Protein AF-A0A4Q5SXF4-F1 (afdb_monomer_lite)

pLDDT: mean 78.79, std 15.29, range [40.75, 97.75]

Foldseek 3Di:
DDPPPDPLPPVNADPDPVRNVVVLVVQLVVQLVVLVPDPVLVVVPVLFDDDPVDDQPSSLLSSVVSNVLSVLSVCVVVVVCVVVDPPPAPCLLLLVLLQLLLQLLQLLLVLLCVLLVVDDDPPDQASVSSLLCLLVVLPDPRGDHDDPVSLVLLLVLLQDLLSLLCSQQVSLVPSSVANPLVVLVVQCVPVVDRGPNDPSSVSVCVPVNPPSNPRDRPHVVLLVQLLVQFDDDDDDDDDDDDDPRHHPPSPCLPRVLVVCVVRPDPVSNVSVVVVNVVVCVSVVSPDDDDLVVLVVVQVVDPDDFDQDDDPDVSVSSVSRSSSVVSNSSSVCSVVSVVVSVVCVVVVHGDDDSSDDCPVVVVVSLVSNLSSCVSVVHHSGSPD

Structure (mmCIF, N/CA/C/O backbone):
data_AF-A0A4Q5SXF4-F1
#
_entry.id   AF-A0A4Q5SXF4-F1
#
loop_
_atom_site.group_PDB
_atom_site.id
_atom_site.type_symbol
_atom_site.label_atom_id
_atom_site.label_alt_id
_atom_site.label_comp_id
_atom_site.label_asym_id
_atom_site.label_entity_id
_atom_site.label_seq_id
_atom_site.pdbx_PDB_ins_code
_atom_site.Cartn_x
_atom_site.Cartn_y
_atom_site.Cartn_z
_atom_site.occupancy
_atom_site.B_iso_or_equiv
_atom_site.auth_seq_id
_atom_site.auth_comp_id
_atom_site.auth_asym_id
_atom_site.auth_atom_id
_atom_site.pdbx_PDB_model_num
ATOM 1 N N . MET A 1 1 ? 15.418 -10.906 -28.854 1.00 48.62 1 MET A N 1
ATOM 2 C CA . MET A 1 1 ? 15.434 -12.332 -29.258 1.00 48.62 1 MET A CA 1
ATOM 3 C C . MET A 1 1 ? 14.203 -12.546 -30.142 1.00 48.62 1 MET A C 1
ATOM 5 O O . MET A 1 1 ? 13.174 -11.980 -29.811 1.00 48.62 1 MET A O 1
ATOM 9 N N . ASP A 1 2 ? 14.292 -13.226 -31.291 1.00 51.31 2 ASP A N 1
ATOM 10 C CA . ASP A 1 2 ? 13.129 -13.417 -32.187 1.00 51.31 2 ASP A CA 1
ATOM 11 C C . ASP A 1 2 ? 12.256 -14.575 -31.677 1.00 51.31 2 ASP A C 1
ATOM 13 O O . ASP A 1 2 ? 12.619 -15.748 -31.811 1.00 51.31 2 ASP A O 1
ATOM 17 N N . PHE A 1 3 ? 11.122 -14.240 -31.055 1.00 53.88 3 PHE A N 1
ATOM 18 C CA . PHE A 1 3 ? 10.206 -15.214 -30.463 1.00 53.88 3 PHE A CA 1
ATOM 19 C C . PHE A 1 3 ? 9.163 -15.773 -31.459 1.00 53.88 3 PHE A C 1
ATOM 21 O O . PHE A 1 3 ? 8.422 -16.702 -31.132 1.00 53.88 3 PHE A O 1
ATOM 28 N N . SER A 1 4 ? 9.130 -15.305 -32.711 1.00 56.62 4 SER A N 1
ATOM 29 C CA . SER A 1 4 ? 8.112 -15.720 -33.695 1.00 56.62 4 SER A CA 1
ATOM 30 C C . SER A 1 4 ? 8.227 -17.192 -34.140 1.00 56.62 4 SER A C 1
ATOM 32 O O . SER A 1 4 ? 7.270 -17.802 -34.632 1.00 56.62 4 SER A O 1
ATOM 34 N N . LYS A 1 5 ? 9.402 -17.801 -33.943 1.00 57.66 5 LYS A N 1
ATOM 35 C CA . LYS A 1 5 ? 9.727 -19.156 -34.420 1.00 57.66 5 LYS A CA 1
ATOM 36 C C . LYS A 1 5 ? 9.302 -20.280 -33.475 1.00 57.66 5 LYS A C 1
ATOM 38 O O . LYS A 1 5 ? 9.327 -21.439 -33.884 1.00 57.66 5 LYS A O 1
ATOM 43 N N . TRP A 1 6 ? 8.883 -19.976 -32.249 1.00 61.97 6 TRP A N 1
ATOM 44 C CA . TRP A 1 6 ? 8.668 -20.999 -31.221 1.00 61.97 6 TRP A CA 1
ATOM 45 C C . TRP A 1 6 ? 7.264 -21.616 -31.261 1.00 61.97 6 TRP A C 1
ATOM 47 O O . TRP A 1 6 ? 6.323 -21.043 -31.823 1.00 61.97 6 TRP A O 1
ATOM 57 N N . ALA A 1 7 ? 7.136 -22.825 -30.704 1.00 67.94 7 ALA A N 1
ATOM 58 C CA . ALA A 1 7 ? 5.925 -23.647 -30.775 1.00 67.94 7 ALA A CA 1
ATOM 59 C C . ALA A 1 7 ? 4.727 -23.021 -30.040 1.00 67.94 7 ALA A C 1
ATOM 61 O O . ALA A 1 7 ? 3.610 -23.091 -30.544 1.00 67.94 7 ALA A O 1
ATOM 62 N N . TYR A 1 8 ? 4.980 -22.339 -28.921 1.00 73.00 8 TYR A N 1
ATOM 63 C CA . TYR A 1 8 ? 3.957 -21.738 -28.057 1.00 73.00 8 TYR A CA 1
ATOM 64 C C . TYR A 1 8 ? 3.926 -20.208 -28.147 1.00 73.00 8 TYR A C 1
ATOM 66 O O . TYR A 1 8 ? 3.561 -19.527 -27.194 1.00 73.00 8 TYR A O 1
ATOM 74 N N . HIS A 1 9 ? 4.334 -19.650 -29.292 1.00 71.56 9 HIS A N 1
ATOM 75 C CA . HIS A 1 9 ? 4.208 -18.215 -29.529 1.00 71.56 9 HIS A CA 1
ATOM 76 C C . HIS A 1 9 ? 2.739 -17.781 -29.372 1.00 71.56 9 HIS A C 1
ATOM 78 O O . HIS A 1 9 ? 1.868 -18.458 -29.924 1.00 71.56 9 HIS A O 1
ATOM 84 N N . PRO A 1 10 ? 2.457 -16.647 -28.711 1.00 68.69 10 PRO A N 1
ATOM 85 C CA . PRO A 1 10 ? 1.135 -16.043 -28.617 1.00 68.69 10 PRO A CA 1
ATOM 86 C C . PRO A 1 10 ? 0.178 -16.187 -29.791 1.00 68.69 10 PRO A C 1
ATOM 88 O O . PRO A 1 10 ? -0.961 -16.612 -29.624 1.00 68.69 10 PRO A O 1
ATOM 91 N N . SER A 1 11 ? 0.655 -15.871 -30.997 1.00 70.06 11 SER A N 1
ATOM 92 C CA . SER A 1 11 ? -0.153 -15.912 -32.220 1.00 70.06 11 SER A CA 1
ATOM 93 C C . SER A 1 11 ? -0.603 -17.320 -32.625 1.00 70.06 11 SER A C 1
ATOM 95 O O . SER A 1 11 ? -1.366 -17.467 -33.577 1.00 70.06 11 SER A O 1
ATOM 97 N N . LYS A 1 12 ? -0.114 -18.355 -31.935 1.00 73.75 12 LYS A N 1
ATOM 98 C CA . LYS A 1 12 ? -0.450 -19.768 -32.134 1.00 73.75 12 LYS A CA 1
ATOM 99 C C . LYS A 1 12 ? -1.311 -20.332 -30.995 1.00 73.75 12 LYS A C 1
ATOM 101 O O . LYS A 1 12 ? -1.693 -21.497 -31.071 1.00 73.75 12 LYS A O 1
ATOM 106 N N . LEU A 1 13 ? -1.601 -19.546 -29.953 1.00 80.56 13 LEU A N 1
ATOM 107 C CA . LEU A 1 13 ? -2.453 -19.946 -28.830 1.00 80.56 13 LEU A CA 1
ATOM 108 C C . LEU A 1 13 ? -3.930 -19.597 -29.103 1.00 80.56 13 LEU A C 1
ATOM 110 O O . LEU A 1 13 ? -4.209 -18.672 -29.870 1.00 80.56 13 LEU A O 1
ATOM 114 N N . PRO A 1 14 ? -4.895 -20.303 -28.483 1.00 82.31 14 PRO A N 1
ATOM 115 C CA . PRO A 1 14 ? -6.307 -19.946 -28.599 1.00 82.31 14 PRO A CA 1
ATOM 116 C C . PRO A 1 14 ? -6.590 -18.532 -28.077 1.00 82.31 14 PRO A C 1
ATOM 118 O O . PRO A 1 14 ? -6.107 -18.149 -27.012 1.00 82.31 14 PRO A O 1
ATOM 121 N N . LEU A 1 15 ? -7.413 -17.776 -28.809 1.00 75.00 15 LEU A N 1
ATOM 122 C CA . LEU A 1 15 ? -7.772 -16.394 -28.460 1.00 75.00 15 LEU A CA 1
ATOM 123 C C . LEU A 1 15 ? -8.882 -16.315 -27.399 1.00 75.00 15 LEU A C 1
ATOM 125 O O . LEU A 1 15 ? -8.926 -15.373 -26.614 1.00 75.00 15 LEU A O 1
ATOM 129 N N . SER A 1 16 ? -9.792 -17.293 -27.366 1.00 80.00 16 SER A N 1
ATOM 130 C CA . SER A 1 16 ? -10.881 -17.335 -26.385 1.00 80.00 16 SER A CA 1
ATOM 131 C C . SER A 1 16 ? -10.349 -17.719 -24.999 1.00 80.00 16 SER A C 1
ATOM 133 O O . SER A 1 16 ? -9.697 -18.759 -24.889 1.00 80.00 16 SER A O 1
ATOM 135 N N . PRO A 1 17 ? -10.679 -16.983 -23.917 1.00 73.56 17 PRO A N 1
ATOM 136 C CA . PRO A 1 17 ? -10.236 -17.326 -22.563 1.00 73.56 17 PRO A CA 1
ATOM 137 C C . PRO A 1 17 ? -10.624 -18.747 -22.130 1.00 73.56 17 PRO A C 1
ATOM 139 O O . PRO A 1 17 ? -9.842 -19.441 -21.482 1.00 73.56 17 PRO A O 1
ATOM 142 N N . ALA A 1 18 ? -11.816 -19.211 -22.518 1.00 74.25 18 ALA A N 1
ATOM 143 C CA . ALA A 1 18 ? -12.291 -20.551 -22.180 1.00 74.25 18 ALA A CA 1
ATOM 144 C C . ALA A 1 18 ? -11.511 -21.645 -22.930 1.00 74.25 18 ALA A C 1
ATOM 146 O O . ALA A 1 18 ? -11.093 -22.634 -22.327 1.00 74.25 18 ALA A O 1
ATOM 147 N N . GLU A 1 19 ? -11.268 -21.443 -24.227 1.00 80.88 19 GLU A N 1
ATOM 148 C CA . GLU A 1 19 ? -10.495 -22.377 -25.056 1.00 80.88 19 GLU A CA 1
ATOM 149 C C . GLU A 1 19 ? -9.020 -22.378 -24.654 1.00 80.88 19 GLU A C 1
ATOM 151 O O . GLU A 1 19 ? -8.396 -23.435 -24.601 1.00 80.88 19 GLU A O 1
ATOM 156 N N . ARG A 1 20 ? -8.478 -21.210 -24.294 1.00 79.88 20 ARG A N 1
ATOM 157 C CA . ARG A 1 20 ? -7.110 -21.039 -23.805 1.00 79.88 20 ARG A CA 1
ATOM 158 C C . ARG A 1 20 ? -6.909 -21.753 -22.474 1.00 79.88 20 ARG A C 1
ATOM 160 O O . ARG A 1 20 ? -5.973 -22.534 -22.343 1.00 79.88 20 ARG A O 1
ATOM 167 N N . LYS A 1 21 ? -7.839 -21.594 -21.528 1.00 79.88 21 LYS A N 1
ATOM 168 C CA . LYS A 1 21 ? -7.825 -22.328 -20.254 1.00 79.88 21 LYS A CA 1
ATOM 169 C C . LYS A 1 21 ? -7.874 -23.843 -20.466 1.00 79.88 21 LYS A C 1
ATOM 171 O O . LYS A 1 21 ? -7.142 -24.584 -19.813 1.00 79.88 21 LYS A O 1
ATOM 176 N N . GLN A 1 22 ? -8.718 -24.318 -21.383 1.00 84.88 22 GLN A N 1
ATOM 177 C CA . GLN A 1 22 ? -8.814 -25.744 -21.697 1.00 84.88 22 GLN A CA 1
ATOM 178 C C . GLN A 1 22 ? -7.548 -26.275 -22.386 1.00 84.88 22 GLN A C 1
ATOM 180 O O . GLN A 1 22 ? -7.086 -27.366 -22.054 1.00 84.88 22 GLN A O 1
ATOM 185 N N . PHE A 1 23 ? -6.973 -25.499 -23.304 1.00 85.19 23 PHE A N 1
ATOM 186 C CA . PHE A 1 23 ? -5.720 -25.813 -23.985 1.00 85.19 23 PHE A CA 1
ATOM 187 C C . PHE A 1 23 ? -4.552 -25.924 -22.999 1.00 85.19 23 PHE A C 1
ATOM 189 O O . PHE A 1 23 ? -3.863 -26.940 -22.992 1.00 85.19 23 PHE A O 1
ATOM 196 N N . LEU A 1 24 ? -4.382 -24.935 -22.114 1.00 84.19 24 LEU A N 1
ATOM 197 C CA . LEU A 1 24 ? -3.329 -24.938 -21.094 1.00 84.19 24 LEU A CA 1
ATOM 198 C C . LEU A 1 24 ? -3.484 -26.100 -20.113 1.00 84.19 24 LEU A C 1
ATOM 200 O O . LEU A 1 24 ? -2.495 -26.729 -19.759 1.00 84.19 24 LEU A O 1
ATOM 204 N N . LYS A 1 25 ? -4.718 -26.458 -19.741 1.00 87.06 25 LYS A N 1
ATOM 205 C CA . LYS A 1 25 ? -4.968 -27.639 -18.905 1.00 87.06 25 LYS A CA 1
ATOM 206 C C . LYS A 1 25 ? -4.535 -28.940 -19.593 1.00 87.06 25 LYS A C 1
ATOM 208 O O . LYS A 1 25 ? -3.953 -29.808 -18.953 1.00 87.06 25 LYS A O 1
ATOM 213 N N . GLY A 1 26 ? -4.810 -29.085 -20.892 1.00 88.00 26 GLY A N 1
ATOM 214 C CA . GLY A 1 26 ? -4.335 -30.237 -21.667 1.00 88.00 26 GLY A CA 1
ATOM 215 C C . GLY A 1 26 ? -2.808 -30.277 -21.769 1.00 88.00 26 GLY A C 1
ATOM 216 O O . GLY A 1 26 ? -2.206 -31.342 -21.652 1.00 88.00 26 GLY A O 1
ATOM 217 N N . LEU A 1 27 ? -2.191 -29.107 -21.924 1.00 87.94 27 LEU A N 1
ATOM 218 C CA . LEU A 1 27 ? -0.744 -28.957 -22.012 1.00 87.94 27 LEU A CA 1
ATOM 219 C C . LEU A 1 27 ? -0.040 -29.256 -20.679 1.00 87.94 27 LEU A C 1
ATOM 221 O O . LEU A 1 27 ? 1.003 -29.902 -20.670 1.00 87.94 27 LEU A O 1
ATOM 225 N N . GLN A 1 28 ? -0.642 -28.866 -19.554 1.00 89.12 28 GLN A N 1
ATOM 226 C CA . GLN A 1 28 ? -0.158 -29.195 -18.214 1.00 89.12 28 GLN A CA 1
ATOM 227 C C . GLN A 1 28 ? -0.082 -30.713 -18.007 1.00 89.12 28 GLN A C 1
ATOM 229 O O . GLN A 1 28 ? 0.947 -31.221 -17.567 1.00 89.12 28 GLN A O 1
ATOM 234 N N . GLU A 1 29 ? -1.137 -31.454 -18.363 1.00 90.44 29 GLU A N 1
ATOM 235 C CA . GLU A 1 29 ? -1.140 -32.922 -18.254 1.00 90.44 29 GLU A CA 1
ATOM 236 C C . GLU A 1 29 ? -0.099 -33.567 -19.177 1.00 90.44 29 GLU A C 1
ATOM 238 O O . GLU A 1 29 ? 0.562 -34.532 -18.786 1.00 90.44 29 GLU A O 1
ATOM 243 N N . GLN A 1 30 ? 0.095 -33.013 -20.379 1.00 90.00 30 GLN A N 1
ATOM 244 C CA . GLN A 1 30 ? 1.141 -33.464 -21.294 1.00 90.00 30 GLN A CA 1
ATOM 245 C C . GLN A 1 30 ? 2.539 -33.260 -20.690 1.00 90.00 30 GLN A C 1
ATOM 247 O O . GLN A 1 30 ? 3.313 -34.213 -20.631 1.00 90.00 30 GLN A O 1
ATOM 252 N N . PHE A 1 31 ? 2.857 -32.058 -20.198 1.00 89.56 31 PHE A N 1
ATOM 253 C CA . PHE A 1 31 ? 4.160 -31.773 -19.589 1.00 89.56 31 PHE A CA 1
ATOM 254 C C . PHE A 1 31 ? 4.420 -32.628 -18.355 1.00 89.56 31 PHE A C 1
ATOM 256 O O . PHE A 1 31 ? 5.512 -33.168 -18.199 1.00 89.56 31 PHE A O 1
ATOM 263 N N . TYR A 1 32 ? 3.415 -32.798 -17.500 1.00 90.25 32 TYR A N 1
ATOM 264 C CA . TYR A 1 32 ? 3.523 -33.676 -16.345 1.00 90.25 32 TYR A CA 1
ATOM 265 C C . TYR A 1 32 ? 3.840 -35.122 -16.767 1.00 90.25 32 TYR A C 1
ATOM 267 O O . TYR A 1 32 ? 4.748 -35.738 -16.206 1.00 90.25 32 TYR A O 1
ATOM 275 N N . ALA A 1 33 ? 3.150 -35.655 -17.782 1.00 90.38 33 ALA A N 1
ATOM 276 C CA . ALA A 1 33 ? 3.392 -37.009 -18.276 1.00 90.38 33 ALA A CA 1
ATOM 277 C C . ALA A 1 33 ? 4.793 -37.172 -18.893 1.00 90.38 33 ALA A C 1
ATOM 279 O O . ALA A 1 33 ? 5.453 -38.180 -18.641 1.00 90.38 33 ALA A O 1
ATOM 280 N N . GLU A 1 34 ? 5.255 -36.186 -19.666 1.00 88.12 34 GLU A N 1
ATOM 281 C CA . GLU A 1 34 ? 6.591 -36.174 -20.275 1.00 88.12 34 GLU A CA 1
ATOM 282 C C . GLU A 1 34 ? 7.696 -36.178 -19.213 1.00 88.12 34 GLU A C 1
ATOM 284 O O . GLU A 1 34 ? 8.605 -37.006 -19.278 1.00 88.12 34 GLU A O 1
ATOM 289 N N . ILE A 1 35 ? 7.591 -35.310 -18.202 1.00 86.50 35 ILE A N 1
ATOM 290 C CA . ILE A 1 35 ? 8.594 -35.215 -17.134 1.00 86.50 35 ILE A CA 1
ATOM 291 C C . ILE A 1 35 ? 8.572 -36.480 -16.271 1.00 86.50 35 ILE A C 1
ATOM 293 O O . ILE A 1 35 ? 9.621 -37.037 -15.960 1.00 86.50 35 ILE A O 1
ATOM 297 N N . LYS A 1 36 ? 7.386 -36.986 -15.915 1.00 87.12 36 LYS A N 1
ATOM 298 C CA . LYS A 1 36 ? 7.252 -38.202 -15.099 1.00 87.12 36 LYS A CA 1
ATOM 299 C C . LYS A 1 36 ? 7.812 -39.450 -15.788 1.00 87.12 36 LYS A C 1
ATOM 301 O O . LYS A 1 36 ? 8.235 -40.381 -15.108 1.00 87.12 36 LYS A O 1
ATOM 306 N N . ALA A 1 37 ? 7.804 -39.484 -17.119 1.00 87.00 37 ALA A N 1
ATOM 307 C CA . ALA A 1 37 ? 8.351 -40.591 -17.895 1.00 87.00 37 ALA A CA 1
ATOM 308 C C . ALA A 1 37 ? 9.886 -40.550 -18.030 1.00 87.00 37 ALA A C 1
ATOM 310 O O . ALA A 1 37 ? 10.471 -41.530 -18.497 1.00 87.00 37 ALA A O 1
ATOM 311 N N . ASP A 1 38 ? 10.547 -39.454 -17.640 1.00 85.81 38 ASP A N 1
ATOM 312 C CA . ASP A 1 38 ? 12.000 -39.337 -17.735 1.00 85.81 38 ASP A CA 1
ATOM 313 C C . ASP A 1 38 ? 12.693 -40.148 -16.620 1.00 85.81 38 ASP A C 1
ATOM 315 O O . ASP A 1 38 ? 12.572 -39.819 -15.435 1.00 85.81 38 ASP A O 1
ATOM 319 N N . PRO A 1 39 ? 13.482 -41.184 -16.965 1.00 83.75 39 PRO A N 1
ATOM 320 C CA . PRO A 1 39 ? 14.115 -42.059 -15.976 1.00 83.75 39 PRO A CA 1
ATOM 321 C C . PRO A 1 39 ? 15.131 -41.339 -15.075 1.00 83.75 39 PRO A C 1
ATOM 323 O O . PRO A 1 39 ? 15.503 -41.857 -14.022 1.00 83.75 39 PRO A O 1
ATOM 326 N N . ARG A 1 40 ? 15.603 -40.146 -15.456 1.00 87.25 40 ARG A N 1
ATOM 327 C CA . ARG A 1 40 ? 16.551 -39.354 -14.660 1.00 87.25 40 ARG A CA 1
ATOM 328 C C . ARG A 1 40 ? 15.870 -38.656 -13.473 1.00 87.25 40 ARG A C 1
ATOM 330 O O . ARG A 1 40 ? 16.544 -38.362 -12.486 1.00 87.25 40 ARG A O 1
ATOM 337 N N . VAL A 1 41 ? 14.556 -38.423 -13.536 1.00 84.56 41 VAL A N 1
ATOM 338 C CA . VAL A 1 41 ? 13.788 -37.701 -12.501 1.00 84.56 41 VAL A CA 1
ATOM 339 C C . VAL A 1 41 ? 13.747 -38.474 -11.183 1.00 84.56 41 VAL A C 1
ATOM 341 O O . VAL A 1 41 ? 13.926 -37.892 -10.116 1.00 84.56 41 VAL A O 1
ATOM 344 N N . GLU A 1 42 ? 13.607 -39.799 -11.239 1.00 80.50 42 GLU A N 1
ATOM 345 C CA . GLU A 1 42 ? 13.612 -40.641 -10.037 1.00 80.50 42 GLU A CA 1
ATOM 346 C C . GLU A 1 42 ? 14.948 -40.548 -9.287 1.00 80.50 42 GLU A C 1
ATOM 348 O O . GLU A 1 42 ? 14.979 -40.419 -8.064 1.00 80.50 42 GLU A O 1
ATOM 353 N N . SER A 1 43 ? 16.061 -40.534 -10.027 1.00 83.25 43 SER A N 1
ATOM 354 C CA . SER A 1 43 ? 17.400 -40.386 -9.446 1.00 83.25 43 SER A CA 1
ATOM 355 C C . SER A 1 43 ? 17.614 -38.995 -8.841 1.00 83.25 43 SER A C 1
ATOM 357 O O . SER A 1 43 ? 18.273 -38.872 -7.811 1.00 83.25 43 SER A O 1
ATOM 359 N N . TYR A 1 44 ? 17.023 -37.951 -9.434 1.00 83.31 44 TYR A N 1
ATOM 360 C CA . TYR A 1 44 ? 17.071 -36.591 -8.896 1.00 83.31 44 TYR A CA 1
ATOM 361 C C . TYR A 1 44 ? 16.362 -36.478 -7.539 1.00 83.31 44 TYR A C 1
ATOM 363 O O . TYR A 1 44 ? 16.854 -35.784 -6.655 1.00 83.31 44 TYR A O 1
ATOM 371 N N . PHE A 1 45 ? 15.241 -37.171 -7.321 1.00 83.31 45 PHE A N 1
ATOM 372 C CA . PHE A 1 45 ? 14.494 -37.056 -6.061 1.00 83.31 45 PHE A CA 1
ATOM 373 C C . PHE A 1 45 ? 15.092 -37.835 -4.883 1.00 83.31 45 PHE A C 1
ATOM 375 O O . PHE A 1 45 ? 14.826 -37.499 -3.729 1.00 83.31 45 PHE A O 1
ATOM 382 N N . GLN A 1 46 ? 15.958 -38.820 -5.138 1.00 81.75 46 GLN A N 1
ATOM 383 C CA . GLN A 1 46 ? 16.599 -39.614 -4.079 1.00 81.75 46 GLN A CA 1
ATOM 384 C C . GLN A 1 46 ? 17.487 -38.786 -3.130 1.00 81.75 46 GLN A C 1
ATOM 386 O O . GLN A 1 46 ? 17.753 -39.222 -2.009 1.00 81.75 46 GLN A O 1
ATOM 391 N N . GLN A 1 47 ? 17.908 -37.586 -3.539 1.00 82.62 47 GLN A N 1
ATOM 392 C CA . GLN A 1 47 ? 18.732 -36.689 -2.723 1.00 82.62 47 GLN A CA 1
ATOM 393 C C . GLN A 1 47 ? 17.948 -35.893 -1.656 1.00 82.62 47 GLN A C 1
ATOM 395 O O . GLN A 1 47 ? 18.574 -35.242 -0.821 1.00 82.62 47 GLN A O 1
ATOM 400 N N . PHE A 1 48 ? 16.608 -35.959 -1.641 1.00 81.44 48 PHE A N 1
ATOM 401 C CA . PHE A 1 48 ? 15.751 -35.165 -0.744 1.00 81.44 48 PHE A CA 1
ATOM 402 C C . PHE A 1 48 ? 14.976 -36.020 0.283 1.00 81.44 48 PHE A C 1
ATOM 404 O O . PHE A 1 48 ? 14.774 -37.223 0.092 1.00 81.44 48 PHE A O 1
ATOM 411 N N . ARG A 1 49 ? 14.555 -35.402 1.403 1.00 76.19 49 ARG A N 1
ATOM 412 C CA . ARG A 1 49 ? 13.733 -36.027 2.470 1.00 76.19 49 ARG A CA 1
ATOM 413 C C . ARG A 1 49 ? 12.311 -36.352 1.978 1.00 76.19 49 ARG A C 1
ATOM 415 O O . ARG A 1 49 ? 11.692 -35.544 1.295 1.00 76.19 49 ARG A O 1
ATOM 422 N N . TYR A 1 50 ? 11.760 -37.486 2.428 1.00 67.44 50 TYR A N 1
ATOM 423 C CA . TYR A 1 50 ? 10.358 -37.889 2.211 1.00 67.44 50 TYR A CA 1
ATOM 424 C C . TYR A 1 50 ? 9.455 -37.383 3.355 1.00 67.44 50 TYR A C 1
ATOM 426 O O . TYR A 1 50 ? 9.772 -37.620 4.522 1.00 67.44 50 TYR A O 1
ATOM 434 N N . TYR A 1 51 ? 8.312 -36.749 3.059 1.00 61.91 51 TYR A N 1
ATOM 435 C CA . TYR A 1 51 ? 7.312 -36.375 4.077 1.00 61.91 51 TYR A CA 1
ATOM 436 C C . TYR A 1 51 ? 6.280 -37.497 4.322 1.00 61.91 51 TYR A C 1
ATOM 438 O O . TYR A 1 51 ? 5.511 -37.814 3.416 1.00 61.91 51 TYR A O 1
ATOM 446 N N . PRO A 1 52 ? 6.167 -38.065 5.542 1.00 53.78 52 PRO A N 1
ATOM 447 C CA . PRO A 1 52 ? 5.181 -39.113 5.840 1.00 53.78 52 PRO A CA 1
ATOM 448 C C . PRO A 1 52 ? 3.723 -38.628 5.825 1.00 53.78 52 PRO A C 1
ATOM 450 O O . PRO A 1 52 ? 2.822 -39.411 5.543 1.00 53.78 52 PRO A O 1
ATOM 453 N N . SER A 1 53 ? 3.481 -37.348 6.134 1.00 54.56 53 SER A N 1
ATOM 454 C CA . SER A 1 53 ? 2.140 -36.741 6.177 1.00 54.56 53 SER A CA 1
ATOM 455 C C . SER A 1 53 ? 1.640 -36.240 4.819 1.00 54.56 53 SER A C 1
ATOM 457 O O . SER A 1 53 ? 0.482 -35.845 4.710 1.00 54.56 53 SER A O 1
ATOM 459 N N . GLN A 1 54 ? 2.490 -36.267 3.789 1.00 53.03 54 GLN A N 1
ATOM 460 C CA . GLN A 1 54 ? 2.163 -35.852 2.429 1.00 53.03 54 GLN A CA 1
ATOM 461 C C . GLN A 1 54 ? 2.444 -37.018 1.480 1.00 53.03 54 GLN A C 1
ATOM 463 O O . GLN A 1 54 ? 3.522 -37.126 0.888 1.00 53.03 54 GLN A O 1
ATOM 468 N N . LEU A 1 55 ? 1.463 -37.919 1.366 1.00 49.56 55 LEU A N 1
ATOM 469 C CA . LEU A 1 55 ? 1.368 -38.809 0.211 1.00 49.56 55 LEU A CA 1
ATOM 470 C C . LEU A 1 55 ? 1.534 -37.929 -1.041 1.00 49.56 55 LEU A C 1
ATOM 472 O O . LEU A 1 55 ? 0.773 -36.983 -1.218 1.00 49.56 55 LEU A O 1
ATOM 476 N N . ASP A 1 56 ? 2.536 -38.236 -1.867 1.00 62.94 56 ASP A N 1
ATOM 477 C CA . ASP A 1 56 ? 2.721 -37.676 -3.216 1.00 62.94 56 ASP A CA 1
ATOM 478 C C . ASP A 1 56 ? 3.461 -36.325 -3.387 1.00 62.94 56 ASP A C 1
ATOM 480 O O . ASP A 1 56 ? 3.326 -35.680 -4.422 1.00 62.94 56 ASP A O 1
ATOM 484 N N . HIS A 1 57 ? 4.312 -35.889 -2.447 1.00 70.12 57 HIS A N 1
ATOM 485 C CA . HIS A 1 57 ? 5.059 -34.614 -2.583 1.00 70.12 57 HIS A CA 1
ATOM 486 C C . HIS A 1 57 ? 5.923 -34.492 -3.858 1.00 70.12 57 HIS A C 1
ATOM 488 O O . HIS A 1 57 ? 6.033 -33.397 -4.406 1.00 70.12 57 HIS A O 1
ATOM 494 N N . PHE A 1 58 ? 6.502 -35.585 -4.372 1.00 79.12 58 PHE A N 1
ATOM 495 C CA . PHE A 1 58 ? 7.218 -35.553 -5.657 1.00 79.12 58 PHE A CA 1
ATOM 496 C C . PHE A 1 58 ? 6.267 -35.407 -6.848 1.00 79.12 58 PHE A C 1
ATOM 498 O O . PHE A 1 58 ? 6.565 -34.664 -7.777 1.00 79.12 58 PHE A O 1
ATOM 505 N N . ASP A 1 59 ? 5.101 -36.054 -6.819 1.00 82.38 59 ASP A N 1
ATOM 506 C CA . ASP A 1 59 ? 4.085 -35.885 -7.863 1.00 82.38 59 ASP A CA 1
ATOM 507 C C . ASP A 1 59 ? 3.532 -34.465 -7.863 1.00 82.38 59 ASP A C 1
ATOM 509 O O . ASP A 1 59 ? 3.413 -33.847 -8.920 1.00 82.38 59 ASP A O 1
ATOM 513 N N . LYS A 1 60 ? 3.291 -33.914 -6.667 1.00 79.12 60 LYS A N 1
ATOM 514 C CA . LYS A 1 60 ? 2.922 -32.514 -6.492 1.00 79.12 60 LYS A CA 1
ATOM 515 C C . LYS A 1 60 ? 3.977 -31.593 -7.102 1.00 79.12 60 LYS A C 1
ATOM 517 O O . LYS A 1 60 ? 3.617 -30.739 -7.899 1.00 79.12 60 LYS A O 1
ATOM 522 N N . PHE A 1 61 ? 5.261 -31.806 -6.810 1.00 82.31 61 PHE A N 1
ATOM 523 C CA . PHE A 1 61 ? 6.344 -31.014 -7.402 1.00 82.31 61 PHE A CA 1
ATOM 524 C C . PHE A 1 61 ? 6.325 -31.063 -8.939 1.00 82.31 61 PHE A C 1
ATOM 526 O O . PHE A 1 61 ? 6.442 -30.033 -9.596 1.00 82.31 61 PHE A O 1
ATOM 533 N N . LEU A 1 62 ? 6.133 -32.246 -9.532 1.00 85.75 62 LEU A N 1
ATOM 534 C CA . LEU A 1 62 ? 6.049 -32.392 -10.988 1.00 85.75 62 LEU A CA 1
ATOM 535 C C . LEU A 1 62 ? 4.831 -31.670 -11.583 1.00 85.75 62 LEU A C 1
ATOM 537 O O . LEU A 1 62 ? 4.921 -31.109 -12.676 1.00 85.75 62 LEU A O 1
ATOM 541 N N . ARG A 1 63 ? 3.697 -31.670 -10.876 1.00 85.44 63 ARG A N 1
ATOM 542 C CA . ARG A 1 63 ? 2.487 -30.942 -11.284 1.00 85.44 63 ARG A CA 1
ATOM 543 C C . ARG A 1 63 ? 2.660 -29.437 -11.177 1.00 85.44 63 ARG A C 1
ATOM 545 O O . ARG A 1 63 ? 2.315 -28.748 -12.133 1.00 85.44 63 ARG A O 1
ATOM 552 N N . ASP A 1 64 ? 3.236 -28.962 -10.076 1.00 79.44 64 ASP A N 1
ATOM 553 C CA . ASP A 1 64 ? 3.575 -27.552 -9.875 1.00 79.44 64 ASP A CA 1
ATOM 554 C C . ASP A 1 64 ? 4.545 -27.089 -10.985 1.00 79.44 64 ASP A C 1
ATOM 556 O O . ASP A 1 64 ? 4.400 -26.006 -11.547 1.00 79.44 64 ASP A O 1
ATOM 560 N N . HIS A 1 65 ? 5.486 -27.952 -11.392 1.00 82.44 65 HIS A N 1
ATOM 561 C CA . HIS A 1 65 ? 6.415 -27.680 -12.492 1.00 82.44 65 HIS A CA 1
ATOM 562 C C . HIS A 1 65 ? 5.743 -27.597 -13.859 1.00 82.44 65 HIS A C 1
ATOM 564 O O . HIS A 1 65 ? 5.997 -26.668 -14.628 1.00 82.44 65 HIS A O 1
ATOM 570 N N . ALA A 1 66 ? 4.848 -28.531 -14.166 1.00 85.56 66 ALA A N 1
ATOM 571 C CA . ALA A 1 66 ? 4.054 -28.477 -15.388 1.00 85.56 66 ALA A CA 1
ATOM 572 C C . ALA A 1 66 ? 3.120 -27.251 -15.425 1.00 85.56 66 ALA A C 1
ATOM 574 O O . ALA A 1 66 ? 2.932 -26.645 -16.483 1.00 85.56 66 ALA A O 1
ATOM 575 N N . GLU A 1 67 ? 2.557 -26.871 -14.276 1.00 83.25 67 GLU A N 1
ATOM 576 C CA . GLU A 1 67 ? 1.725 -25.678 -14.120 1.00 83.25 67 GLU A CA 1
ATOM 577 C C . GLU A 1 67 ? 2.524 -24.407 -14.389 1.00 83.25 67 GLU A C 1
ATOM 579 O O . GLU A 1 67 ? 2.103 -23.575 -15.190 1.00 83.25 67 GLU A O 1
ATOM 584 N N . ALA A 1 68 ? 3.714 -24.286 -13.808 1.00 76.00 68 ALA A N 1
ATOM 585 C CA . ALA A 1 68 ? 4.565 -23.127 -14.007 1.00 76.00 68 ALA A CA 1
ATOM 586 C C . ALA A 1 68 ? 5.021 -22.972 -15.471 1.00 76.00 68 ALA A C 1
ATOM 588 O O . ALA A 1 68 ? 5.031 -21.856 -15.992 1.00 76.00 68 ALA A O 1
ATOM 589 N N . LYS A 1 69 ? 5.286 -24.070 -16.200 1.00 82.81 69 LYS A N 1
ATOM 590 C CA . LYS A 1 69 ? 5.500 -24.012 -17.663 1.00 82.81 69 LYS A CA 1
ATOM 591 C C . LYS A 1 69 ? 4.301 -23.403 -18.389 1.00 82.81 69 LYS A C 1
ATOM 593 O O . LYS A 1 69 ? 4.480 -22.582 -19.288 1.00 82.81 69 LYS A O 1
ATOM 598 N N . CYS A 1 70 ? 3.087 -23.789 -18.004 1.00 81.88 70 CYS A N 1
ATOM 599 C CA . CYS A 1 70 ? 1.863 -23.246 -18.589 1.00 81.88 70 CYS A CA 1
ATOM 600 C C . CYS A 1 70 ? 1.655 -21.778 -18.210 1.00 81.88 70 CYS A C 1
ATOM 602 O O . CYS A 1 70 ? 1.274 -20.998 -19.075 1.00 81.88 70 CYS A O 1
ATOM 604 N N . LEU A 1 71 ? 1.965 -21.390 -16.972 1.00 76.75 71 LEU A N 1
ATOM 605 C CA . LEU A 1 71 ? 1.905 -20.004 -16.510 1.00 76.75 71 LEU A CA 1
ATOM 606 C C . LEU A 1 71 ? 2.846 -19.110 -17.319 1.00 76.75 71 LEU A C 1
ATOM 608 O O . LEU A 1 71 ? 2.440 -18.044 -17.766 1.00 76.75 71 LEU A O 1
ATOM 612 N N . VAL A 1 72 ? 4.075 -19.558 -17.579 1.00 73.19 72 VAL A N 1
ATOM 613 C CA . VAL A 1 72 ? 5.041 -18.787 -18.373 1.00 73.19 72 VAL A CA 1
ATOM 614 C C . VAL A 1 72 ? 4.639 -18.717 -19.852 1.00 73.19 72 VAL A C 1
ATOM 616 O O . VAL A 1 72 ? 4.831 -17.677 -20.476 1.00 73.19 72 VAL A O 1
ATOM 619 N N . ILE A 1 73 ? 4.027 -19.766 -20.419 1.00 77.69 73 ILE A N 1
ATOM 620 C CA . ILE A 1 73 ? 3.430 -19.718 -21.770 1.00 77.69 73 ILE A CA 1
ATOM 621 C C . ILE A 1 73 ? 2.249 -18.744 -21.816 1.00 77.69 73 ILE A C 1
ATOM 623 O O . ILE A 1 73 ? 2.109 -17.977 -22.769 1.00 77.69 73 ILE A O 1
ATOM 627 N N . ASP A 1 74 ? 1.387 -18.771 -20.803 1.00 73.50 74 ASP A N 1
ATOM 628 C CA . ASP A 1 74 ? 0.213 -17.908 -20.740 1.00 73.50 74 ASP A CA 1
ATOM 629 C C . ASP A 1 74 ? 0.615 -16.435 -20.586 1.00 73.50 74 ASP A C 1
ATOM 631 O O . ASP A 1 74 ? 0.108 -15.556 -21.292 1.00 73.50 74 ASP A O 1
ATOM 635 N N . ALA A 1 75 ? 1.620 -16.197 -19.744 1.00 66.56 75 ALA A N 1
ATOM 636 C CA . ALA A 1 75 ? 2.206 -14.895 -19.491 1.00 66.56 75 ALA A CA 1
ATOM 637 C C . ALA A 1 75 ? 3.152 -14.418 -20.607 1.00 66.56 75 ALA A C 1
ATOM 639 O O . ALA A 1 75 ? 3.393 -13.221 -20.695 1.00 66.56 75 ALA A O 1
ATOM 640 N N . ALA A 1 76 ? 3.629 -15.288 -21.510 1.00 65.62 76 ALA A N 1
ATOM 641 C CA . ALA A 1 76 ? 4.491 -14.906 -22.640 1.00 65.62 76 ALA A CA 1
ATOM 642 C C . ALA A 1 76 ? 3.880 -13.801 -23.509 1.00 65.62 76 ALA A C 1
ATOM 644 O O . ALA A 1 76 ? 4.598 -12.960 -24.042 1.00 65.62 76 ALA A O 1
ATOM 645 N N . ASN A 1 77 ? 2.551 -13.789 -23.613 1.00 59.19 77 ASN A N 1
ATOM 646 C CA . ASN A 1 77 ? 1.798 -12.743 -24.290 1.00 59.19 77 ASN A CA 1
ATOM 647 C C . ASN A 1 77 ? 1.886 -11.404 -23.563 1.00 59.19 77 ASN A C 1
ATOM 649 O O . ASN A 1 77 ? 2.284 -10.412 -24.159 1.00 59.19 77 ASN A O 1
ATOM 653 N N . ALA A 1 78 ? 1.616 -11.409 -22.256 1.00 54.50 78 ALA A N 1
ATOM 654 C CA . ALA A 1 78 ? 1.786 -10.234 -21.417 1.00 54.50 78 ALA A CA 1
ATOM 655 C C . ALA A 1 78 ? 3.243 -9.746 -21.448 1.00 54.50 78 ALA A C 1
ATOM 657 O O . ALA A 1 78 ? 3.472 -8.553 -21.531 1.00 54.50 78 ALA A O 1
ATOM 658 N N . TYR A 1 79 ? 4.244 -10.631 -21.472 1.00 53.78 79 TYR A N 1
ATOM 659 C CA . TYR A 1 79 ? 5.655 -10.237 -21.555 1.00 53.78 79 TYR A CA 1
ATOM 660 C C . TYR A 1 79 ? 6.038 -9.591 -22.891 1.00 53.78 79 TYR A C 1
ATOM 662 O O . TYR A 1 79 ? 6.887 -8.707 -22.905 1.00 53.78 79 TYR A O 1
ATOM 670 N N . ILE A 1 80 ? 5.432 -10.009 -24.005 1.00 51.19 80 ILE A N 1
ATOM 671 C CA . ILE A 1 80 ? 5.684 -9.423 -25.330 1.00 51.19 80 ILE A CA 1
ATOM 672 C C . ILE A 1 80 ? 4.889 -8.120 -25.495 1.00 51.19 80 ILE A C 1
ATOM 674 O O . ILE A 1 80 ? 5.457 -7.114 -25.905 1.00 51.19 80 ILE A O 1
ATOM 678 N N . GLU A 1 81 ? 3.618 -8.098 -25.089 1.00 46.53 81 GLU A N 1
ATOM 679 C CA . GLU A 1 81 ? 2.777 -6.897 -25.114 1.00 46.53 81 GLU A CA 1
ATOM 680 C C . GLU A 1 81 ? 3.266 -5.821 -24.138 1.00 46.53 81 GLU A C 1
ATOM 682 O O . GLU A 1 81 ? 3.217 -4.657 -24.486 1.00 46.53 81 GLU A O 1
ATOM 687 N N . ILE A 1 82 ? 3.812 -6.152 -22.963 1.00 46.19 82 ILE A N 1
ATOM 688 C CA . ILE A 1 82 ? 4.392 -5.164 -22.026 1.00 46.19 82 ILE A CA 1
ATOM 689 C C . ILE A 1 82 ? 5.694 -4.553 -22.574 1.00 46.19 82 ILE A C 1
ATOM 691 O O . ILE A 1 82 ? 6.051 -3.434 -22.217 1.00 46.19 82 ILE A O 1
ATOM 695 N N . VAL A 1 83 ? 6.406 -5.267 -23.450 1.00 43.41 83 VAL A N 1
ATOM 696 C CA . VAL A 1 83 ? 7.614 -4.759 -24.122 1.00 43.41 83 VAL A CA 1
ATOM 697 C C . VAL A 1 83 ? 7.263 -3.928 -25.368 1.00 43.41 83 VAL A C 1
ATOM 699 O O . VAL A 1 83 ? 8.045 -3.061 -25.758 1.00 43.41 83 VAL A O 1
ATOM 702 N N . GLU A 1 84 ? 6.104 -4.167 -25.990 1.00 42.38 84 GLU A N 1
ATOM 703 C CA . GLU A 1 84 ? 5.659 -3.485 -27.219 1.00 42.38 84 GLU A CA 1
ATOM 704 C C . GLU A 1 84 ? 4.591 -2.399 -26.995 1.00 42.38 84 GLU A C 1
ATOM 706 O O . GLU A 1 84 ? 4.459 -1.489 -27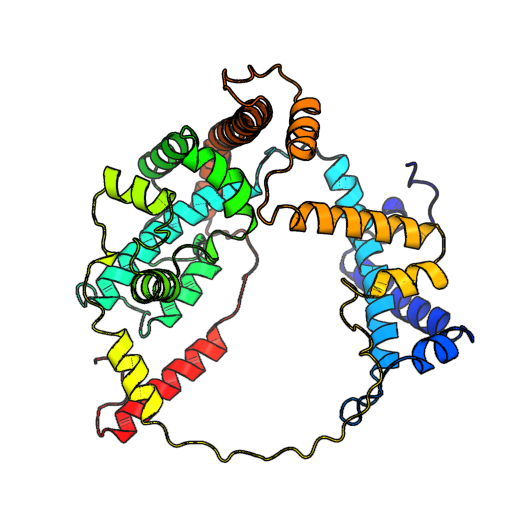.817 1.00 42.38 84 GLU A O 1
ATOM 711 N N . ALA A 1 85 ? 3.844 -2.449 -25.893 1.00 42.56 85 ALA A N 1
ATOM 712 C CA . ALA A 1 85 ? 2.903 -1.415 -25.501 1.00 42.56 85 ALA A CA 1
ATOM 713 C C . ALA A 1 85 ? 3.684 -0.244 -24.912 1.00 42.56 85 ALA A C 1
ATOM 715 O O . ALA A 1 85 ? 4.409 -0.390 -23.933 1.00 42.56 85 ALA A O 1
ATOM 716 N N . VAL A 1 86 ? 3.513 0.936 -25.501 1.00 50.31 86 VAL A N 1
ATOM 717 C CA . VAL A 1 86 ? 3.807 2.183 -24.796 1.00 50.31 86 VAL A CA 1
ATOM 718 C C . VAL A 1 86 ? 2.650 2.353 -23.815 1.00 50.31 86 VAL A C 1
ATOM 720 O O . VAL A 1 86 ? 1.529 2.575 -24.280 1.00 50.31 86 VAL A O 1
ATOM 723 N N . PRO A 1 87 ? 2.854 2.156 -22.503 1.00 55.75 87 PRO A N 1
ATOM 724 C CA . PRO A 1 87 ? 1.770 2.344 -21.557 1.00 55.75 87 PRO A CA 1
ATOM 725 C C . PRO A 1 87 ? 1.335 3.819 -21.582 1.00 55.75 87 PRO A C 1
ATOM 727 O O . PRO A 1 87 ? 2.146 4.704 -21.858 1.00 55.75 87 PRO A O 1
ATOM 730 N N . GLU A 1 88 ? 0.046 4.084 -21.351 1.00 64.50 88 GLU A N 1
ATOM 731 C CA . GLU A 1 88 ? -0.484 5.459 -21.304 1.00 64.50 88 GLU A CA 1
ATOM 732 C C . GLU A 1 88 ? 0.170 6.282 -20.182 1.00 64.50 88 GLU A C 1
ATOM 734 O O . GLU A 1 88 ? 0.350 7.486 -20.338 1.00 64.50 88 GLU A O 1
ATOM 739 N N . LEU A 1 89 ? 0.577 5.601 -19.105 1.00 69.56 89 LEU A N 1
ATOM 740 C CA . LEU A 1 89 ? 1.424 6.105 -18.027 1.00 69.56 89 LEU A CA 1
ATOM 741 C C . LEU A 1 89 ? 2.729 5.309 -17.996 1.00 69.56 89 LEU A C 1
ATOM 743 O O . LEU A 1 89 ? 2.697 4.079 -18.047 1.00 69.56 89 LEU A O 1
ATOM 747 N N . GLU A 1 90 ? 3.868 5.974 -17.861 1.00 79.69 90 GLU A N 1
ATOM 748 C CA . GLU A 1 90 ? 5.168 5.337 -17.662 1.00 79.69 90 GLU A CA 1
ATOM 749 C C . GLU A 1 90 ? 5.271 4.708 -16.258 1.00 79.69 90 GLU A C 1
ATOM 751 O O . GLU A 1 90 ? 5.864 3.636 -16.103 1.00 79.69 90 GLU A O 1
ATOM 756 N N . TYR A 1 91 ? 4.600 5.293 -15.254 1.00 84.12 91 TYR A N 1
ATOM 757 C CA . TYR A 1 91 ? 4.658 4.876 -13.846 1.00 84.12 91 TYR A CA 1
ATOM 758 C C . TYR A 1 91 ? 3.275 4.628 -13.203 1.00 84.12 91 TYR A C 1
ATOM 760 O O . TYR A 1 91 ? 2.956 5.181 -12.141 1.00 84.12 91 TYR A O 1
ATOM 768 N N . PRO A 1 92 ? 2.431 3.739 -13.766 1.00 82.75 92 PRO A N 1
ATOM 769 C CA . PRO A 1 92 ? 1.053 3.555 -13.307 1.00 82.75 92 PRO A CA 1
ATOM 770 C C . PRO A 1 92 ? 0.967 3.004 -11.879 1.00 82.75 92 PRO A C 1
ATOM 772 O O . PRO A 1 92 ? 0.050 3.343 -11.136 1.00 82.75 92 PRO A O 1
ATOM 775 N N . LYS A 1 93 ? 1.923 2.161 -11.463 1.00 83.12 93 LYS A N 1
ATOM 776 C CA . LYS A 1 93 ? 1.941 1.565 -10.116 1.00 83.12 93 LYS A CA 1
ATOM 777 C C . LYS A 1 93 ? 2.277 2.591 -9.042 1.00 83.12 93 LYS A C 1
ATOM 779 O O . LYS A 1 93 ? 1.642 2.592 -7.993 1.00 83.12 93 LYS A O 1
ATOM 784 N N . GLN A 1 94 ? 3.255 3.448 -9.312 1.00 88.69 94 GLN A N 1
ATOM 785 C CA . GLN A 1 94 ? 3.678 4.518 -8.419 1.00 88.69 94 GLN A CA 1
ATOM 786 C C . GLN A 1 94 ? 2.560 5.552 -8.276 1.00 88.69 94 GLN A C 1
ATOM 788 O O . GLN A 1 94 ? 2.196 5.889 -7.154 1.00 88.69 94 GLN A O 1
ATOM 793 N N . CYS A 1 95 ? 1.935 5.959 -9.389 1.00 90.81 95 CYS A N 1
ATOM 794 C CA . CYS A 1 95 ? 0.775 6.852 -9.358 1.00 90.81 95 CYS A CA 1
ATOM 795 C C . CYS A 1 95 ? -0.369 6.266 -8.516 1.00 90.81 95 CYS A C 1
ATOM 797 O O . CYS A 1 95 ? -0.897 6.925 -7.623 1.00 90.81 95 CYS A O 1
ATOM 799 N N . ALA A 1 96 ? -0.706 4.993 -8.740 1.00 87.94 96 ALA A N 1
ATOM 800 C CA . ALA A 1 96 ? -1.678 4.264 -7.930 1.00 87.94 96 ALA A CA 1
ATOM 801 C C . ALA A 1 96 ? -1.321 4.257 -6.433 1.00 87.94 96 ALA A C 1
ATOM 803 O O . ALA A 1 96 ? -2.176 4.532 -5.594 1.00 87.94 96 ALA A O 1
ATOM 804 N N . ALA A 1 97 ? -0.065 3.958 -6.098 1.00 88.56 97 ALA A N 1
ATOM 805 C CA . ALA A 1 97 ? 0.398 3.894 -4.718 1.00 88.56 97 ALA A CA 1
ATOM 806 C C . ALA A 1 97 ? 0.358 5.260 -4.017 1.00 88.56 97 ALA A C 1
ATOM 808 O O . ALA A 1 97 ? 0.013 5.319 -2.842 1.00 88.56 97 ALA A O 1
ATOM 809 N N . CYS A 1 98 ? 0.649 6.354 -4.725 1.00 93.06 98 CYS A N 1
ATOM 810 C CA . CYS A 1 98 ? 0.482 7.716 -4.218 1.00 93.06 98 CYS A CA 1
ATOM 811 C C . CYS A 1 98 ? -0.982 8.011 -3.845 1.00 93.06 98 CYS A C 1
ATOM 813 O O . CYS A 1 98 ? -1.254 8.493 -2.745 1.00 93.06 98 CYS A O 1
ATOM 815 N N . LEU A 1 99 ? -1.937 7.682 -4.723 1.00 93.56 99 LEU A N 1
ATOM 816 C CA . LEU A 1 99 ? -3.365 7.867 -4.434 1.00 93.56 99 LEU A CA 1
ATOM 817 C C . LEU A 1 99 ? -3.821 6.993 -3.254 1.00 93.56 99 LEU A C 1
ATOM 819 O O . LEU A 1 99 ? -4.513 7.468 -2.349 1.00 93.56 99 LEU A O 1
ATOM 823 N N . ASP A 1 100 ? -3.384 5.732 -3.223 1.00 91.75 100 ASP A N 1
ATOM 824 C CA . ASP A 1 100 ? -3.665 4.817 -2.117 1.00 91.75 100 ASP A CA 1
ATOM 825 C C . ASP A 1 100 ? -3.069 5.352 -0.797 1.00 91.75 100 ASP A C 1
ATOM 827 O O . ASP A 1 100 ? -3.749 5.336 0.227 1.00 91.75 100 ASP A O 1
ATOM 831 N N . ALA A 1 101 ? -1.853 5.912 -0.807 1.00 92.44 101 ALA A N 1
ATOM 832 C CA . ALA A 1 101 ? -1.191 6.473 0.375 1.00 92.44 101 ALA A CA 1
ATOM 833 C C . ALA A 1 101 ? -1.930 7.682 0.973 1.00 92.44 101 ALA A C 1
ATOM 835 O O . ALA A 1 101 ? -2.001 7.812 2.199 1.00 92.44 101 ALA A O 1
ATOM 836 N N . ILE A 1 102 ? -2.530 8.541 0.139 1.00 94.75 102 ILE A N 1
ATOM 837 C CA . ILE A 1 102 ? -3.405 9.632 0.607 1.00 94.75 102 ILE A CA 1
ATOM 838 C C . ILE A 1 102 ? -4.586 9.049 1.394 1.00 94.75 102 ILE A C 1
ATOM 840 O O . ILE A 1 102 ? -4.862 9.448 2.526 1.00 94.75 102 ILE A O 1
ATOM 844 N N . GLN A 1 103 ? -5.283 8.070 0.817 1.00 94.06 103 GLN A N 1
ATOM 845 C CA . GLN A 1 103 ? -6.452 7.461 1.451 1.00 94.06 103 GLN A CA 1
ATOM 846 C C . GLN A 1 103 ? -6.087 6.664 2.713 1.00 94.06 103 GLN A C 1
ATOM 848 O O . GLN A 1 103 ? -6.801 6.738 3.716 1.00 94.06 103 GLN A O 1
ATOM 853 N N . ILE A 1 104 ? -4.957 5.952 2.703 1.00 92.88 104 ILE A N 1
ATOM 854 C CA . ILE A 1 104 ? -4.441 5.212 3.862 1.00 92.88 104 ILE A CA 1
ATOM 855 C C . ILE A 1 104 ? -4.121 6.161 5.013 1.00 92.88 104 ILE A C 1
ATOM 857 O O . ILE A 1 104 ? -4.490 5.857 6.145 1.00 92.88 104 ILE A O 1
ATOM 861 N N . LYS A 1 105 ? -3.515 7.326 4.753 1.00 93.69 105 LYS A N 1
ATOM 862 C CA . LYS A 1 105 ? -3.273 8.326 5.803 1.00 93.69 105 LYS A CA 1
ATOM 863 C C . LYS A 1 105 ? -4.580 8.804 6.442 1.00 93.69 105 LYS A C 1
ATOM 865 O O . LYS A 1 105 ? -4.703 8.812 7.665 1.00 93.69 105 LYS A O 1
ATOM 870 N N . LYS A 1 106 ? -5.599 9.101 5.630 1.00 95.06 106 LYS A N 1
ATOM 871 C CA . LYS A 1 106 ? -6.938 9.473 6.127 1.00 95.06 106 LYS A CA 1
ATOM 872 C C . LYS A 1 106 ? -7.554 8.358 6.979 1.00 95.06 106 LYS A C 1
ATOM 874 O O . LYS A 1 106 ? -8.170 8.635 8.009 1.00 95.06 106 LYS A O 1
ATOM 879 N N . LEU A 1 107 ? -7.388 7.099 6.566 1.00 95.06 107 LEU A N 1
ATOM 880 C CA . LEU A 1 107 ? -7.891 5.937 7.302 1.00 95.06 107 LEU A CA 1
ATOM 881 C C . LEU A 1 107 ? -7.137 5.741 8.621 1.00 95.06 107 LEU A C 1
ATOM 883 O O . LEU A 1 107 ? -7.759 5.439 9.635 1.00 95.06 107 LEU A O 1
ATOM 887 N N . PHE A 1 108 ? -5.824 5.950 8.619 1.00 93.75 108 PHE A N 1
ATOM 888 C CA . PHE A 1 108 ? -4.976 5.864 9.802 1.00 93.75 108 PHE A CA 1
ATOM 889 C C . PHE A 1 108 ? -5.349 6.912 10.856 1.00 93.75 108 PHE A C 1
ATOM 891 O O . PHE A 1 108 ? -5.469 6.593 12.040 1.00 93.75 108 PHE A O 1
ATOM 898 N N . ASP A 1 109 ? -5.611 8.148 10.436 1.00 94.50 109 ASP A N 1
ATOM 899 C CA . ASP A 1 109 ? -6.072 9.209 11.337 1.00 94.50 109 ASP A CA 1
ATOM 900 C C . ASP A 1 109 ? -7.425 8.867 11.955 1.00 94.50 109 ASP A C 1
ATOM 902 O O . ASP A 1 109 ? -7.649 9.041 13.159 1.00 94.50 109 ASP A O 1
ATOM 906 N N . LEU A 1 110 ? -8.323 8.320 11.134 1.00 95.56 110 LEU A N 1
ATOM 907 C CA . LEU A 1 110 ? -9.621 7.840 11.580 1.00 95.56 110 LEU A CA 1
ATOM 908 C C . LEU A 1 110 ? -9.488 6.680 12.582 1.00 95.56 110 LEU A C 1
ATOM 910 O O . LEU A 1 110 ? -10.184 6.670 13.600 1.00 95.56 110 LEU A O 1
ATOM 914 N N . GLU A 1 111 ? -8.570 5.744 12.328 1.00 95.25 111 GLU A N 1
ATOM 915 C CA . GLU A 1 111 ? -8.232 4.633 13.220 1.00 95.25 111 GLU A CA 1
ATOM 916 C C . GLU A 1 111 ? -7.724 5.145 14.572 1.00 95.25 111 GLU A C 1
ATOM 918 O O . GLU A 1 111 ? -8.238 4.739 15.616 1.00 95.25 111 GLU A O 1
ATOM 923 N N . CYS A 1 112 ? -6.772 6.081 14.579 1.00 94.31 112 CYS A N 1
ATOM 924 C CA . CYS A 1 112 ? -6.216 6.654 15.807 1.00 94.31 112 CYS A CA 1
ATOM 925 C C . CYS A 1 112 ? -7.304 7.295 16.680 1.00 94.31 112 CYS A C 1
ATOM 927 O O . CYS A 1 112 ? -7.371 7.050 17.887 1.00 94.31 112 CYS A O 1
ATOM 929 N N . ARG A 1 113 ? -8.211 8.064 16.070 1.00 95.25 113 ARG A N 1
ATOM 930 C CA . ARG A 1 113 ? -9.327 8.709 16.777 1.00 95.25 113 ARG A CA 1
ATOM 931 C C . ARG A 1 113 ? -10.364 7.705 17.280 1.00 95.25 113 ARG A C 1
ATOM 933 O O . ARG A 1 113 ? -10.899 7.869 18.377 1.00 95.25 113 ARG A O 1
ATOM 940 N N . TRP A 1 114 ? -10.637 6.646 16.516 1.00 96.06 114 TRP A N 1
ATOM 941 C CA . TRP A 1 114 ? -11.535 5.564 16.938 1.00 96.06 114 TRP A CA 1
ATOM 942 C C . TRP A 1 114 ? -10.958 4.784 18.127 1.00 96.06 114 TRP A C 1
ATOM 944 O O . TRP A 1 114 ? -11.665 4.537 19.109 1.00 96.06 114 TRP A O 1
ATOM 954 N N . ARG A 1 115 ? -9.655 4.473 18.092 1.00 94.81 115 ARG A N 1
ATOM 955 C CA . ARG A 1 115 ? -8.921 3.819 19.191 1.00 94.81 115 ARG A CA 1
ATOM 956 C C . ARG A 1 115 ? -8.894 4.657 20.464 1.00 94.81 115 ARG A C 1
ATOM 958 O O . ARG A 1 115 ? -8.899 4.088 21.553 1.00 94.81 115 ARG A O 1
ATOM 965 N N . ALA A 1 116 ? -8.908 5.980 20.322 1.00 94.94 116 ALA A N 1
ATOM 966 C CA . ALA A 1 116 ? -8.995 6.939 21.419 1.00 94.94 116 ALA A CA 1
ATOM 967 C C . ALA A 1 116 ? -10.415 7.155 21.958 1.00 94.94 116 ALA A C 1
ATOM 969 O O . ALA A 1 116 ? -10.595 7.842 22.962 1.00 94.94 116 ALA A O 1
ATOM 970 N N . GLY A 1 117 ? -11.427 6.570 21.310 1.00 93.94 117 GLY A N 1
ATOM 971 C CA . GLY A 1 117 ? -12.829 6.733 21.688 1.00 93.94 117 GLY A CA 1
ATOM 972 C C . GLY A 1 117 ? -13.432 8.087 21.299 1.00 93.94 117 GLY A C 1
ATOM 973 O O . GLY A 1 117 ? -14.533 8.403 21.744 1.00 93.94 117 GLY A O 1
ATOM 974 N N . GLU A 1 118 ? -12.756 8.883 20.465 1.00 95.00 118 GLU A N 1
ATOM 975 C CA . GLU A 1 118 ? -13.266 10.185 20.012 1.00 95.00 118 GLU A CA 1
ATOM 976 C C . GLU A 1 118 ? -14.394 10.054 18.983 1.00 95.00 118 GLU A C 1
ATOM 978 O O . GLU A 1 118 ? -15.225 10.953 18.846 1.00 95.00 118 GLU A O 1
ATOM 983 N N . VAL A 1 119 ? -14.417 8.946 18.237 1.00 94.88 119 VAL A N 1
ATOM 984 C CA . VAL A 1 119 ? -15.410 8.670 17.194 1.00 94.88 119 VAL A CA 1
ATOM 985 C C . VAL A 1 119 ? -15.961 7.251 17.322 1.00 94.88 119 VAL A C 1
ATOM 987 O O . VAL A 1 119 ? -15.244 6.316 17.676 1.00 94.88 119 VAL A O 1
ATOM 990 N N . LYS A 1 120 ? -17.247 7.082 16.995 1.00 92.12 120 LYS A N 1
ATOM 991 C CA . LYS A 1 120 ? -17.884 5.776 16.771 1.00 92.12 120 LYS A CA 1
ATOM 992 C C . LYS A 1 120 ? -18.206 5.649 15.283 1.00 92.12 120 LYS A C 1
ATOM 994 O O . LYS A 1 120 ? -18.719 6.595 14.689 1.00 92.12 120 LYS A O 1
ATOM 999 N N . LEU A 1 121 ? -17.910 4.494 14.693 1.00 93.88 121 LEU A N 1
ATOM 1000 C CA . LEU A 1 121 ? -18.069 4.244 13.261 1.00 93.88 121 LEU A CA 1
ATOM 1001 C C . LEU A 1 121 ? -18.983 3.043 13.043 1.00 93.88 121 LEU A C 1
ATOM 1003 O O . LEU A 1 121 ? -18.820 2.005 13.676 1.00 93.88 121 LEU A O 1
ATOM 1007 N N . THR A 1 122 ? -19.959 3.186 12.151 1.00 90.19 122 THR A N 1
ATOM 1008 C CA . THR A 1 122 ? -20.833 2.075 11.764 1.00 90.19 122 THR A CA 1
ATOM 1009 C C . THR A 1 122 ? -20.056 1.086 10.899 1.00 90.19 122 THR A C 1
ATOM 1011 O O . THR A 1 122 ? -19.422 1.493 9.930 1.00 90.19 122 THR A O 1
ATOM 1014 N N . GLY A 1 123 ? -20.137 -0.206 11.226 1.00 88.75 123 GLY A N 1
ATOM 1015 C CA . GLY A 1 123 ? -19.416 -1.263 10.507 1.00 88.75 123 GLY A CA 1
ATOM 1016 C C . GLY A 1 123 ? -17.963 -1.450 10.948 1.00 88.75 123 GLY A C 1
ATOM 1017 O O . GLY A 1 123 ? -17.233 -2.169 10.275 1.00 88.75 123 GLY A O 1
ATOM 1018 N N . ILE A 1 124 ? -17.554 -0.812 12.050 1.00 94.69 124 ILE A N 1
ATOM 1019 C CA . ILE A 1 124 ? -16.234 -0.963 12.666 1.00 94.69 124 ILE A CA 1
ATOM 1020 C C . ILE A 1 124 ? -16.426 -1.344 14.128 1.00 94.69 124 ILE A C 1
ATOM 1022 O O . ILE A 1 124 ? -16.806 -0.514 14.958 1.00 94.69 124 ILE A O 1
ATOM 1026 N N . ASP A 1 125 ? -16.139 -2.604 14.424 1.00 94.75 125 ASP A N 1
ATOM 1027 C CA . ASP A 1 125 ? -16.312 -3.203 15.740 1.00 94.75 125 ASP A CA 1
ATOM 1028 C C . ASP A 1 125 ? -14.963 -3.392 16.440 1.00 94.75 125 ASP A C 1
ATOM 1030 O O . ASP A 1 125 ? -14.856 -3.185 17.650 1.00 94.75 125 ASP A O 1
ATOM 1034 N N . ILE A 1 126 ? -13.927 -3.762 15.680 1.00 94.56 126 ILE A N 1
ATOM 1035 C CA . ILE A 1 126 ? -12.597 -4.107 16.190 1.00 94.56 126 ILE A CA 1
ATOM 1036 C C . ILE A 1 126 ? -11.482 -3.503 15.331 1.00 94.56 126 ILE A C 1
ATOM 1038 O O . ILE A 1 126 ? -11.668 -3.197 14.154 1.00 94.56 126 ILE A O 1
ATOM 1042 N N . ALA A 1 127 ? -10.280 -3.405 15.899 1.00 92.69 127 ALA A N 1
ATOM 1043 C CA . ALA A 1 127 ? -9.083 -2.917 15.213 1.00 92.69 127 ALA A CA 1
ATOM 1044 C C . ALA A 1 127 ? -8.823 -3.578 13.844 1.00 92.69 127 ALA A C 1
ATOM 1046 O O . ALA A 1 127 ? -8.388 -2.910 12.909 1.00 92.69 127 ALA A O 1
ATOM 1047 N N . TRP A 1 128 ? -9.101 -4.879 13.713 1.00 91.25 128 TRP A N 1
ATOM 1048 C CA . TRP A 1 128 ? -8.887 -5.618 12.465 1.00 91.25 128 TRP A CA 1
ATOM 1049 C C . TRP A 1 128 ? -9.799 -5.181 11.313 1.00 91.25 128 TRP A C 1
ATOM 1051 O O . TRP A 1 128 ? -9.435 -5.395 10.157 1.00 91.25 128 TRP A O 1
ATOM 1061 N N . ASP A 1 129 ? -10.934 -4.528 11.589 1.00 93.50 129 ASP A N 1
ATOM 1062 C CA . ASP A 1 129 ? -11.768 -3.968 10.523 1.00 93.50 129 ASP A CA 1
ATOM 1063 C C . ASP A 1 129 ? -11.003 -2.856 9.764 1.00 93.50 129 ASP A C 1
ATOM 1065 O O . ASP A 1 129 ? -11.126 -2.738 8.545 1.00 93.50 129 ASP A O 1
ATOM 1069 N N . PHE A 1 130 ? -10.132 -2.085 10.438 1.00 93.00 130 PHE A N 1
ATOM 1070 C CA . PHE A 1 130 ? -9.252 -1.111 9.769 1.00 93.00 130 PHE A CA 1
ATOM 1071 C C . PHE A 1 130 ? -8.182 -1.783 8.911 1.00 93.00 130 PHE A C 1
ATOM 1073 O O . PHE A 1 130 ? -7.890 -1.290 7.823 1.00 93.00 130 PHE A O 1
ATOM 1080 N N . THR A 1 131 ? -7.630 -2.918 9.354 1.00 88.38 131 THR A N 1
ATOM 1081 C CA . THR A 1 131 ? -6.685 -3.707 8.552 1.00 88.38 131 THR A CA 1
ATOM 1082 C C . THR A 1 131 ? -7.330 -4.140 7.237 1.00 88.38 131 THR A C 1
ATOM 1084 O O . THR A 1 131 ? -6.756 -3.891 6.179 1.00 88.38 131 THR A O 1
ATOM 1087 N N . HIS A 1 132 ? -8.554 -4.680 7.273 1.00 89.62 132 HIS A N 1
ATOM 1088 C CA . HIS A 1 132 ? -9.300 -5.019 6.054 1.00 89.62 132 HIS A CA 1
ATOM 1089 C C . HIS A 1 132 ? -9.425 -3.819 5.111 1.00 89.62 132 HIS A C 1
ATOM 1091 O O . HIS A 1 132 ? -9.128 -3.933 3.919 1.00 89.62 132 HIS A O 1
ATOM 1097 N N . TRP A 1 133 ? -9.831 -2.658 5.633 1.00 90.81 133 TRP A N 1
ATOM 1098 C CA . TRP A 1 133 ? -9.994 -1.460 4.811 1.00 90.81 133 TRP A CA 1
ATOM 1099 C C . TRP A 1 133 ? -8.679 -0.909 4.269 1.00 90.81 133 TRP A C 1
ATOM 1101 O O . TRP A 1 133 ? -8.683 -0.352 3.177 1.00 90.81 133 TRP A O 1
ATOM 1111 N N . ARG A 1 134 ? -7.558 -1.093 4.968 1.00 88.44 134 ARG A N 1
ATOM 1112 C CA . ARG A 1 134 ? -6.232 -0.678 4.494 1.00 88.44 134 ARG A CA 1
ATOM 1113 C C . ARG A 1 134 ? -5.796 -1.473 3.261 1.00 88.44 134 ARG A C 1
ATOM 1115 O O . ARG A 1 134 ? -5.351 -0.878 2.284 1.00 88.44 134 ARG A O 1
ATOM 1122 N N . TYR A 1 135 ? -6.014 -2.790 3.259 1.00 85.94 135 TYR A N 1
ATOM 1123 C CA . TYR A 1 135 ? -5.760 -3.652 2.093 1.00 85.94 135 TYR A CA 1
ATOM 1124 C C . TYR A 1 135 ? -6.789 -3.480 0.966 1.00 85.94 135 TYR A C 1
ATOM 1126 O O . TYR A 1 135 ? -6.524 -3.849 -0.177 1.00 85.94 135 TYR A O 1
ATOM 1134 N N . ASN A 1 136 ? -7.945 -2.881 1.264 1.00 87.31 136 ASN A N 1
ATOM 1135 C CA . ASN A 1 136 ? -9.032 -2.633 0.315 1.00 87.31 136 ASN A CA 1
ATOM 1136 C C . ASN A 1 136 ? -9.332 -1.130 0.147 1.00 87.31 136 ASN A C 1
ATOM 1138 O O . ASN A 1 136 ? -10.482 -0.741 -0.082 1.00 87.31 136 ASN A O 1
ATOM 1142 N N . ILE A 1 137 ? -8.309 -0.270 0.252 1.00 89.50 137 ILE A N 1
ATOM 1143 C CA . ILE A 1 137 ? -8.486 1.180 0.436 1.00 89.50 137 ILE A CA 1
ATOM 1144 C C . ILE A 1 137 ? -9.294 1.859 -0.677 1.00 89.50 137 ILE A C 1
ATOM 1146 O O . ILE A 1 137 ? -10.143 2.701 -0.396 1.00 89.50 137 ILE A O 1
ATOM 1150 N N . ARG A 1 138 ? -9.152 1.417 -1.930 1.00 84.94 138 ARG A N 1
ATOM 1151 C CA . ARG A 1 138 ? -9.906 1.951 -3.084 1.00 84.94 138 ARG A CA 1
ATOM 1152 C C . ARG A 1 138 ? -11.415 1.730 -3.010 1.00 84.94 138 ARG A C 1
ATOM 1154 O O . ARG A 1 138 ? -12.174 2.337 -3.762 1.00 84.94 138 ARG A O 1
ATOM 1161 N N . ARG A 1 139 ? -11.858 0.824 -2.137 1.00 86.06 139 ARG A N 1
ATOM 1162 C CA . ARG A 1 139 ? -13.271 0.520 -1.875 1.00 86.06 139 ARG A CA 1
ATOM 1163 C C . ARG A 1 139 ? -13.730 1.057 -0.521 1.00 86.06 139 ARG A C 1
ATOM 1165 O O . ARG A 1 139 ? -14.908 0.920 -0.188 1.00 86.06 139 ARG A O 1
ATOM 1172 N N . CYS A 1 140 ? -12.822 1.647 0.256 1.00 89.19 140 CYS A N 1
ATOM 1173 C CA . CYS A 1 140 ? -13.107 2.150 1.586 1.00 89.19 140 CYS A CA 1
ATOM 1174 C C . CYS A 1 140 ? -14.069 3.335 1.519 1.00 89.19 140 CYS A C 1
ATOM 1176 O O . CYS A 1 140 ? -13.810 4.343 0.871 1.00 89.19 140 CYS A O 1
ATOM 1178 N N . LYS A 1 141 ? -15.197 3.206 2.221 1.00 89.62 141 LYS A N 1
ATOM 1179 C CA . LYS A 1 141 ? -16.224 4.256 2.324 1.00 89.62 141 LYS A CA 1
ATOM 1180 C C . LYS A 1 141 ? -16.153 5.034 3.637 1.00 89.62 141 LYS A C 1
ATOM 1182 O O . LYS A 1 141 ? -16.980 5.912 3.864 1.00 89.62 141 LYS A O 1
ATOM 1187 N N . LEU A 1 142 ? -15.214 4.683 4.517 1.00 93.31 142 LEU A N 1
ATOM 1188 C CA . LEU A 1 142 ? -15.062 5.323 5.827 1.00 93.31 142 LEU A CA 1
ATOM 1189 C C . LEU A 1 142 ? -14.424 6.708 5.726 1.00 93.31 142 LEU A C 1
ATOM 1191 O O . LEU A 1 142 ? -14.654 7.557 6.584 1.00 93.31 142 LEU A O 1
ATOM 1195 N N . VAL A 1 143 ? -13.618 6.922 4.689 1.00 93.75 143 VAL A N 1
ATOM 1196 C CA . VAL A 1 143 ? -12.883 8.159 4.443 1.00 93.75 143 VAL A CA 1
ATOM 1197 C C . VAL A 1 143 ? -13.428 8.859 3.198 1.00 93.75 143 VAL A C 1
ATOM 1199 O O . VAL A 1 143 ? -13.897 8.196 2.271 1.00 93.75 143 VAL A O 1
ATOM 1202 N N . PRO A 1 144 ? -13.423 10.202 3.165 1.00 94.38 144 PRO A N 1
ATOM 1203 C CA . PRO A 1 144 ? -13.887 10.930 1.996 1.00 94.38 144 PRO A CA 1
ATOM 1204 C C . PRO A 1 144 ? -12.922 10.743 0.811 1.00 94.38 144 PRO A C 1
ATOM 1206 O O . PRO A 1 144 ? -11.717 10.559 1.026 1.00 94.38 144 PRO A O 1
ATOM 1209 N N . PRO A 1 145 ? -13.418 10.864 -0.435 1.00 95.06 145 PRO A N 1
ATOM 1210 C CA . PRO A 1 145 ? -12.582 10.850 -1.631 1.00 95.06 145 PRO A CA 1
ATOM 1211 C C . PRO A 1 145 ? -11.389 11.809 -1.567 1.00 95.06 145 PRO A C 1
ATOM 1213 O O . PRO A 1 145 ? -11.435 12.810 -0.849 1.00 95.06 145 PRO A O 1
ATOM 1216 N N . ILE A 1 146 ? -10.335 11.496 -2.327 1.00 96.31 146 ILE A N 1
ATOM 1217 C CA . ILE A 1 146 ? -9.162 12.362 -2.495 1.00 96.31 146 ILE A CA 1
ATOM 1218 C C . ILE A 1 146 ? -9.597 13.714 -3.077 1.00 96.31 146 ILE A C 1
ATOM 1220 O O . ILE A 1 146 ? -10.361 13.755 -4.047 1.00 96.31 146 ILE A O 1
ATOM 1224 N N . THR A 1 147 ? -9.127 14.807 -2.479 1.00 96.81 147 THR A N 1
ATOM 1225 C CA . THR A 1 147 ? -9.337 16.170 -2.984 1.00 96.81 147 THR A CA 1
ATOM 1226 C C . THR A 1 147 ? -8.167 16.627 -3.858 1.00 96.81 147 THR A C 1
ATOM 1228 O O . THR A 1 147 ? -7.079 16.058 -3.813 1.00 96.81 147 THR A O 1
ATOM 1231 N N . GLN A 1 148 ? -8.380 17.691 -4.637 1.00 96.62 148 GLN A N 1
ATOM 1232 C CA . GLN A 1 148 ? -7.311 18.306 -5.430 1.00 96.62 148 GLN A CA 1
ATOM 1233 C C . GLN A 1 148 ? -6.162 18.823 -4.545 1.00 96.62 148 GLN A C 1
ATOM 1235 O O . GLN A 1 148 ? -5.002 18.635 -4.879 1.00 96.62 148 GLN A O 1
ATOM 1240 N N . GLU A 1 149 ? -6.480 19.414 -3.392 1.00 97.62 149 GLU A N 1
ATOM 1241 C CA . GLU A 1 149 ? -5.486 19.910 -2.431 1.00 97.62 149 GLU A CA 1
ATOM 1242 C C . GLU A 1 149 ? -4.612 18.772 -1.874 1.00 97.62 149 GLU A C 1
ATOM 1244 O O . GLU A 1 149 ? -3.400 18.916 -1.743 1.00 97.62 149 GLU A O 1
ATOM 1249 N N . GLU A 1 150 ? -5.209 17.608 -1.597 1.00 97.75 150 GLU A N 1
ATOM 1250 C CA . GLU A 1 150 ? -4.482 16.420 -1.132 1.00 97.75 150 GLU A CA 1
ATOM 1251 C C . GLU A 1 150 ? -3.574 15.836 -2.232 1.00 97.75 150 GLU A C 1
ATOM 1253 O O . GLU A 1 150 ? -2.467 15.380 -1.937 1.00 97.75 150 GLU A O 1
ATOM 1258 N N . LEU A 1 151 ? -4.014 15.877 -3.497 1.00 97.38 151 LEU A N 1
ATOM 1259 C CA . LEU A 1 151 ? -3.190 15.492 -4.648 1.00 97.38 151 LEU A CA 1
ATOM 1260 C C . LEU A 1 151 ? -1.993 16.436 -4.812 1.00 97.38 151 LEU A C 1
ATOM 1262 O O . LEU A 1 151 ? -0.858 15.978 -4.937 1.00 97.38 151 LEU A O 1
ATOM 1266 N N . GLU A 1 152 ? -2.239 17.744 -4.770 1.00 97.75 152 GLU A N 1
ATOM 1267 C CA . GLU A 1 152 ? -1.194 18.766 -4.853 1.00 97.75 152 GLU A CA 1
ATOM 1268 C C . GLU A 1 152 ? -0.194 18.620 -3.702 1.00 97.75 152 GLU A C 1
ATOM 1270 O O . GLU A 1 152 ? 1.011 18.763 -3.900 1.00 97.75 152 GLU A O 1
ATOM 1275 N N . LEU A 1 153 ? -0.651 18.271 -2.494 1.00 97.62 153 LEU A N 1
ATOM 1276 C CA . LEU A 1 153 ? 0.247 17.993 -1.375 1.00 97.62 153 LEU A CA 1
ATOM 1277 C C . LEU A 1 153 ? 1.152 16.781 -1.644 1.00 97.62 153 LEU A C 1
ATOM 1279 O O . LEU A 1 153 ? 2.344 16.842 -1.348 1.00 97.62 153 LEU A O 1
ATOM 1283 N N . MET A 1 154 ? 0.622 15.708 -2.236 1.00 97.25 154 MET A N 1
ATOM 1284 C CA . MET A 1 154 ? 1.435 14.563 -2.657 1.00 97.25 154 MET A CA 1
ATOM 1285 C C . MET A 1 154 ? 2.464 14.971 -3.719 1.00 97.25 154 MET A C 1
ATOM 1287 O O . MET A 1 154 ? 3.629 14.603 -3.609 1.00 97.25 154 MET A O 1
ATOM 1291 N N . GLN A 1 155 ? 2.090 15.794 -4.701 1.00 97.75 155 GLN A N 1
ATOM 1292 C CA . GLN A 1 155 ? 3.042 16.320 -5.689 1.00 97.75 155 GLN A CA 1
ATOM 1293 C C . GLN A 1 155 ? 4.151 17.163 -5.037 1.00 97.75 155 GLN A C 1
ATOM 1295 O O . GLN A 1 155 ? 5.313 17.055 -5.433 1.00 97.75 155 GLN A O 1
ATOM 1300 N N . HIS A 1 156 ? 3.823 17.963 -4.015 1.00 97.69 156 HIS A N 1
ATOM 1301 C CA . HIS A 1 156 ? 4.817 18.703 -3.232 1.00 97.69 156 HIS A CA 1
ATOM 1302 C C . HIS A 1 156 ? 5.736 17.777 -2.431 1.00 97.69 156 HIS A C 1
ATOM 1304 O O . HIS A 1 156 ? 6.935 18.040 -2.361 1.00 97.69 156 HIS A O 1
ATOM 1310 N N . PHE A 1 157 ? 5.202 16.697 -1.857 1.00 97.12 157 PHE A N 1
ATOM 1311 C CA . PHE A 1 157 ? 6.007 15.687 -1.173 1.00 97.12 157 PHE A CA 1
ATOM 1312 C C . PHE A 1 157 ? 6.983 15.008 -2.138 1.00 97.12 157 PHE A C 1
ATOM 1314 O O . PHE A 1 157 ? 8.173 14.952 -1.856 1.00 97.12 157 PHE A O 1
ATOM 1321 N N . LEU A 1 158 ? 6.525 14.592 -3.323 1.00 96.50 158 LEU A N 1
ATOM 1322 C CA . LEU A 1 158 ? 7.380 13.994 -4.359 1.00 96.50 158 LEU A CA 1
ATOM 1323 C C . LEU A 1 158 ? 8.492 14.927 -4.866 1.00 96.50 158 LEU A C 1
ATOM 1325 O O . LEU A 1 158 ? 9.454 14.462 -5.474 1.00 96.50 158 LEU A O 1
ATOM 1329 N N . ALA A 1 159 ? 8.372 16.237 -4.641 1.00 96.06 159 ALA A N 1
ATOM 1330 C CA . ALA A 1 159 ? 9.413 17.201 -4.973 1.00 96.06 159 ALA A CA 1
ATOM 1331 C C . ALA A 1 159 ? 10.539 17.279 -3.920 1.00 96.06 159 ALA A C 1
ATOM 1333 O O . ALA A 1 159 ? 11.547 17.943 -4.178 1.00 96.06 159 ALA A O 1
ATOM 1334 N N . THR A 1 160 ? 10.389 16.640 -2.752 1.00 95.31 160 THR A N 1
ATOM 1335 C CA . THR A 1 160 ? 11.457 16.510 -1.747 1.00 95.31 160 THR A CA 1
ATOM 1336 C C . THR A 1 160 ? 12.317 15.276 -2.011 1.00 95.31 160 THR A C 1
ATOM 1338 O O . THR A 1 160 ? 11.918 14.370 -2.742 1.00 95.31 160 THR A O 1
ATOM 1341 N N . ASP A 1 161 ? 13.507 15.225 -1.407 1.00 91.44 161 ASP A N 1
ATOM 1342 C CA . ASP A 1 161 ? 14.387 14.060 -1.540 1.00 91.44 161 ASP A CA 1
ATOM 1343 C C . ASP A 1 161 ? 13.778 12.830 -0.853 1.00 91.44 161 ASP A C 1
ATOM 1345 O O . ASP A 1 161 ? 13.770 11.753 -1.442 1.00 91.44 161 ASP A O 1
ATOM 1349 N N . GLU A 1 162 ? 13.157 13.003 0.318 1.00 89.94 162 GLU A N 1
ATOM 1350 C CA . GLU A 1 162 ? 12.450 11.927 1.020 1.00 89.94 162 GLU A CA 1
ATOM 1351 C C . GLU A 1 162 ? 11.256 11.396 0.218 1.00 89.94 162 GLU A C 1
ATOM 1353 O O . GLU A 1 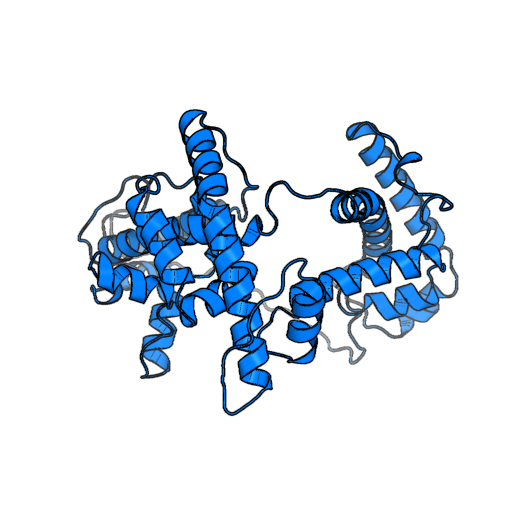162 ? 11.053 10.187 0.151 1.00 89.94 162 GLU A O 1
ATOM 1358 N N . GLY A 1 163 ? 10.465 12.270 -0.416 1.00 91.50 163 GLY A N 1
ATOM 1359 C CA . GLY A 1 163 ? 9.352 11.833 -1.257 1.00 91.50 163 GLY A CA 1
ATOM 1360 C C . GLY A 1 163 ? 9.811 11.164 -2.547 1.00 91.50 163 GLY A C 1
ATOM 1361 O O . GLY A 1 163 ? 9.184 10.203 -3.000 1.00 91.50 163 GLY A O 1
ATOM 1362 N N . ALA A 1 164 ? 10.933 11.617 -3.108 1.00 91.25 164 ALA A N 1
ATOM 1363 C CA . ALA A 1 164 ? 11.533 10.997 -4.277 1.00 91.25 164 ALA A CA 1
ATOM 1364 C C . ALA A 1 164 ? 12.102 9.601 -3.981 1.00 91.25 164 ALA A C 1
ATOM 1366 O O . ALA A 1 164 ? 11.952 8.682 -4.787 1.00 91.25 164 ALA A O 1
ATOM 1367 N N . GLU A 1 165 ? 12.709 9.413 -2.813 1.00 88.00 165 GLU A N 1
ATOM 1368 C CA . GLU A 1 165 ? 13.162 8.102 -2.351 1.00 88.00 165 GLU A CA 1
ATOM 1369 C C . GLU A 1 165 ? 11.968 7.182 -2.044 1.00 88.00 165 GLU A C 1
ATOM 1371 O O . GLU A 1 165 ? 11.905 6.037 -2.508 1.00 88.00 165 GLU A O 1
ATOM 1376 N N . TRP A 1 166 ? 10.962 7.719 -1.347 1.00 87.12 166 TRP A N 1
ATOM 1377 C CA . TRP A 1 166 ? 9.737 7.013 -0.981 1.00 87.12 166 TRP A CA 1
ATOM 1378 C C . TRP A 1 166 ? 9.003 6.449 -2.205 1.00 87.12 166 TRP A C 1
ATOM 1380 O O . TRP A 1 166 ? 8.654 5.264 -2.258 1.00 87.12 166 TRP A O 1
ATOM 1390 N N . VAL A 1 167 ? 8.801 7.267 -3.241 1.00 87.25 167 VAL A N 1
ATOM 1391 C CA . VAL A 1 167 ? 8.045 6.828 -4.419 1.00 87.25 167 VAL A CA 1
ATOM 1392 C C . VAL A 1 167 ? 8.744 5.709 -5.183 1.00 87.25 167 VAL A C 1
ATOM 1394 O O . VAL A 1 167 ? 8.070 4.903 -5.822 1.00 87.25 167 VAL A O 1
ATOM 1397 N N . LEU A 1 168 ? 10.071 5.608 -5.094 1.00 80.81 168 LEU A N 1
ATOM 1398 C CA . LEU A 1 168 ? 10.831 4.573 -5.783 1.00 80.81 168 LEU A CA 1
ATOM 1399 C C . LEU A 1 168 ? 10.912 3.266 -4.984 1.00 80.81 168 LEU A C 1
ATOM 1401 O O . LEU A 1 168 ? 10.753 2.195 -5.569 1.00 80.81 168 LEU A O 1
ATOM 1405 N N . TYR A 1 169 ? 11.143 3.328 -3.670 1.00 73.88 169 TYR A N 1
ATOM 1406 C CA . TYR A 1 169 ? 11.470 2.135 -2.869 1.00 73.88 169 TYR A CA 1
ATOM 1407 C C . TYR A 1 169 ? 10.354 1.645 -1.959 1.00 73.88 169 TYR A C 1
ATOM 1409 O O . TYR A 1 169 ? 10.281 0.452 -1.642 1.00 73.88 169 TYR A O 1
ATOM 1417 N N . GLU A 1 170 ? 9.484 2.551 -1.537 1.00 66.38 170 GLU A N 1
ATOM 1418 C CA . GLU A 1 170 ? 8.427 2.262 -0.584 1.00 66.38 170 GLU A CA 1
ATOM 1419 C C . GLU A 1 170 ? 7.105 1.926 -1.295 1.00 66.38 170 GLU A C 1
ATOM 1421 O O . GLU A 1 170 ? 6.409 0.992 -0.889 1.00 66.38 170 GLU A O 1
ATOM 1426 N N . THR A 1 171 ? 6.801 2.553 -2.437 1.00 63.53 171 THR A N 1
ATOM 1427 C CA . THR A 1 171 ? 5.597 2.211 -3.223 1.00 63.53 171 THR A CA 1
ATOM 1428 C C . THR A 1 171 ? 5.565 0.780 -3.786 1.00 63.53 171 THR A C 1
ATOM 1430 O O . THR A 1 171 ? 4.489 0.170 -3.744 1.00 63.53 171 THR A O 1
ATOM 1433 N N . PRO A 1 172 ? 6.677 0.154 -4.244 1.00 49.59 172 PRO A N 1
ATOM 1434 C CA . PRO A 1 172 ? 6.638 -1.216 -4.763 1.00 49.59 172 PRO A CA 1
ATOM 1435 C C . PRO A 1 172 ? 6.407 -2.274 -3.676 1.00 49.59 172 PRO A C 1
ATOM 1437 O O . PRO A 1 172 ? 6.045 -3.406 -4.002 1.00 49.59 172 PRO A O 1
ATOM 1440 N N . ARG A 1 173 ? 6.591 -1.918 -2.393 1.00 50.53 173 ARG A N 1
ATOM 1441 C CA . ARG A 1 173 ? 6.314 -2.786 -1.233 1.00 50.53 173 ARG A CA 1
ATOM 1442 C C . ARG A 1 173 ? 4.826 -2.836 -0.866 1.00 50.53 173 ARG A C 1
ATOM 1444 O O . ARG A 1 173 ? 4.440 -3.653 -0.036 1.00 50.53 173 ARG A O 1
ATOM 1451 N N . GLY A 1 174 ? 4.002 -2.025 -1.534 1.00 57.31 174 GLY A N 1
ATOM 1452 C CA . GLY A 1 174 ? 2.562 -1.930 -1.334 1.00 57.31 174 GLY A CA 1
ATOM 1453 C C . GLY A 1 174 ? 2.211 -0.899 -0.266 1.00 57.31 174 GLY A C 1
ATOM 1454 O O . GLY A 1 174 ? 2.532 -1.075 0.906 1.00 57.31 174 GLY A O 1
ATOM 1455 N N . ALA A 1 175 ? 1.478 0.148 -0.658 1.00 58.97 175 ALA A N 1
ATOM 1456 C CA . ALA A 1 175 ? 1.005 1.184 0.263 1.00 58.97 175 ALA A CA 1
ATOM 1457 C C . ALA A 1 175 ? 0.196 0.599 1.440 1.00 58.97 175 ALA A C 1
ATOM 1459 O O . ALA A 1 175 ? 0.241 1.136 2.538 1.00 58.97 175 ALA A O 1
ATOM 1460 N N . ALA A 1 176 ? -0.479 -0.543 1.245 1.00 54.72 176 ALA A N 1
ATOM 1461 C CA . ALA A 1 176 ? -1.261 -1.231 2.277 1.00 54.72 176 ALA A CA 1
ATOM 1462 C C . ALA A 1 176 ? -0.438 -1.734 3.481 1.00 54.72 176 ALA A C 1
ATOM 1464 O O . ALA A 1 176 ? -0.989 -1.858 4.575 1.00 54.72 176 ALA A O 1
ATOM 1465 N N . GLY A 1 177 ? 0.862 -2.006 3.296 1.00 58.41 177 GLY A N 1
ATOM 1466 C CA . GLY A 1 177 ? 1.774 -2.349 4.393 1.00 58.41 177 GLY A CA 1
ATOM 1467 C C . GLY A 1 177 ? 2.211 -1.133 5.217 1.00 58.41 177 GLY A C 1
ATOM 1468 O O . GLY A 1 177 ? 2.658 -1.286 6.351 1.00 58.41 177 GLY A O 1
ATOM 1469 N N . MET A 1 178 ? 2.053 0.080 4.677 1.00 64.69 178 MET A N 1
ATOM 1470 C CA . MET A 1 178 ? 2.315 1.324 5.400 1.00 64.69 178 MET A CA 1
ATOM 1471 C C . MET A 1 178 ? 1.142 1.666 6.312 1.00 64.69 178 MET A C 1
ATOM 1473 O O . MET A 1 178 ? -0.017 1.432 5.978 1.00 64.69 178 MET A O 1
ATOM 1477 N N . GLY A 1 179 ? 1.426 2.282 7.459 1.00 67.06 179 GLY A N 1
ATOM 1478 C CA . GLY A 1 179 ? 0.366 2.758 8.347 1.00 67.06 179 GLY A CA 1
ATOM 1479 C C . GLY A 1 179 ? -0.268 1.670 9.213 1.00 67.06 179 GLY A C 1
ATOM 1480 O O . GLY A 1 179 ? -1.375 1.875 9.709 1.00 67.06 179 GLY A O 1
ATOM 1481 N N . ASP A 1 180 ? 0.391 0.523 9.431 1.00 80.62 180 ASP A N 1
ATOM 1482 C CA . ASP A 1 180 ? -0.052 -0.384 10.490 1.00 80.62 180 ASP A CA 1
ATOM 1483 C C . ASP A 1 180 ? 0.200 0.220 11.868 1.00 80.62 180 ASP A C 1
ATOM 1485 O O . ASP A 1 180 ? 1.332 0.364 12.328 1.00 80.62 180 ASP A O 1
ATOM 1489 N N . TYR A 1 181 ? -0.895 0.570 12.542 1.00 83.62 181 TYR A N 1
ATOM 1490 C CA . TYR A 1 181 ? -0.860 1.163 13.869 1.00 83.62 181 TYR A CA 1
ATOM 1491 C C . TYR A 1 181 ? -0.056 0.331 14.875 1.00 83.62 181 TYR A C 1
ATOM 1493 O O . TYR A 1 181 ? 0.701 0.892 15.671 1.00 83.62 181 TYR A O 1
ATOM 1501 N N . ASN A 1 182 ? -0.213 -0.997 14.871 1.00 79.69 182 ASN A N 1
ATOM 1502 C CA . ASN A 1 182 ? 0.480 -1.857 15.824 1.00 79.69 182 ASN A CA 1
ATOM 1503 C C . ASN A 1 182 ? 1.969 -1.945 15.509 1.00 79.69 182 ASN A C 1
ATOM 1505 O O . ASN A 1 182 ? 2.759 -1.955 16.451 1.00 79.69 182 ASN A O 1
ATOM 1509 N N . ASP A 1 183 ? 2.350 -1.996 14.233 1.00 77.56 183 ASP A N 1
ATOM 1510 C CA . ASP A 1 183 ? 3.761 -2.016 13.847 1.00 77.56 183 ASP A CA 1
ATOM 1511 C C . ASP A 1 183 ? 4.443 -0.689 14.202 1.00 77.56 183 ASP A C 1
ATOM 1513 O O . ASP A 1 183 ? 5.427 -0.702 14.944 1.00 77.56 183 ASP A O 1
ATOM 1517 N N . ILE A 1 184 ? 3.829 0.447 13.849 1.00 77.25 184 ILE A N 1
ATOM 1518 C CA . ILE A 1 184 ? 4.331 1.790 14.190 1.00 77.25 184 ILE A CA 1
ATOM 1519 C C . ILE A 1 184 ? 4.450 1.970 15.717 1.00 77.25 184 ILE A C 1
ATOM 1521 O O . ILE A 1 184 ? 5.438 2.513 16.221 1.00 77.25 184 ILE A O 1
ATOM 1525 N N . LYS A 1 185 ? 3.469 1.497 16.503 1.00 76.06 185 LYS A N 1
ATOM 1526 C CA . LYS A 1 185 ? 3.535 1.556 17.978 1.00 76.06 185 LYS A CA 1
ATOM 1527 C C . LYS A 1 185 ? 4.588 0.623 18.563 1.00 76.06 185 LYS A C 1
ATOM 1529 O O . LYS A 1 185 ? 5.295 1.023 19.487 1.00 76.06 185 LYS A O 1
ATOM 1534 N N . ARG A 1 186 ? 4.684 -0.612 18.062 1.00 73.06 186 ARG A N 1
ATOM 1535 C CA . ARG A 1 186 ? 5.645 -1.618 18.535 1.00 73.06 186 ARG A CA 1
ATOM 1536 C C . ARG A 1 186 ? 7.075 -1.137 18.325 1.00 73.06 186 ARG A C 1
ATOM 1538 O O . ARG A 1 186 ? 7.900 -1.304 19.218 1.00 73.06 186 ARG A O 1
ATOM 1545 N N . GLU A 1 187 ? 7.364 -0.541 17.176 1.00 65.88 187 GLU A N 1
ATOM 1546 C CA . GLU A 1 187 ? 8.686 0.006 16.871 1.00 65.88 187 GLU A CA 1
ATOM 1547 C C . GLU A 1 187 ? 9.044 1.174 17.785 1.00 65.88 187 GLU A C 1
ATOM 1549 O O . GLU A 1 187 ? 10.105 1.146 18.410 1.00 65.88 187 GLU A O 1
ATOM 1554 N N . ARG A 1 188 ? 8.119 2.126 17.973 1.00 66.44 188 ARG A N 1
ATOM 1555 C CA . ARG A 1 188 ? 8.285 3.231 18.930 1.00 66.44 188 ARG A CA 1
ATOM 1556 C C . ARG A 1 188 ? 8.612 2.733 20.339 1.00 66.44 188 ARG A C 1
ATOM 1558 O O . ARG A 1 188 ? 9.517 3.253 20.988 1.00 66.44 188 ARG A O 1
ATOM 1565 N N . ASP A 1 189 ? 7.850 1.757 20.830 1.00 67.31 189 ASP A N 1
ATOM 1566 C CA . ASP A 1 189 ? 7.967 1.281 22.209 1.00 67.31 189 ASP A CA 1
ATOM 1567 C C . ASP A 1 189 ? 9.230 0.411 22.418 1.00 67.31 189 ASP A C 1
ATOM 1569 O O . ASP A 1 189 ? 9.792 0.409 23.514 1.00 67.31 189 ASP A O 1
ATOM 1573 N N . ASN A 1 190 ? 9.711 -0.292 21.380 1.00 64.50 190 ASN A N 1
ATOM 1574 C CA . ASN A 1 190 ? 10.876 -1.184 21.459 1.00 64.50 190 ASN A CA 1
ATOM 1575 C C . ASN A 1 190 ? 12.225 -0.495 21.196 1.00 64.50 190 ASN A C 1
ATOM 1577 O O . ASN A 1 190 ? 13.227 -0.903 21.783 1.00 64.50 190 ASN A O 1
ATOM 1581 N N . LEU A 1 191 ? 12.284 0.501 20.304 1.00 56.16 191 LEU A N 1
ATOM 1582 C CA . LEU A 1 191 ? 13.555 1.084 19.853 1.00 56.16 191 LEU A CA 1
ATOM 1583 C C . LEU A 1 191 ? 13.942 2.370 20.594 1.00 56.16 191 LEU A C 1
ATOM 1585 O O . LEU A 1 191 ? 15.089 2.803 20.487 1.00 56.16 191 LEU A O 1
ATOM 1589 N N . GLY A 1 192 ? 13.032 2.986 21.362 1.00 49.12 192 GLY A N 1
ATOM 1590 C CA . GLY A 1 192 ? 13.308 4.204 22.144 1.00 49.12 192 GLY A CA 1
ATOM 1591 C C . GLY A 1 192 ? 13.708 5.433 21.310 1.00 49.12 192 GLY A C 1
ATOM 1592 O O . GLY A 1 192 ? 13.967 6.500 21.866 1.00 49.12 192 GLY A O 1
ATOM 1593 N N . GLN A 1 193 ? 13.750 5.286 19.988 1.00 42.66 193 GLN A N 1
ATOM 1594 C CA . GLN A 1 193 ? 13.855 6.336 18.989 1.00 42.66 193 GLN A CA 1
ATOM 1595 C C . GLN A 1 193 ? 12.473 6.504 18.357 1.00 42.66 193 GLN A C 1
ATOM 1597 O O . GLN A 1 193 ? 11.646 5.588 18.418 1.00 42.66 193 GLN A O 1
ATOM 1602 N N . TYR A 1 194 ? 12.199 7.701 17.829 1.00 45.91 194 TYR A N 1
ATOM 1603 C CA . TYR A 1 194 ? 10.973 7.951 17.073 1.00 45.91 194 TYR A CA 1
ATOM 1604 C C . TYR A 1 194 ? 10.775 6.798 16.076 1.00 45.91 194 TYR A C 1
ATOM 1606 O O . TYR A 1 194 ? 11.760 6.397 15.454 1.00 45.91 194 TYR A O 1
ATOM 1614 N N . PRO A 1 195 ? 9.561 6.226 15.968 1.00 50.19 195 PRO A N 1
ATOM 1615 C CA . PRO A 1 195 ? 9.301 5.208 14.960 1.00 50.19 195 PRO A CA 1
ATOM 1616 C C . PRO A 1 195 ? 9.697 5.779 13.597 1.00 50.19 195 PRO A C 1
ATOM 1618 O O . PRO A 1 195 ? 9.700 7.005 13.433 1.00 50.19 195 PRO A O 1
ATOM 1621 N N . GLU A 1 196 ? 9.951 4.926 12.611 1.00 59.75 196 GLU A N 1
ATOM 1622 C CA . GLU A 1 196 ? 9.793 5.337 11.217 1.00 59.75 196 GLU A CA 1
ATOM 1623 C C . GLU A 1 196 ? 8.296 5.635 11.007 1.00 59.75 196 GLU A C 1
ATOM 1625 O O . GLU A 1 196 ? 7.527 4.852 10.459 1.00 59.75 196 GLU A O 1
ATOM 1630 N N . TYR A 1 197 ? 7.829 6.757 11.566 1.00 72.38 197 TYR A N 1
ATOM 1631 C CA . TYR A 1 197 ? 6.572 7.365 11.192 1.00 72.38 197 TYR A CA 1
ATOM 1632 C C . TYR A 1 197 ? 6.750 7.705 9.717 1.00 72.38 197 TYR A C 1
ATOM 1634 O O . TYR A 1 197 ? 7.686 8.453 9.414 1.00 72.38 197 TYR A O 1
ATOM 1642 N N . PRO A 1 198 ? 5.949 7.122 8.805 1.00 83.19 198 PRO A N 1
ATOM 1643 C CA . PRO A 1 198 ? 6.237 7.222 7.382 1.00 83.19 198 PRO A CA 1
ATOM 1644 C C . PRO A 1 198 ? 6.479 8.676 6.979 1.00 83.19 198 PRO A C 1
ATOM 1646 O O . PRO A 1 198 ? 5.753 9.567 7.432 1.00 83.19 198 PRO A O 1
ATOM 1649 N N . ALA A 1 199 ? 7.489 8.934 6.145 1.00 86.94 199 ALA A N 1
ATOM 1650 C CA . ALA A 1 199 ? 7.859 10.301 5.765 1.00 86.94 199 ALA A CA 1
ATOM 1651 C C . ALA A 1 199 ? 6.646 11.072 5.215 1.00 86.94 199 ALA A C 1
ATOM 1653 O O . ALA A 1 199 ? 6.388 12.207 5.617 1.00 86.94 199 ALA A O 1
ATOM 1654 N N . TRP A 1 200 ? 5.822 10.390 4.412 1.00 90.69 200 TRP A N 1
ATOM 1655 C CA . TRP A 1 200 ? 4.542 10.906 3.932 1.00 90.69 200 TRP A CA 1
ATOM 1656 C C . TRP A 1 200 ? 3.580 11.315 5.061 1.00 90.69 200 TRP A C 1
ATOM 1658 O O . TRP A 1 200 ? 2.935 12.356 4.978 1.00 90.69 200 TRP A O 1
ATOM 1668 N N . PHE A 1 201 ? 3.480 10.531 6.138 1.00 90.06 201 PHE A N 1
ATOM 1669 C CA . PHE A 1 201 ? 2.576 10.828 7.252 1.00 90.06 201 PHE A CA 1
ATOM 1670 C C . PHE A 1 201 ? 3.044 12.059 8.029 1.00 90.06 201 PHE A C 1
ATOM 1672 O O . PHE A 1 201 ? 2.217 12.880 8.418 1.00 90.06 201 PHE A O 1
ATOM 1679 N N . THR A 1 202 ? 4.359 12.202 8.212 1.00 89.00 202 THR A N 1
ATOM 1680 C CA . THR A 1 202 ? 4.956 13.400 8.819 1.00 89.00 202 THR A CA 1
ATOM 1681 C C . THR A 1 202 ? 4.652 14.631 7.971 1.00 89.00 202 THR A C 1
ATOM 1683 O O . THR A 1 202 ? 4.126 15.617 8.478 1.00 89.00 202 THR A O 1
ATOM 1686 N N . PHE A 1 203 ? 4.904 14.542 6.662 1.00 92.81 203 PHE A N 1
ATOM 1687 C CA . PHE A 1 203 ? 4.666 15.634 5.721 1.00 92.81 203 PHE A CA 1
ATOM 1688 C C . PHE A 1 203 ? 3.188 16.051 5.671 1.00 92.81 203 PHE A C 1
ATOM 1690 O O . PHE A 1 203 ? 2.865 17.238 5.632 1.00 92.81 203 PHE A O 1
ATOM 1697 N N . TRP A 1 204 ? 2.281 15.073 5.726 1.00 93.81 204 TRP A N 1
ATOM 1698 C CA . TRP A 1 204 ? 0.844 15.307 5.831 1.00 93.81 204 TRP A CA 1
ATOM 1699 C C . TRP A 1 204 ? 0.466 16.043 7.119 1.00 93.81 204 TRP A C 1
ATOM 1701 O O . TRP A 1 204 ? -0.274 17.028 7.072 1.00 93.81 204 TRP A O 1
ATOM 1711 N N . ASP A 1 205 ? 0.964 15.579 8.267 1.00 92.50 205 ASP A N 1
ATOM 1712 C CA . ASP A 1 205 ? 0.640 16.156 9.575 1.00 92.50 205 ASP A CA 1
ATOM 1713 C C . ASP A 1 205 ? 1.163 17.584 9.723 1.00 92.50 205 ASP A C 1
ATOM 1715 O O . ASP A 1 205 ? 0.500 18.416 10.341 1.00 92.50 205 ASP A O 1
ATOM 1719 N N . ASP A 1 206 ? 2.309 17.897 9.121 1.00 91.25 206 ASP A N 1
ATOM 1720 C CA . ASP A 1 206 ? 2.846 19.258 9.097 1.00 91.25 206 ASP A CA 1
ATOM 1721 C C . ASP A 1 206 ? 1.949 20.225 8.302 1.00 91.25 206 ASP A C 1
ATOM 1723 O O . ASP A 1 206 ? 1.936 21.428 8.580 1.00 91.25 206 ASP A O 1
ATOM 1727 N N . HIS A 1 207 ? 1.167 19.715 7.342 1.00 91.12 207 HIS A N 1
ATOM 1728 C CA . HIS A 1 207 ? 0.288 20.521 6.494 1.00 91.12 207 HIS A CA 1
ATOM 1729 C C . HIS A 1 207 ? -1.146 20.627 7.029 1.00 91.12 207 HIS A C 1
ATOM 1731 O O . HIS A 1 207 ? -1.687 21.726 7.161 1.00 91.12 207 HIS A O 1
ATOM 1737 N N . PHE A 1 208 ? -1.769 19.494 7.357 1.00 88.44 208 PHE A N 1
ATOM 1738 C CA . PHE A 1 208 ? -3.167 19.436 7.799 1.00 88.44 208 PHE A CA 1
ATOM 1739 C C . PHE A 1 208 ? -3.326 19.395 9.325 1.00 88.44 208 PHE A C 1
ATOM 1741 O O . PHE A 1 208 ? -4.440 19.537 9.841 1.00 88.44 208 PHE A O 1
ATOM 1748 N N . GLY A 1 209 ? -2.224 19.251 10.063 1.00 81.81 209 GLY A N 1
ATOM 1749 C CA . GLY A 1 209 ? -2.236 19.008 11.498 1.00 81.81 209 GLY A CA 1
ATOM 1750 C C . GLY A 1 209 ? -2.665 17.583 11.849 1.00 81.81 209 GLY A C 1
ATOM 1751 O O . GLY A 1 209 ? -3.067 16.787 11.005 1.00 81.81 209 GLY A O 1
ATOM 1752 N N . GLY A 1 210 ? -2.639 17.285 13.148 1.00 71.31 210 GLY A N 1
ATOM 1753 C CA . GLY A 1 210 ? -3.185 16.040 13.682 1.00 71.31 210 GLY A CA 1
ATOM 1754 C C . GLY A 1 210 ? -2.214 14.862 13.678 1.00 71.31 210 GLY A C 1
ATOM 1755 O O . GLY A 1 210 ? -2.535 13.834 13.092 1.00 71.31 210 GLY A O 1
ATOM 1756 N N . PRO A 1 211 ? -1.100 14.921 14.434 1.00 76.69 211 PRO A N 1
ATOM 1757 C CA . PRO A 1 211 ? -0.349 13.717 14.762 1.00 76.69 211 PRO A CA 1
ATOM 1758 C C . PRO A 1 211 ? -1.169 12.860 15.746 1.00 76.69 211 PRO A C 1
ATOM 1760 O O . PRO A 1 211 ? -0.920 12.806 16.956 1.00 76.69 211 PRO A O 1
ATOM 1763 N N . PHE A 1 212 ? -2.212 12.205 15.233 1.00 86.44 212 PHE A N 1
ATOM 1764 C CA . PHE A 1 212 ? -3.196 11.460 16.019 1.00 86.44 212 PHE A CA 1
ATOM 1765 C C . PHE A 1 212 ? -2.606 10.193 16.636 1.00 86.44 212 PHE A C 1
ATOM 1767 O O . PHE A 1 212 ? -3.171 9.651 17.583 1.00 86.44 212 PHE A O 1
ATOM 1774 N N . LEU A 1 213 ? -1.421 9.767 16.189 1.00 86.75 213 LEU A N 1
ATOM 1775 C CA . LEU A 1 213 ? -0.674 8.673 16.801 1.00 86.75 213 LEU A CA 1
ATOM 1776 C C . LEU A 1 213 ? -0.401 8.909 18.303 1.00 86.75 213 LEU A C 1
ATOM 1778 O O . LEU A 1 213 ? -0.219 7.947 19.054 1.00 86.75 213 LEU A O 1
ATOM 1782 N N . HIS A 1 214 ? -0.375 10.161 18.775 1.00 85.25 214 HIS A N 1
ATOM 1783 C CA . HIS A 1 214 ? -0.207 10.477 20.199 1.00 85.25 214 HIS A CA 1
ATOM 1784 C C . HIS A 1 214 ? -1.460 10.242 21.050 1.00 85.25 214 HIS A C 1
ATOM 1786 O O . HIS A 1 214 ? -1.346 10.209 22.278 1.00 85.25 214 HIS A O 1
ATOM 1792 N N . LEU A 1 215 ? -2.631 10.066 20.432 1.00 90.38 215 LEU A N 1
ATOM 1793 C CA . LEU A 1 215 ? -3.862 9.776 21.155 1.00 90.38 215 LEU A CA 1
ATOM 1794 C C . LEU A 1 215 ? -3.753 8.448 21.936 1.00 90.38 215 LEU A C 1
ATOM 1796 O O . LEU A 1 215 ? -3.003 7.542 21.542 1.00 90.38 215 LEU A O 1
ATOM 1800 N N . PRO A 1 216 ? -4.461 8.320 23.075 1.00 91.44 216 PRO A N 1
ATOM 1801 C CA . PRO A 1 216 ? -4.451 7.091 23.857 1.00 91.44 216 PRO A CA 1
ATOM 1802 C C . PRO A 1 216 ? -5.125 5.946 23.093 1.00 91.44 216 PRO A C 1
ATOM 1804 O O . PRO A 1 216 ? -6.140 6.142 22.438 1.00 91.44 216 PRO A O 1
ATOM 1807 N N . ASP A 1 217 ? -4.602 4.728 23.234 1.00 92.75 217 ASP A N 1
ATOM 1808 C CA . ASP A 1 217 ? -5.280 3.519 22.760 1.00 92.75 217 ASP A CA 1
ATOM 1809 C C . ASP A 1 217 ? -6.071 2.890 23.904 1.00 92.75 217 ASP A C 1
ATOM 1811 O O . ASP A 1 217 ? -5.499 2.198 24.751 1.00 92.75 217 ASP A O 1
ATOM 1815 N N . VAL A 1 218 ? -7.378 3.147 23.949 1.00 93.94 218 VAL A N 1
ATOM 1816 C CA . VAL A 1 218 ? -8.254 2.566 24.977 1.00 93.94 218 VAL A CA 1
ATOM 1817 C C . VAL A 1 218 ? -8.885 1.245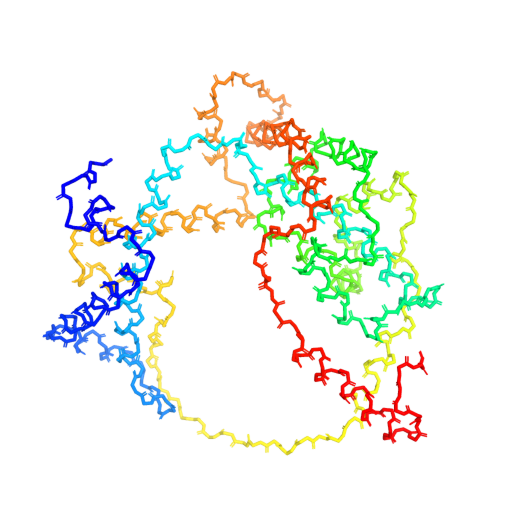 24.530 1.00 93.94 218 VAL A C 1
ATOM 1819 O O . VAL A 1 218 ? -9.332 0.476 25.376 1.00 93.94 218 VAL A O 1
ATOM 1822 N N . ARG A 1 219 ? -8.868 0.936 23.225 1.00 92.38 219 ARG A N 1
ATOM 1823 C CA . ARG A 1 219 ? -9.550 -0.236 22.652 1.00 92.38 219 ARG A CA 1
ATOM 1824 C C . ARG A 1 219 ? -8.667 -1.479 22.555 1.00 92.38 219 ARG A C 1
ATOM 1826 O O . ARG A 1 219 ? -9.091 -2.546 22.998 1.00 92.38 219 ARG A O 1
ATOM 1833 N N . SER A 1 220 ? -7.426 -1.379 22.059 1.00 90.56 220 SER A N 1
ATOM 1834 C CA . SER A 1 220 ? -6.552 -2.563 21.913 1.00 90.56 220 SER A CA 1
ATOM 1835 C C . SER A 1 220 ? -6.327 -3.336 23.212 1.00 90.56 220 SER A C 1
ATOM 1837 O O . SER A 1 220 ? -6.281 -4.571 23.163 1.00 90.56 220 SER A O 1
ATOM 1839 N N . PRO A 1 221 ? -6.130 -2.680 24.378 1.00 92.62 221 PRO A N 1
ATOM 1840 C CA . PRO A 1 221 ? -5.959 -3.406 25.629 1.00 92.62 221 PRO A CA 1
ATOM 1841 C C . PRO A 1 221 ? -7.188 -4.250 25.986 1.00 92.62 221 PRO A C 1
ATOM 1843 O O . PRO A 1 221 ? -7.016 -5.378 26.448 1.00 92.62 221 PRO A O 1
ATOM 1846 N N . LEU A 1 222 ? -8.397 -3.745 25.720 1.00 93.56 222 LEU A N 1
ATOM 1847 C CA . LEU A 1 222 ? -9.659 -4.444 25.974 1.00 93.56 222 LEU A CA 1
ATOM 1848 C C . LEU A 1 222 ? -9.848 -5.616 25.006 1.00 93.56 222 LEU A C 1
ATOM 1850 O O . LEU A 1 222 ? -10.079 -6.740 25.448 1.00 93.56 222 LEU A O 1
ATOM 1854 N N . GLU A 1 223 ? -9.616 -5.408 23.707 1.00 94.25 223 GLU A N 1
ATOM 1855 C CA . GLU A 1 223 ? -9.645 -6.497 22.719 1.00 94.25 223 GLU A CA 1
ATOM 1856 C C . GLU A 1 223 ? -8.671 -7.629 23.097 1.00 94.25 223 GLU A C 1
ATOM 1858 O O . GLU A 1 223 ? -9.027 -8.810 23.096 1.00 94.25 223 GLU A O 1
ATOM 1863 N N . LYS A 1 224 ? -7.433 -7.285 23.484 1.00 92.38 224 LYS A N 1
ATOM 1864 C CA . LYS A 1 224 ? -6.428 -8.260 23.948 1.00 92.38 224 LYS A CA 1
ATOM 1865 C C . LYS A 1 224 ? -6.840 -8.938 25.253 1.00 92.38 224 LYS A C 1
ATOM 1867 O O . LYS A 1 224 ? -6.512 -10.110 25.443 1.00 92.38 224 LYS A O 1
ATOM 1872 N N . TYR A 1 225 ? -7.495 -8.215 26.158 1.00 94.19 225 TYR A N 1
ATOM 1873 C CA . TYR A 1 225 ? -7.982 -8.753 27.423 1.00 94.19 225 TYR A CA 1
ATOM 1874 C C . TYR A 1 225 ? -9.050 -9.819 27.180 1.00 94.19 225 TYR A C 1
ATOM 1876 O O . TYR A 1 225 ? -8.841 -10.959 27.594 1.00 94.19 225 TYR A O 1
ATOM 1884 N N . TYR A 1 226 ? -10.117 -9.507 26.441 1.00 94.88 226 TYR A N 1
ATOM 1885 C CA . TYR A 1 226 ? -11.211 -10.454 26.204 1.00 94.88 226 TYR A CA 1
ATOM 1886 C C . TYR A 1 226 ? -10.748 -11.696 25.440 1.00 94.88 226 TYR A C 1
ATOM 1888 O O . TYR A 1 226 ? -11.048 -12.816 25.849 1.00 94.88 226 TYR A O 1
ATOM 1896 N N . ARG A 1 227 ? -9.879 -11.546 24.431 1.00 92.25 227 ARG A N 1
ATOM 1897 C CA . ARG A 1 227 ? -9.309 -12.702 23.710 1.00 92.25 227 ARG A CA 1
ATOM 1898 C C . ARG A 1 227 ? -8.543 -13.680 24.607 1.00 92.25 227 ARG A C 1
ATOM 1900 O O . ARG A 1 227 ? -8.449 -14.857 24.265 1.00 92.25 227 ARG A O 1
ATOM 1907 N N . LYS A 1 228 ? -7.983 -13.220 25.732 1.00 91.88 228 LYS A N 1
ATOM 1908 C CA . LYS A 1 228 ? -7.283 -14.075 26.710 1.00 91.88 228 LYS A CA 1
ATOM 1909 C C . LYS A 1 228 ? -8.223 -14.795 27.674 1.00 91.88 228 LYS A C 1
ATOM 1911 O O . LYS A 1 228 ? -7.802 -15.788 28.255 1.00 91.88 228 LYS A O 1
ATOM 1916 N N . GLN A 1 229 ? -9.450 -14.310 27.851 1.00 89.81 229 GLN A N 1
ATOM 1917 C CA . GLN A 1 229 ? -10.432 -14.931 28.746 1.00 89.81 229 GLN A CA 1
ATOM 1918 C C . GLN A 1 229 ? -11.161 -16.113 28.092 1.00 89.81 229 GLN A C 1
ATOM 1920 O O . GLN A 1 229 ? -11.894 -16.831 28.769 1.00 89.81 229 GLN A O 1
ATOM 1925 N N . ARG A 1 230 ? -10.943 -16.351 26.789 1.00 81.75 230 ARG A N 1
ATOM 1926 C CA . ARG A 1 230 ? -11.556 -17.479 26.083 1.00 81.75 230 ARG A CA 1
ATOM 1927 C C . ARG A 1 230 ? -11.080 -18.832 26.650 1.00 81.75 230 ARG A C 1
ATOM 1929 O O . ARG A 1 230 ? -9.894 -18.982 26.961 1.00 81.75 230 ARG A O 1
ATOM 1936 N N . PRO A 1 231 ? -11.944 -19.857 26.703 1.00 72.44 231 PRO A N 1
ATOM 1937 C CA . PRO A 1 231 ? -11.524 -21.214 27.043 1.00 72.44 231 PRO A CA 1
ATOM 1938 C C . PRO A 1 231 ? -10.557 -21.779 25.985 1.00 72.44 231 PRO A C 1
ATOM 1940 O O . PRO A 1 231 ? -10.797 -21.659 24.783 1.00 72.44 231 PRO A O 1
ATOM 1943 N N . ASN A 1 232 ? -9.459 -22.415 26.412 1.00 68.88 232 ASN A N 1
ATOM 1944 C CA . ASN A 1 232 ? -8.492 -23.023 25.490 1.00 68.88 232 ASN A CA 1
ATOM 1945 C C . ASN A 1 232 ? -9.056 -24.301 24.835 1.00 68.88 232 ASN A C 1
ATOM 1947 O O . ASN A 1 232 ? -9.544 -25.175 25.557 1.00 68.88 232 ASN A O 1
ATOM 1951 N N . PRO A 1 233 ? -8.917 -24.481 23.507 1.00 64.50 233 PRO A N 1
ATOM 1952 C CA . PRO A 1 233 ? -9.124 -25.783 22.884 1.00 64.50 233 PRO A CA 1
ATOM 1953 C C . PRO A 1 233 ? -7.995 -26.761 23.278 1.00 64.50 233 PRO A C 1
ATOM 1955 O O . PRO A 1 233 ? -6.869 -26.328 23.543 1.00 64.50 233 PRO A O 1
ATOM 1958 N N . PRO A 1 234 ? -8.260 -28.079 23.330 1.00 53.75 234 PRO A N 1
ATOM 1959 C CA . PRO A 1 234 ? -7.255 -29.076 23.698 1.00 53.75 234 PRO A CA 1
ATOM 1960 C C . PRO A 1 234 ? -6.112 -29.139 22.669 1.00 53.75 234 PRO A C 1
ATOM 1962 O O . PRO A 1 234 ? -6.353 -29.249 21.468 1.00 53.75 234 PRO A O 1
ATOM 1965 N N . GLN A 1 235 ? -4.862 -29.088 23.144 1.00 53.78 235 GLN A N 1
ATOM 1966 C CA . GLN A 1 235 ? -3.659 -29.252 22.319 1.00 53.78 235 GLN A CA 1
ATOM 1967 C C . GLN A 1 235 ? -3.438 -30.725 21.950 1.00 53.78 235 GLN A C 1
ATOM 1969 O O . GLN A 1 235 ? -3.521 -31.605 22.806 1.00 53.78 235 GLN A O 1
ATOM 1974 N N . GLN A 1 236 ? -3.117 -30.986 20.682 1.00 47.56 236 GLN A N 1
ATOM 1975 C CA . GLN A 1 236 ? -2.759 -32.312 20.177 1.00 47.56 236 GLN A CA 1
ATOM 1976 C C . GLN A 1 236 ? -1.232 -32.393 20.012 1.00 47.56 236 GLN A C 1
ATOM 1978 O O . GLN A 1 236 ? -0.647 -31.617 19.258 1.00 47.56 236 GLN A O 1
ATOM 1983 N N . GLU A 1 237 ? -0.573 -33.300 20.738 1.00 40.75 237 GLU A N 1
ATOM 1984 C CA . GLU A 1 237 ? 0.877 -33.515 20.635 1.00 40.75 237 GLU A CA 1
ATOM 1985 C C . GLU A 1 237 ? 1.230 -34.284 19.350 1.00 40.75 237 GLU A C 1
ATOM 1987 O O . GLU A 1 237 ? 0.611 -35.303 19.039 1.00 40.75 237 GLU A O 1
ATOM 1992 N N . SER A 1 238 ? 2.240 -33.819 18.603 1.00 53.66 238 SER A N 1
ATOM 1993 C CA . SER A 1 238 ? 2.737 -34.494 17.393 1.00 53.66 238 SER A CA 1
ATOM 1994 C C . SER A 1 238 ? 4.080 -35.183 17.662 1.00 53.66 238 SER A C 1
ATOM 1996 O O . SER A 1 238 ? 5.014 -34.545 18.150 1.00 53.66 238 SER A O 1
ATOM 1998 N N . SER A 1 239 ? 4.206 -36.462 17.297 1.00 51.12 239 SER A N 1
ATOM 1999 C CA . SER A 1 239 ? 5.461 -37.221 17.345 1.00 51.12 239 SER A CA 1
ATOM 2000 C C . SER A 1 239 ? 6.169 -37.182 15.982 1.00 51.12 239 SER A C 1
ATOM 2002 O O . SER A 1 239 ? 5.822 -37.948 15.082 1.00 51.12 239 SER A O 1
ATOM 2004 N N . TYR A 1 240 ? 7.152 -36.297 15.810 1.00 57.16 240 TYR A N 1
ATOM 2005 C CA . TYR A 1 240 ? 7.934 -36.191 14.571 1.00 57.16 240 TYR A CA 1
ATOM 2006 C C . TYR A 1 240 ? 9.287 -36.913 14.687 1.00 57.16 240 TYR A C 1
ATOM 2008 O O . TYR A 1 240 ? 9.978 -36.778 15.695 1.00 57.16 240 TYR A O 1
ATOM 2016 N N . VAL A 1 241 ? 9.680 -37.662 13.650 1.00 61.72 241 VAL A N 1
ATOM 2017 C CA . VAL A 1 241 ? 10.993 -38.331 13.536 1.00 61.72 241 VAL A CA 1
ATOM 2018 C C . VAL A 1 241 ? 11.904 -37.513 12.605 1.00 61.72 241 VAL A C 1
ATOM 2020 O O . VAL A 1 241 ? 11.463 -37.056 11.550 1.00 61.72 241 VAL A O 1
ATOM 2023 N N . SER A 1 242 ? 13.175 -37.315 12.983 1.00 62.56 242 SER A N 1
ATOM 2024 C CA . SER A 1 242 ? 14.160 -36.570 12.171 1.00 62.56 242 SER A CA 1
ATOM 2025 C C . SER A 1 242 ? 14.759 -37.419 11.032 1.00 62.56 242 SER A C 1
ATOM 2027 O O . SER A 1 242 ? 15.000 -38.606 11.207 1.00 62.56 242 SER A O 1
ATOM 2029 N N . ASP A 1 243 ? 15.016 -36.795 9.879 1.00 74.38 243 ASP A N 1
ATOM 2030 C CA . ASP A 1 243 ? 15.607 -37.328 8.633 1.00 74.38 243 ASP A CA 1
ATOM 2031 C C . ASP A 1 243 ? 16.577 -36.287 8.013 1.00 74.38 243 ASP A C 1
ATOM 2033 O O . ASP A 1 243 ? 16.193 -35.316 7.376 1.00 74.38 243 ASP A O 1
ATOM 2037 N N . ASP A 1 244 ? 17.877 -36.421 8.209 1.00 77.44 244 ASP A N 1
ATOM 2038 C CA . ASP A 1 244 ? 18.808 -35.297 8.003 1.00 77.44 244 ASP A CA 1
ATOM 2039 C C . ASP A 1 244 ? 19.054 -34.868 6.532 1.00 77.44 244 ASP A C 1
ATOM 2041 O O . ASP A 1 244 ? 19.918 -34.032 6.266 1.00 77.44 244 ASP A O 1
ATOM 2045 N N . ARG A 1 245 ? 18.302 -35.403 5.559 1.00 81.19 245 ARG A N 1
ATOM 2046 C CA . ARG A 1 245 ? 18.339 -34.975 4.149 1.00 81.19 245 ARG A CA 1
ATOM 2047 C C . ARG A 1 245 ? 17.769 -33.560 3.947 1.00 81.19 245 ARG A C 1
ATOM 2049 O O . ARG A 1 245 ? 16.851 -33.163 4.673 1.00 81.19 245 ARG A O 1
ATOM 2056 N N . PRO A 1 246 ? 18.257 -32.811 2.934 1.00 75.50 246 PRO A N 1
ATOM 2057 C CA . PRO A 1 246 ? 17.722 -31.495 2.610 1.00 75.50 246 PRO A CA 1
ATOM 2058 C C . PRO A 1 246 ? 16.258 -31.584 2.170 1.00 75.50 246 PRO A C 1
ATOM 2060 O O . PRO A 1 246 ? 15.801 -32.593 1.617 1.00 75.50 246 PRO A O 1
ATOM 2063 N N . PHE A 1 247 ? 15.526 -30.498 2.402 1.00 69.12 247 PHE A N 1
ATOM 2064 C CA . PHE A 1 247 ? 14.180 -30.340 1.875 1.00 69.12 247 PHE A CA 1
ATOM 2065 C C . PHE A 1 247 ? 14.238 -30.191 0.357 1.00 69.12 247 PHE A C 1
ATOM 2067 O O . PHE A 1 247 ? 15.084 -29.463 -0.165 1.00 69.12 247 PHE A O 1
ATOM 2074 N N . LEU A 1 248 ? 13.334 -30.881 -0.343 1.00 69.94 248 LEU A N 1
ATOM 2075 C CA . LEU A 1 248 ? 13.011 -30.491 -1.706 1.00 69.94 248 LEU A CA 1
ATOM 2076 C C . LEU A 1 248 ? 12.325 -29.135 -1.597 1.00 69.94 248 LEU A C 1
ATOM 2078 O O . LEU A 1 248 ? 11.262 -29.034 -0.983 1.00 69.94 248 LEU A O 1
ATOM 2082 N N . ASP A 1 249 ? 12.961 -28.103 -2.133 1.00 61.94 249 ASP A N 1
ATOM 2083 C CA . ASP A 1 249 ? 12.353 -26.787 -2.177 1.00 61.94 249 ASP A CA 1
ATOM 2084 C C . ASP A 1 249 ? 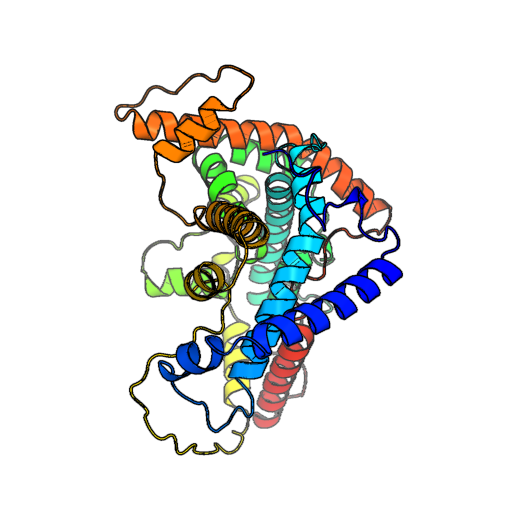11.126 -26.854 -3.091 1.00 61.94 249 ASP A C 1
ATOM 2086 O O . ASP A 1 249 ? 11.236 -26.986 -4.310 1.00 61.94 249 ASP A O 1
ATOM 2090 N N . SER A 1 250 ? 9.941 -26.855 -2.482 1.00 54.59 250 SER A N 1
ATOM 2091 C CA . SER A 1 250 ? 8.673 -26.831 -3.207 1.00 54.59 250 SER A CA 1
ATOM 2092 C C . SER A 1 250 ? 8.387 -25.449 -3.784 1.00 54.59 250 SER A C 1
ATOM 2094 O O . SER A 1 250 ? 7.495 -25.314 -4.621 1.00 54.59 250 SER A O 1
ATOM 2096 N N . TYR A 1 251 ? 9.114 -24.416 -3.343 1.00 50.75 251 TYR A N 1
ATOM 2097 C CA . TYR A 1 251 ? 9.051 -23.118 -3.981 1.00 50.75 251 TYR A CA 1
ATOM 2098 C C . TYR A 1 251 ? 9.875 -23.180 -5.256 1.00 50.75 251 TYR A C 1
ATOM 2100 O O . TYR A 1 251 ? 11.100 -23.066 -5.285 1.00 50.75 251 TYR A O 1
ATOM 2108 N N . TRP A 1 252 ? 9.135 -23.291 -6.350 1.00 51.16 252 TRP A N 1
ATOM 2109 C CA . TRP A 1 252 ? 9.612 -23.097 -7.711 1.00 51.16 252 TRP A CA 1
ATOM 2110 C C . TRP A 1 252 ? 10.522 -21.861 -7.880 1.00 51.16 252 TRP A C 1
ATOM 2112 O O . TRP A 1 252 ? 11.379 -21.841 -8.760 1.00 51.16 252 TRP A O 1
ATOM 2122 N N . PHE A 1 253 ? 10.378 -20.865 -6.998 1.00 49.09 253 PHE A N 1
ATOM 2123 C CA . PHE A 1 253 ? 11.112 -19.602 -7.004 1.00 49.09 253 PHE A CA 1
ATOM 2124 C C . PHE A 1 253 ? 12.530 -19.644 -6.404 1.00 49.09 253 PHE A C 1
ATOM 2126 O O . PHE A 1 253 ? 13.307 -18.743 -6.694 1.00 49.09 253 PHE A O 1
ATOM 2133 N N . GLY A 1 254 ? 12.901 -20.671 -5.628 1.00 43.34 254 GLY A N 1
ATOM 2134 C CA . GLY A 1 254 ? 14.239 -20.779 -5.019 1.00 43.34 254 GLY A CA 1
ATOM 2135 C C . GLY A 1 254 ? 15.065 -21.960 -5.537 1.00 43.34 254 GLY A C 1
ATOM 2136 O O . GLY A 1 254 ? 16.238 -21.808 -5.880 1.00 43.34 254 GLY A O 1
ATOM 2137 N N . GLY A 1 255 ? 14.444 -23.138 -5.651 1.00 43.19 255 GLY A N 1
ATOM 2138 C CA . GLY A 1 255 ? 15.115 -24.391 -6.027 1.00 43.19 255 GLY A CA 1
ATOM 2139 C C . GLY A 1 255 ? 14.845 -24.895 -7.449 1.00 43.19 255 GLY A C 1
ATOM 2140 O O . GLY A 1 255 ? 15.516 -25.823 -7.908 1.00 43.19 255 GLY A O 1
ATOM 2141 N N . GLY A 1 256 ? 13.899 -24.289 -8.177 1.00 51.72 256 GLY A N 1
ATOM 2142 C CA . GLY A 1 256 ? 13.478 -24.739 -9.512 1.00 51.72 256 GLY A CA 1
ATOM 2143 C C . GLY A 1 256 ? 14.539 -24.579 -10.608 1.00 51.72 256 GLY A C 1
ATOM 2144 O O . GLY A 1 256 ? 14.506 -25.298 -11.607 1.00 51.72 256 GLY A O 1
ATOM 2145 N N . SER A 1 257 ? 15.527 -23.700 -10.420 1.00 57.22 257 SER A N 1
ATOM 2146 C CA . SER A 1 257 ? 16.566 -23.419 -11.422 1.00 57.22 257 SER A CA 1
ATOM 2147 C C . SER A 1 257 ? 17.451 -24.634 -11.723 1.00 57.22 257 SER A C 1
ATOM 2149 O O . SER A 1 257 ? 17.792 -24.876 -12.881 1.00 57.22 257 SER A O 1
ATOM 2151 N N . GLY A 1 258 ? 17.773 -25.444 -10.708 1.00 68.06 258 GLY A N 1
ATOM 2152 C CA . GLY A 1 258 ? 18.594 -26.647 -10.863 1.00 68.06 258 GLY A CA 1
ATOM 2153 C C . GLY A 1 258 ? 17.869 -27.781 -11.590 1.00 68.06 258 GLY A C 1
ATOM 2154 O O . GLY A 1 258 ? 18.474 -28.457 -12.420 1.00 68.06 258 GLY A O 1
ATOM 2155 N N . PHE A 1 259 ? 16.573 -27.968 -11.313 1.00 77.44 259 PHE A N 1
ATOM 2156 C CA . PHE A 1 259 ? 15.745 -28.949 -12.018 1.00 77.44 259 PHE A CA 1
ATOM 2157 C C . PHE A 1 259 ? 15.472 -28.487 -13.456 1.00 77.44 259 PHE A C 1
ATOM 2159 O O . PHE A 1 259 ? 15.767 -29.210 -14.406 1.00 77.44 259 PHE A O 1
ATOM 2166 N N . ALA A 1 260 ? 15.030 -27.241 -13.648 1.00 74.44 260 ALA A N 1
ATOM 2167 C CA . ALA A 1 260 ? 14.789 -26.692 -14.979 1.00 74.44 260 ALA A CA 1
ATOM 2168 C C . ALA A 1 260 ? 16.042 -26.753 -15.871 1.00 74.44 260 ALA A C 1
ATOM 2170 O O . ALA A 1 260 ? 15.960 -27.184 -17.015 1.00 74.44 260 ALA A O 1
ATOM 2171 N N . ALA A 1 261 ? 17.228 -26.423 -15.346 1.00 72.88 261 ALA A N 1
ATOM 2172 C CA . ALA A 1 261 ? 18.474 -26.493 -16.112 1.00 72.88 261 ALA A CA 1
ATOM 2173 C C . ALA A 1 261 ? 18.850 -27.911 -16.591 1.00 72.88 261 ALA A C 1
ATOM 2175 O O . ALA A 1 261 ? 19.590 -28.043 -17.565 1.00 72.88 261 ALA A O 1
ATOM 2176 N N . GLN A 1 262 ? 18.386 -28.966 -15.911 1.00 78.56 262 GLN A N 1
ATOM 2177 C CA . GLN A 1 262 ? 18.711 -30.361 -16.243 1.00 78.56 262 GLN A CA 1
ATOM 2178 C C . GLN A 1 262 ? 17.668 -31.039 -17.142 1.00 78.56 262 GLN A C 1
ATOM 2180 O O . GLN A 1 262 ? 18.014 -31.950 -17.908 1.00 78.56 262 GLN A O 1
ATOM 2185 N N . PHE A 1 263 ? 16.407 -30.622 -17.023 1.00 82.12 263 PHE A N 1
ATOM 2186 C CA . PHE A 1 263 ? 15.264 -31.319 -17.612 1.00 82.12 263 PHE A CA 1
ATOM 2187 C C . PHE A 1 263 ? 14.518 -30.509 -18.680 1.00 82.12 263 PHE A C 1
ATOM 2189 O O . PHE A 1 263 ? 13.778 -31.108 -19.456 1.00 82.12 263 PHE A O 1
ATOM 2196 N N . GLU A 1 264 ? 14.732 -29.194 -18.777 1.00 82.12 264 GLU A N 1
ATOM 2197 C CA . GLU A 1 264 ? 14.080 -28.357 -19.789 1.00 82.12 264 GLU A CA 1
ATOM 2198 C C . GLU A 1 264 ? 14.907 -28.187 -21.062 1.00 82.12 264 GLU A C 1
ATOM 2200 O O . GLU A 1 264 ? 16.140 -28.234 -21.069 1.00 82.12 264 GLU A O 1
ATOM 2205 N N . ASP A 1 265 ? 14.200 -27.950 -22.166 1.00 77.38 265 ASP A N 1
ATOM 2206 C CA . ASP A 1 265 ? 14.826 -27.570 -23.423 1.00 77.38 265 ASP A CA 1
ATOM 2207 C C . ASP A 1 265 ? 15.273 -26.093 -23.416 1.00 77.38 265 ASP A C 1
ATOM 2209 O O . ASP A 1 265 ? 14.968 -25.301 -22.518 1.00 77.38 265 ASP A O 1
ATOM 2213 N N . GLY A 1 266 ? 16.016 -25.696 -24.452 1.00 70.94 266 GLY A N 1
ATOM 2214 C CA . GLY A 1 266 ? 16.513 -24.324 -24.573 1.00 70.94 266 GLY A CA 1
ATOM 2215 C C . GLY A 1 266 ? 15.414 -23.258 -24.671 1.00 70.94 266 GLY A C 1
ATOM 2216 O O . GLY A 1 266 ? 15.696 -22.093 -24.399 1.00 70.94 266 GLY A O 1
ATOM 2217 N N . TYR A 1 267 ? 14.181 -23.629 -25.039 1.00 73.31 267 TYR A N 1
ATOM 2218 C CA . TYR A 1 267 ? 13.046 -22.708 -25.099 1.00 73.31 267 TYR A CA 1
ATOM 2219 C C . TYR A 1 267 ? 12.541 -22.374 -23.700 1.00 73.31 267 TYR A C 1
ATOM 2221 O O . TYR A 1 267 ? 12.522 -21.207 -23.304 1.00 73.31 267 TYR A O 1
ATOM 2229 N N . PHE A 1 268 ? 12.166 -23.405 -22.942 1.00 73.75 268 PHE A N 1
ATOM 2230 C CA . PHE A 1 268 ? 11.670 -23.239 -21.583 1.00 73.75 268 PHE A CA 1
ATOM 2231 C C . PHE A 1 268 ? 12.764 -22.692 -20.677 1.00 73.75 268 PHE A C 1
ATOM 2233 O O . PHE A 1 268 ? 12.498 -21.776 -19.909 1.00 73.75 268 PHE A O 1
ATOM 2240 N N . GLY A 1 269 ? 14.016 -23.124 -20.846 1.00 70.62 269 GLY A N 1
ATOM 2241 C CA . GLY A 1 269 ? 15.147 -22.538 -20.130 1.00 70.62 269 GLY A CA 1
ATOM 2242 C C . GLY A 1 269 ? 15.309 -21.028 -20.363 1.00 70.62 269 GLY A C 1
ATOM 2243 O O . GLY A 1 269 ? 15.654 -20.302 -19.431 1.00 70.62 269 GLY A O 1
ATOM 2244 N N . ALA A 1 270 ? 15.039 -20.530 -21.575 1.00 69.31 270 ALA A N 1
ATOM 2245 C CA . ALA A 1 270 ? 15.105 -19.100 -21.882 1.00 69.31 270 ALA A CA 1
ATOM 2246 C C . ALA A 1 270 ? 13.913 -18.319 -21.307 1.00 69.31 270 ALA A C 1
ATOM 2248 O O . ALA A 1 270 ? 14.110 -17.257 -20.721 1.00 69.31 270 ALA A O 1
ATOM 2249 N N . LEU A 1 271 ? 12.694 -18.849 -21.437 1.00 70.88 271 LEU A N 1
ATOM 2250 C CA . LEU A 1 271 ? 11.492 -18.228 -20.875 1.00 70.88 271 LEU A CA 1
ATOM 2251 C C . LEU A 1 271 ? 11.524 -18.175 -19.344 1.00 70.88 271 LEU A C 1
ATOM 2253 O O . LEU A 1 271 ? 11.181 -17.157 -18.751 1.00 70.88 271 LEU A O 1
ATOM 2257 N N . LEU A 1 272 ? 11.982 -19.254 -18.711 1.00 69.44 272 LEU A N 1
ATOM 2258 C CA . LEU A 1 272 ? 12.141 -19.330 -17.264 1.00 69.44 272 LEU A CA 1
ATOM 2259 C C . LEU A 1 272 ? 13.191 -18.349 -16.768 1.00 69.44 272 LEU A C 1
ATOM 2261 O O . LEU A 1 272 ? 12.955 -17.642 -15.797 1.00 69.44 272 LEU A O 1
ATOM 2265 N N . ARG A 1 273 ? 14.323 -18.246 -17.467 1.00 69.50 273 ARG A N 1
ATOM 2266 C CA . ARG A 1 273 ? 15.340 -17.245 -17.148 1.00 69.50 273 ARG A CA 1
ATOM 2267 C C . ARG A 1 273 ? 14.791 -15.827 -17.254 1.00 69.50 273 ARG A C 1
ATOM 2269 O O . ARG A 1 273 ? 14.976 -15.067 -16.319 1.00 69.50 273 ARG A O 1
ATOM 2276 N N . ALA A 1 274 ? 14.085 -15.497 -18.335 1.00 64.88 274 ALA A N 1
ATOM 2277 C CA . ALA A 1 274 ? 13.468 -14.181 -18.493 1.00 64.88 274 ALA A CA 1
ATOM 2278 C C . ALA A 1 274 ? 12.444 -13.889 -17.381 1.00 64.88 274 ALA A C 1
ATOM 2280 O O . ALA A 1 274 ? 12.384 -12.776 -16.870 1.00 64.88 274 ALA A O 1
ATOM 2281 N N . HIS A 1 275 ? 11.673 -14.897 -16.965 1.00 67.50 275 HIS A N 1
ATOM 2282 C CA . HIS A 1 275 ? 10.751 -14.789 -15.838 1.00 67.50 275 HIS A CA 1
ATOM 2283 C C . HIS A 1 275 ? 11.478 -14.551 -14.503 1.00 67.50 275 HIS A C 1
ATOM 2285 O O . HIS A 1 275 ? 11.053 -13.701 -13.727 1.00 67.50 275 HIS A O 1
ATOM 2291 N N . PHE A 1 276 ? 12.585 -15.254 -14.242 1.00 64.81 276 PHE A N 1
ATOM 2292 C CA . PHE A 1 276 ? 13.386 -15.058 -13.032 1.00 64.81 276 PHE A CA 1
ATOM 2293 C C . PHE A 1 276 ? 14.133 -13.730 -13.031 1.00 64.81 276 PHE A C 1
ATOM 2295 O O . PHE A 1 276 ? 14.122 -13.062 -12.014 1.00 64.81 276 PHE A O 1
ATOM 2302 N N . GLU A 1 277 ? 14.717 -13.310 -14.151 1.00 62.28 277 GLU A N 1
ATOM 2303 C CA . GLU A 1 277 ? 15.314 -11.977 -14.296 1.00 62.28 277 GLU A CA 1
ATOM 2304 C C . GLU A 1 277 ? 14.259 -10.881 -14.071 1.00 62.28 277 GLU A C 1
ATOM 2306 O O . GLU A 1 277 ? 14.546 -9.865 -13.446 1.00 62.28 277 GLU A O 1
ATOM 2311 N N . TRP A 1 278 ? 13.014 -11.100 -14.509 1.00 60.78 278 TRP A N 1
ATOM 2312 C CA . TRP A 1 278 ? 11.902 -10.196 -14.221 1.00 60.78 278 TRP A CA 1
ATOM 2313 C C . TRP A 1 278 ? 11.501 -10.197 -12.739 1.00 60.78 278 TRP A C 1
ATOM 2315 O O . TRP A 1 278 ? 11.313 -9.129 -12.160 1.00 60.78 278 TRP A O 1
ATOM 2325 N N . LEU A 1 279 ? 11.374 -11.362 -12.101 1.00 55.53 279 LEU A N 1
ATOM 2326 C CA . LEU A 1 279 ? 11.091 -11.440 -10.665 1.00 55.53 279 LEU A CA 1
ATOM 2327 C C . LEU A 1 279 ? 12.211 -10.828 -9.836 1.00 55.53 279 LEU A C 1
ATOM 2329 O O . LEU A 1 279 ? 11.921 -10.063 -8.925 1.00 55.53 279 LEU A O 1
ATOM 2333 N N . ASP A 1 280 ? 13.460 -11.107 -10.189 1.00 56.09 280 ASP A N 1
ATOM 2334 C CA . ASP A 1 280 ? 14.627 -10.519 -9.552 1.00 56.09 280 ASP A CA 1
ATOM 2335 C C . ASP A 1 280 ? 14.585 -9.006 -9.749 1.00 56.09 280 ASP A C 1
ATOM 2337 O O . ASP A 1 280 ? 14.556 -8.296 -8.766 1.00 56.09 280 ASP A O 1
ATOM 2341 N N . SER A 1 281 ? 14.327 -8.481 -10.953 1.00 54.03 281 SER A N 1
ATOM 2342 C CA . SER A 1 281 ? 14.131 -7.030 -11.146 1.00 54.03 281 SER A CA 1
ATOM 2343 C C . SER A 1 281 ? 13.000 -6.419 -10.295 1.00 54.03 281 SER A C 1
ATOM 2345 O O . SER A 1 281 ? 13.022 -5.223 -10.005 1.00 54.03 281 SER A O 1
ATOM 2347 N N . ARG A 1 282 ? 12.018 -7.222 -9.856 1.00 50.94 282 ARG A N 1
ATOM 2348 C CA . ARG A 1 282 ? 10.994 -6.806 -8.882 1.00 50.94 282 ARG A CA 1
ATOM 2349 C C . ARG A 1 282 ? 11.447 -6.949 -7.430 1.00 50.94 282 ARG A C 1
ATOM 2351 O O . ARG A 1 282 ? 10.990 -6.179 -6.591 1.00 50.94 282 ARG A O 1
ATOM 2358 N N . GLU A 1 283 ? 12.282 -7.935 -7.117 1.00 45.41 283 GLU A N 1
ATOM 2359 C CA . GLU A 1 283 ? 12.787 -8.211 -5.773 1.00 45.41 283 GLU A CA 1
ATOM 2360 C C . GLU A 1 283 ? 14.054 -7.419 -5.431 1.00 45.41 283 GLU A C 1
ATOM 2362 O O . GLU A 1 283 ? 14.212 -7.052 -4.273 1.00 45.41 283 GLU A O 1
ATOM 2367 N N . SER A 1 284 ? 14.906 -7.064 -6.398 1.00 45.75 284 SER A N 1
ATOM 2368 C CA . SER A 1 284 ? 16.076 -6.185 -6.238 1.00 45.75 284 SER A CA 1
ATOM 2369 C C . SER A 1 284 ? 15.676 -4.750 -5.871 1.00 45.75 284 SER A C 1
ATOM 2371 O O . SER A 1 284 ? 16.500 -3.984 -5.389 1.00 45.75 284 SER A O 1
ATOM 2373 N N . ALA A 1 285 ? 14.386 -4.404 -5.973 1.00 46.62 285 ALA A N 1
ATOM 2374 C CA . ALA A 1 285 ? 13.814 -3.222 -5.323 1.00 46.62 285 ALA A CA 1
ATOM 2375 C C . ALA A 1 285 ? 13.836 -3.313 -3.773 1.00 46.62 285 ALA A C 1
ATOM 2377 O O . ALA A 1 285 ? 13.448 -2.373 -3.074 1.00 46.62 285 ALA A O 1
ATOM 2378 N N . LYS A 1 286 ? 14.306 -4.430 -3.196 1.00 41.72 286 LYS A N 1
ATOM 2379 C CA . LYS A 1 286 ? 14.585 -4.595 -1.764 1.00 41.72 286 LYS A CA 1
ATOM 2380 C C . LYS A 1 286 ? 15.948 -3.984 -1.396 1.00 41.72 286 LYS A C 1
ATOM 2382 O O . LYS A 1 286 ? 16.900 -4.681 -1.071 1.00 41.72 286 LYS A O 1
ATOM 2387 N N . GLY A 1 287 ? 15.982 -2.655 -1.334 1.00 45.06 287 GLY A N 1
ATOM 2388 C CA . GLY A 1 287 ? 16.518 -1.952 -0.161 1.00 45.06 287 GLY A CA 1
ATOM 2389 C C . GLY A 1 287 ? 18.032 -1.828 0.028 1.00 45.06 287 GLY A C 1
ATOM 2390 O O . GLY A 1 287 ? 18.438 -1.606 1.160 1.00 45.06 287 GLY A O 1
ATOM 2391 N N . ASN A 1 288 ? 18.852 -1.907 -1.018 1.00 48.59 288 ASN A N 1
ATOM 2392 C CA . ASN A 1 288 ? 20.189 -1.303 -1.001 1.00 48.59 288 ASN A CA 1
ATOM 2393 C C . ASN A 1 288 ? 20.428 -0.604 -2.341 1.00 48.59 288 ASN A C 1
ATOM 2395 O O . ASN A 1 288 ? 20.265 -1.220 -3.391 1.00 48.59 288 ASN A O 1
ATOM 2399 N N . TYR A 1 289 ? 20.795 0.677 -2.307 1.00 58.81 289 TYR A N 1
ATOM 2400 C CA . TYR A 1 289 ? 21.130 1.426 -3.512 1.00 58.81 289 TYR A CA 1
ATOM 2401 C C . TYR A 1 289 ? 22.415 0.864 -4.149 1.00 58.81 289 TYR A C 1
ATOM 2403 O O . TYR A 1 289 ? 23.496 0.924 -3.556 1.00 58.81 289 TYR A O 1
ATOM 2411 N N . GLU A 1 290 ? 22.302 0.330 -5.370 1.00 62.25 290 GLU A N 1
ATOM 2412 C CA . GLU A 1 290 ? 23.447 0.009 -6.220 1.00 62.25 290 GLU A CA 1
ATOM 2413 C C . GLU A 1 290 ? 23.613 1.068 -7.324 1.00 62.25 290 GLU A C 1
ATOM 2415 O O . GLU A 1 290 ? 22.788 1.148 -8.235 1.00 62.25 290 GLU A O 1
ATOM 2420 N N . PRO A 1 291 ? 24.729 1.826 -7.347 1.00 63.06 291 PRO A N 1
ATOM 2421 C CA . PRO A 1 291 ? 24.993 2.842 -8.375 1.00 63.06 291 PRO A CA 1
ATOM 2422 C C . PRO A 1 291 ? 24.967 2.335 -9.819 1.00 63.06 291 PRO A C 1
ATOM 2424 O O . PRO A 1 291 ? 24.849 3.117 -10.762 1.00 63.06 291 PRO A O 1
ATOM 2427 N N . VAL A 1 292 ? 25.120 1.024 -10.006 1.00 63.62 292 VAL A N 1
ATOM 2428 C CA . VAL A 1 292 ? 25.045 0.373 -11.313 1.00 63.62 292 VAL A CA 1
ATOM 2429 C C . VAL A 1 292 ? 23.612 0.344 -11.840 1.00 63.62 292 VAL A C 1
ATOM 2431 O O . VAL A 1 292 ? 23.421 0.501 -13.045 1.00 63.62 292 VAL A O 1
ATOM 2434 N N . ASP A 1 293 ? 22.617 0.171 -10.976 1.00 66.75 293 ASP A N 1
ATOM 2435 C CA . ASP A 1 293 ? 21.218 0.094 -11.391 1.00 66.75 293 ASP A CA 1
ATOM 2436 C C . ASP A 1 293 ? 20.655 1.478 -11.712 1.00 66.75 293 ASP A C 1
ATOM 2438 O O . ASP A 1 293 ? 20.055 1.659 -12.773 1.00 66.75 293 ASP A O 1
ATOM 2442 N N . ASP A 1 294 ? 20.997 2.490 -10.917 1.00 75.56 294 ASP A N 1
ATOM 2443 C CA . ASP A 1 294 ? 20.627 3.877 -11.215 1.00 75.56 294 ASP A CA 1
ATOM 2444 C C . ASP A 1 294 ? 21.258 4.359 -12.521 1.00 75.56 294 ASP A C 1
ATOM 2446 O O . ASP A 1 294 ? 20.593 4.980 -13.351 1.00 75.56 294 ASP A O 1
ATOM 2450 N N . ALA A 1 295 ? 22.521 4.003 -12.780 1.00 70.50 295 ALA A N 1
ATOM 2451 C CA . ALA A 1 295 ? 23.162 4.316 -14.052 1.00 70.50 295 ALA A CA 1
ATOM 2452 C C . ALA A 1 295 ? 22.455 3.649 -15.246 1.00 70.50 295 ALA A C 1
ATOM 2454 O O . ALA A 1 295 ? 22.337 4.274 -16.301 1.00 70.50 295 ALA A O 1
ATOM 2455 N N . LYS A 1 296 ? 21.968 2.405 -15.111 1.00 70.25 296 LYS A N 1
ATOM 2456 C CA . LYS A 1 296 ? 21.215 1.728 -16.183 1.00 70.25 296 LYS A CA 1
ATOM 2457 C C . LYS A 1 296 ? 19.916 2.464 -16.497 1.00 70.25 296 LYS A C 1
ATOM 2459 O O . LYS A 1 296 ? 19.631 2.653 -17.675 1.00 70.25 296 LYS A O 1
ATOM 2464 N N . ILE A 1 297 ? 19.167 2.894 -15.479 1.00 73.38 297 ILE A N 1
ATOM 2465 C CA . ILE A 1 297 ? 17.915 3.639 -15.672 1.00 73.38 297 ILE A CA 1
ATOM 2466 C C . ILE A 1 297 ? 18.191 5.021 -16.270 1.00 73.38 297 ILE A C 1
ATOM 2468 O O . ILE A 1 297 ? 17.567 5.413 -17.250 1.00 73.38 297 ILE A O 1
ATOM 2472 N N . LEU A 1 298 ? 19.189 5.750 -15.769 1.00 78.25 298 LEU A N 1
ATOM 2473 C CA . LEU A 1 298 ? 19.539 7.061 -16.325 1.00 78.25 298 LEU A CA 1
ATOM 2474 C C . LEU A 1 298 ? 19.959 6.983 -17.806 1.00 78.25 298 LEU A C 1
ATOM 2476 O O . LEU A 1 298 ? 19.728 7.926 -18.562 1.00 78.25 298 LEU A O 1
ATOM 2480 N N . LEU A 1 299 ? 20.541 5.860 -18.244 1.00 75.75 299 LEU A N 1
ATOM 2481 C CA . LEU A 1 299 ? 20.905 5.621 -19.645 1.00 75.75 299 LEU A CA 1
ATOM 2482 C C . LEU A 1 299 ? 19.707 5.334 -20.564 1.00 75.75 299 LEU A C 1
ATOM 2484 O O . LEU A 1 299 ? 19.855 5.467 -21.781 1.00 75.75 299 LEU A O 1
ATOM 2488 N N . THR A 1 300 ? 18.547 4.938 -20.033 1.00 69.62 300 THR A N 1
ATOM 2489 C CA . THR A 1 300 ? 17.332 4.710 -20.838 1.00 69.62 300 THR A CA 1
ATOM 2490 C C . THR A 1 300 ? 16.494 5.974 -21.021 1.00 69.62 300 THR A C 1
ATOM 2492 O O . THR A 1 300 ? 15.597 5.990 -21.870 1.00 69.62 300 THR A O 1
ATOM 2495 N N . LEU A 1 301 ? 16.798 7.048 -20.284 1.00 70.50 301 LEU A N 1
ATOM 2496 C CA . LEU A 1 301 ? 16.074 8.312 -20.369 1.00 70.50 301 LEU A CA 1
ATOM 2497 C C . LEU A 1 301 ? 16.201 8.940 -21.759 1.00 70.50 301 LEU A C 1
ATOM 2499 O O . LEU A 1 301 ? 17.287 9.103 -22.317 1.00 70.50 301 LEU A O 1
ATOM 2503 N N . ARG A 1 302 ? 15.060 9.359 -22.312 1.00 71.69 302 ARG A N 1
ATOM 2504 C CA . ARG A 1 302 ? 15.000 10.021 -23.626 1.00 71.69 302 ARG A CA 1
ATOM 2505 C C . ARG A 1 302 ? 15.494 11.464 -23.583 1.00 71.69 302 ARG A C 1
ATOM 2507 O O . ARG A 1 302 ? 15.967 11.979 -24.594 1.00 71.69 302 ARG A O 1
ATOM 2514 N N . ASN A 1 303 ? 15.365 12.109 -22.425 1.00 75.25 303 ASN A N 1
ATOM 2515 C CA . ASN A 1 303 ? 15.707 13.509 -22.220 1.00 75.25 303 ASN A CA 1
ATOM 2516 C C . ASN A 1 303 ? 16.920 13.632 -21.290 1.00 75.25 303 ASN A C 1
ATOM 2518 O O . ASN A 1 303 ? 17.009 12.894 -20.309 1.00 75.25 303 ASN A O 1
ATOM 2522 N N . PRO A 1 304 ? 17.837 14.577 -21.553 1.00 82.31 304 PRO A N 1
ATOM 2523 C CA . PRO A 1 304 ? 18.957 14.824 -20.659 1.00 82.31 304 PRO A CA 1
ATOM 2524 C C . PRO A 1 304 ? 18.459 15.360 -19.311 1.00 82.31 304 PRO A C 1
ATOM 2526 O O . PRO A 1 304 ? 17.698 16.329 -19.269 1.00 82.31 304 PRO A O 1
ATOM 2529 N N . VAL A 1 305 ? 18.935 14.766 -18.216 1.00 84.88 305 VAL A N 1
ATOM 2530 C CA . VAL A 1 305 ? 18.659 15.219 -16.845 1.00 84.88 305 VAL A CA 1
ATOM 2531 C C . VAL A 1 305 ? 19.963 15.690 -16.190 1.00 84.88 305 VAL A C 1
ATOM 2533 O O . VAL A 1 305 ? 20.986 15.011 -16.322 1.00 84.88 305 VAL A O 1
ATOM 2536 N N . PRO A 1 306 ? 19.983 16.859 -15.521 1.00 87.12 306 PRO A N 1
ATOM 2537 C CA . PRO A 1 306 ? 21.175 17.329 -14.829 1.00 87.12 306 PRO A CA 1
ATOM 2538 C C . PRO A 1 306 ? 21.455 16.478 -13.585 1.00 87.12 306 PRO A C 1
ATOM 2540 O O . PRO A 1 306 ? 20.600 16.342 -12.713 1.00 87.12 306 PRO A O 1
ATOM 2543 N N . ILE A 1 307 ? 22.682 15.968 -13.474 1.00 88.94 307 ILE A N 1
ATOM 2544 C CA . ILE A 1 307 ? 23.154 15.306 -12.254 1.00 88.94 307 ILE A CA 1
ATOM 2545 C C . ILE A 1 307 ? 23.435 16.394 -11.199 1.00 88.94 307 ILE A C 1
ATOM 2547 O O . ILE A 1 307 ? 24.186 17.332 -11.495 1.00 88.94 307 ILE A O 1
ATOM 2551 N N . PRO A 1 308 ? 22.846 16.314 -9.991 1.00 88.44 308 PRO A N 1
ATOM 2552 C CA . PRO A 1 308 ? 23.079 17.291 -8.936 1.00 88.44 308 PRO A CA 1
ATOM 2553 C C . PRO A 1 308 ? 24.533 17.257 -8.454 1.00 88.44 308 PRO A C 1
ATOM 2555 O O . PRO A 1 308 ? 25.199 16.224 -8.478 1.00 88.44 308 PRO A O 1
ATOM 2558 N N . ALA A 1 309 ? 25.035 18.405 -7.998 1.00 90.19 309 ALA A N 1
ATOM 2559 C CA . ALA A 1 309 ? 26.355 18.469 -7.384 1.00 90.19 309 ALA A CA 1
ATOM 2560 C C . ALA A 1 309 ? 26.339 17.741 -6.032 1.00 90.19 309 ALA A C 1
ATOM 2562 O O . ALA A 1 309 ? 25.486 18.025 -5.193 1.00 90.19 309 ALA A O 1
ATOM 2563 N N . HIS A 1 310 ? 27.295 16.838 -5.823 1.00 89.56 310 HIS A N 1
ATOM 2564 C CA . HIS A 1 310 ? 27.479 16.119 -4.568 1.00 89.56 310 HIS A CA 1
ATOM 2565 C C . HIS A 1 310 ? 28.946 15.687 -4.417 1.00 89.56 310 HIS A C 1
ATOM 2567 O O . HIS A 1 310 ? 29.647 15.510 -5.418 1.00 89.56 310 HIS A O 1
ATOM 2573 N N . ASP A 1 311 ? 29.407 15.516 -3.177 1.00 88.81 311 ASP A N 1
ATOM 2574 C CA . ASP A 1 311 ? 30.796 15.135 -2.877 1.00 88.81 311 ASP A CA 1
ATOM 2575 C C . ASP A 1 311 ? 31.101 13.675 -3.260 1.00 88.81 311 ASP A C 1
ATOM 2577 O O . ASP A 1 311 ? 32.224 13.342 -3.642 1.00 88.81 311 ASP A O 1
ATOM 2581 N N . ASP A 1 312 ? 30.087 12.808 -3.205 1.00 81.69 312 ASP A N 1
ATOM 2582 C CA . ASP A 1 312 ? 30.115 11.451 -3.762 1.00 81.69 312 ASP A CA 1
ATOM 2583 C C . ASP A 1 312 ? 29.293 11.386 -5.054 1.00 81.69 312 ASP A C 1
ATOM 2585 O O . ASP A 1 312 ? 28.095 11.676 -5.061 1.00 81.69 312 ASP A O 1
ATOM 2589 N N . TRP A 1 313 ? 29.934 10.964 -6.144 1.00 81.50 313 TRP A N 1
ATOM 2590 C CA . TRP A 1 313 ? 29.293 10.785 -7.445 1.00 81.50 313 TRP A CA 1
ATOM 2591 C C . TRP A 1 313 ? 28.228 9.679 -7.434 1.00 81.50 313 TRP A C 1
ATOM 2593 O O . TRP A 1 313 ? 27.322 9.717 -8.262 1.00 81.50 313 TRP A O 1
ATOM 2603 N N . ARG A 1 314 ? 28.317 8.706 -6.516 1.00 79.00 314 ARG A N 1
ATOM 2604 C CA . ARG A 1 314 ? 27.303 7.655 -6.351 1.00 79.00 314 ARG A CA 1
ATOM 2605 C C . ARG A 1 314 ? 26.002 8.250 -5.846 1.00 79.00 314 ARG A C 1
ATOM 2607 O O . ARG A 1 314 ? 24.973 8.055 -6.470 1.00 79.00 314 ARG A O 1
ATOM 2614 N N . GLU A 1 315 ? 26.070 9.032 -4.782 1.00 81.31 315 GLU A N 1
ATOM 2615 C CA . GLU A 1 315 ? 24.924 9.771 -4.246 1.00 81.31 315 GLU A CA 1
ATOM 2616 C C . GLU A 1 315 ? 24.387 10.786 -5.268 1.00 81.31 315 GLU A C 1
ATOM 2618 O O . GLU A 1 315 ? 23.182 10.939 -5.430 1.00 81.31 315 GLU A O 1
ATOM 2623 N N . ALA A 1 316 ? 25.266 11.427 -6.051 1.00 86.75 316 ALA A N 1
ATOM 2624 C CA . ALA A 1 316 ? 24.842 12.315 -7.137 1.00 86.75 316 ALA A CA 1
ATOM 2625 C C . ALA A 1 316 ? 23.982 11.589 -8.187 1.00 86.75 316 ALA A C 1
ATOM 2627 O O . ALA A 1 316 ? 22.951 12.108 -8.618 1.00 86.75 316 ALA A O 1
ATOM 2628 N N . LEU A 1 317 ? 24.412 10.394 -8.613 1.00 85.88 317 LEU A N 1
ATOM 2629 C CA . LEU A 1 317 ? 23.643 9.552 -9.534 1.00 85.88 317 LEU A CA 1
ATOM 2630 C C . LEU A 1 317 ? 22.334 9.090 -8.904 1.00 85.88 317 LEU A C 1
ATOM 2632 O O . LEU A 1 317 ? 21.311 9.107 -9.584 1.00 85.88 317 LEU A O 1
ATOM 2636 N N . HIS A 1 318 ? 22.371 8.766 -7.614 1.00 86.19 318 HIS A N 1
ATOM 2637 C CA . HIS A 1 318 ? 21.204 8.328 -6.872 1.00 86.19 318 HIS A CA 1
ATOM 2638 C C . HIS A 1 318 ? 20.107 9.380 -6.846 1.00 86.19 318 HIS A C 1
ATOM 2640 O O . HIS A 1 318 ? 19.004 9.179 -7.352 1.00 86.19 318 HIS A O 1
ATOM 2646 N N . LEU A 1 319 ? 20.467 10.568 -6.363 1.00 89.69 319 LEU A N 1
ATOM 2647 C CA . LEU A 1 319 ? 19.582 11.720 -6.310 1.00 89.69 319 LEU A CA 1
ATOM 2648 C C . LEU A 1 319 ? 19.059 12.090 -7.701 1.00 89.69 319 LEU A C 1
ATOM 2650 O O . LEU A 1 319 ? 17.905 12.484 -7.843 1.00 89.69 319 LEU A O 1
ATOM 2654 N N . CYS A 1 320 ? 19.888 11.961 -8.743 1.00 90.94 320 CYS A N 1
ATOM 2655 C CA . CYS A 1 320 ? 19.446 12.169 -10.121 1.00 90.94 320 CYS A CA 1
ATOM 2656 C C . CYS A 1 320 ? 18.341 11.177 -10.512 1.00 90.94 320 CYS A C 1
ATOM 2658 O O . CYS A 1 320 ? 17.317 11.586 -11.063 1.00 90.94 320 CYS A O 1
ATOM 2660 N N . HIS A 1 321 ? 18.532 9.889 -10.217 1.00 88.44 321 HIS A N 1
ATOM 2661 C CA . HIS A 1 321 ? 17.575 8.836 -10.536 1.00 88.44 321 HIS A CA 1
ATOM 2662 C C . HIS A 1 321 ? 16.252 9.030 -9.790 1.00 88.44 321 HIS A C 1
ATOM 2664 O O . HIS A 1 321 ? 15.218 9.190 -10.446 1.00 88.44 321 HIS A O 1
ATOM 2670 N N . ILE A 1 322 ? 16.277 9.099 -8.455 1.00 89.88 322 ILE A N 1
ATOM 2671 C CA . ILE A 1 322 ? 15.049 9.175 -7.650 1.00 89.88 322 ILE A CA 1
ATOM 2672 C C . ILE A 1 322 ? 14.230 10.426 -7.992 1.00 89.88 322 ILE A C 1
ATOM 2674 O O . ILE A 1 322 ? 13.024 10.336 -8.209 1.00 89.88 322 ILE A O 1
ATOM 2678 N N . ARG A 1 323 ? 14.882 11.588 -8.160 1.00 92.44 323 ARG A N 1
ATOM 2679 C CA . ARG A 1 323 ? 14.199 12.846 -8.512 1.00 92.44 323 ARG A CA 1
ATOM 2680 C C . ARG A 1 323 ? 13.608 12.810 -9.915 1.00 92.44 323 ARG A C 1
ATOM 2682 O O . ARG A 1 323 ? 12.591 13.452 -10.160 1.00 92.44 323 ARG A O 1
ATOM 2689 N N . THR A 1 324 ? 14.242 12.093 -10.844 1.00 91.12 324 THR A N 1
ATOM 2690 C CA . THR A 1 324 ? 13.702 11.925 -12.200 1.00 91.12 324 THR A CA 1
ATOM 2691 C C . THR A 1 324 ? 12.403 11.140 -12.153 1.00 91.12 324 THR A C 1
ATOM 2693 O O . THR A 1 324 ? 11.392 11.628 -12.649 1.00 91.12 324 THR A O 1
ATOM 2696 N N . VAL A 1 325 ? 12.420 9.976 -11.497 1.00 88.69 325 VAL A N 1
ATOM 2697 C CA . VAL A 1 325 ? 11.229 9.133 -11.347 1.00 88.69 325 VAL A CA 1
ATOM 2698 C C . VAL A 1 325 ? 10.127 9.897 -10.619 1.00 88.69 325 VAL A C 1
ATOM 2700 O O . VAL A 1 325 ? 9.002 9.946 -11.099 1.00 88.69 325 VAL A O 1
ATOM 2703 N N . ALA A 1 326 ? 10.444 10.564 -9.510 1.00 93.00 326 ALA A N 1
ATOM 2704 C CA . ALA A 1 326 ? 9.463 11.315 -8.734 1.00 93.00 326 ALA A CA 1
ATOM 2705 C C . ALA A 1 326 ? 8.828 12.470 -9.514 1.00 93.00 326 ALA A C 1
ATOM 2707 O O . ALA A 1 326 ? 7.617 12.676 -9.433 1.00 93.00 326 ALA A O 1
ATOM 2708 N N . ARG A 1 327 ? 9.618 13.194 -10.318 1.00 93.19 327 ARG A N 1
ATOM 2709 C CA . ARG A 1 327 ? 9.106 14.228 -11.225 1.00 93.19 327 ARG A CA 1
ATOM 2710 C C . ARG A 1 327 ? 8.139 13.638 -12.248 1.00 93.19 327 ARG A C 1
ATOM 2712 O O . ARG A 1 327 ? 7.084 14.222 -12.476 1.00 93.19 327 ARG A O 1
ATOM 2719 N N . ASP A 1 328 ? 8.508 12.523 -12.869 1.00 91.25 328 ASP A N 1
ATOM 2720 C CA . ASP A 1 328 ? 7.713 11.919 -13.938 1.00 91.25 328 ASP A CA 1
ATOM 2721 C C . ASP A 1 328 ? 6.416 11.310 -13.373 1.00 91.25 328 ASP A C 1
ATOM 2723 O O . ASP A 1 328 ? 5.341 11.570 -13.908 1.00 91.25 328 ASP A O 1
ATOM 2727 N N . VAL A 1 329 ? 6.475 10.656 -12.205 1.00 92.81 329 VAL A N 1
ATOM 2728 C CA . VAL A 1 329 ? 5.284 10.241 -11.438 1.00 92.81 329 VAL A CA 1
ATOM 2729 C C . VAL A 1 329 ? 4.406 11.446 -11.093 1.00 92.81 329 VAL A C 1
ATOM 2731 O O . VAL A 1 329 ? 3.198 11.410 -11.303 1.00 92.81 329 VAL A O 1
ATOM 2734 N N . SER A 1 330 ? 4.993 12.535 -10.590 1.00 95.38 330 SER A N 1
ATOM 2735 C CA . SER A 1 330 ? 4.256 13.750 -10.216 1.00 95.38 330 SER A CA 1
ATOM 2736 C C . SER A 1 330 ? 3.512 14.382 -11.402 1.00 95.38 330 SER A C 1
ATOM 2738 O O . SER A 1 330 ? 2.389 14.864 -11.238 1.00 95.38 330 SER A O 1
ATOM 2740 N N . ALA A 1 331 ? 4.094 14.322 -12.604 1.00 93.12 331 ALA A N 1
ATOM 2741 C CA . ALA A 1 331 ? 3.462 14.787 -13.839 1.00 93.12 331 ALA A CA 1
ATOM 2742 C C . ALA A 1 331 ? 2.317 13.871 -14.311 1.00 93.12 331 ALA A C 1
ATOM 2744 O O . ALA A 1 331 ? 1.341 14.347 -14.887 1.00 93.12 331 ALA A O 1
ATOM 2745 N N . GLU A 1 332 ? 2.419 12.567 -14.058 1.00 93.94 332 GLU A N 1
ATOM 2746 C CA . GLU A 1 332 ? 1.402 11.568 -14.408 1.00 93.94 332 GLU A CA 1
ATOM 2747 C C . GLU A 1 332 ? 0.250 11.479 -13.391 1.00 93.94 332 GLU A C 1
ATOM 2749 O O . GLU A 1 332 ? -0.842 11.006 -13.723 1.00 93.94 332 GLU A O 1
ATOM 2754 N N . LEU A 1 333 ? 0.458 11.978 -12.166 1.00 94.31 333 LEU A N 1
ATOM 2755 C CA . LEU A 1 333 ? -0.512 11.898 -11.071 1.00 94.31 333 LEU A CA 1
ATOM 2756 C C . LEU A 1 333 ? -1.860 12.550 -11.379 1.00 94.31 333 LEU A C 1
ATOM 2758 O O . LEU A 1 333 ? -2.884 12.030 -10.940 1.00 94.31 333 LEU A O 1
ATOM 2762 N N . GLU A 1 334 ? -1.889 13.652 -12.133 1.00 93.94 334 GLU A N 1
ATOM 2763 C CA . GLU A 1 334 ? -3.150 14.291 -12.537 1.00 93.94 334 GLU A CA 1
ATOM 2764 C C . GLU A 1 334 ? -4.000 13.345 -13.391 1.00 93.94 334 GLU A C 1
ATOM 2766 O O . GLU A 1 334 ? -5.186 13.167 -13.124 1.00 93.94 334 GLU A O 1
ATOM 2771 N N . THR A 1 335 ? -3.376 12.655 -14.350 1.00 92.38 335 THR A N 1
ATOM 2772 C CA . THR A 1 335 ? -4.071 11.695 -15.223 1.00 92.38 335 THR A CA 1
ATOM 2773 C C . THR A 1 335 ? -4.595 10.506 -14.413 1.00 92.38 335 THR A C 1
ATOM 2775 O O . THR A 1 335 ? -5.751 10.107 -14.556 1.00 92.38 335 THR A O 1
ATOM 2778 N N . ALA A 1 336 ? -3.783 9.970 -13.496 1.00 91.56 336 ALA A N 1
ATOM 2779 C CA . ALA A 1 336 ? -4.216 8.896 -12.600 1.00 91.56 336 ALA A CA 1
ATOM 2780 C C . ALA A 1 336 ? -5.358 9.338 -11.664 1.00 91.56 336 ALA A C 1
ATOM 2782 O O . ALA A 1 336 ? -6.260 8.556 -11.349 1.00 91.56 336 ALA A O 1
ATOM 2783 N N . PHE A 1 337 ? -5.345 10.595 -11.218 1.00 93.62 337 PHE A N 1
ATOM 2784 C CA . PHE A 1 337 ? -6.400 11.156 -10.384 1.00 93.62 337 PHE A CA 1
ATOM 2785 C C . PHE A 1 337 ? -7.714 11.345 -11.150 1.00 93.62 337 PHE A C 1
ATOM 2787 O O . PHE A 1 337 ? -8.778 11.027 -10.614 1.00 93.62 337 PHE A O 1
ATOM 2794 N N . GLU A 1 338 ? -7.664 11.793 -12.406 1.00 90.94 338 GLU A N 1
ATOM 2795 C CA . GLU A 1 338 ? -8.837 11.846 -13.288 1.00 90.94 338 GLU A CA 1
ATOM 2796 C C . GLU A 1 338 ? -9.459 10.454 -13.470 1.00 90.94 338 GLU A C 1
ATOM 2798 O O . GLU A 1 338 ? -10.679 10.293 -13.361 1.00 90.94 338 GLU A O 1
ATOM 2803 N N . GLU A 1 339 ? -8.625 9.428 -13.664 1.00 88.81 339 GLU A N 1
ATOM 2804 C CA . GLU A 1 339 ? -9.068 8.035 -13.756 1.00 88.81 339 GLU A CA 1
ATOM 2805 C C . GLU A 1 339 ? -9.753 7.574 -12.454 1.00 88.81 339 GLU A C 1
ATOM 2807 O O . GLU A 1 339 ? -10.860 7.024 -12.468 1.00 88.81 339 GLU A O 1
ATOM 2812 N N . TYR A 1 340 ? -9.148 7.873 -11.301 1.00 89.50 340 TYR A N 1
ATOM 2813 C CA . TYR A 1 340 ? -9.735 7.624 -9.984 1.00 89.50 340 TYR A CA 1
ATOM 2814 C C . TYR A 1 340 ? -11.105 8.306 -9.816 1.00 89.50 340 TYR A C 1
ATOM 2816 O O . TYR A 1 340 ? -12.071 7.675 -9.371 1.00 89.50 340 TYR A O 1
ATOM 2824 N N . GLN A 1 341 ? -11.228 9.578 -10.201 1.00 88.81 341 GLN A N 1
ATOM 2825 C CA . GLN A 1 341 ? -12.492 10.314 -10.134 1.00 88.81 341 GLN A CA 1
ATOM 2826 C C . GLN A 1 341 ? -13.558 9.708 -11.051 1.00 88.81 341 GLN A C 1
ATOM 2828 O O . GLN A 1 341 ? -14.725 9.607 -10.659 1.00 88.81 341 GLN A O 1
ATOM 2833 N N . PHE A 1 342 ? -13.172 9.267 -12.248 1.00 85.94 342 PHE A N 1
ATOM 2834 C CA . PHE A 1 342 ? -14.067 8.576 -13.169 1.00 85.94 342 PHE A CA 1
ATOM 2835 C C . PHE A 1 342 ? -14.624 7.282 -12.555 1.00 85.94 342 PHE A C 1
ATOM 2837 O O . PHE A 1 342 ? -15.836 7.032 -12.614 1.00 85.94 342 PHE A O 1
ATOM 2844 N N . TYR A 1 343 ? -13.781 6.483 -11.897 1.00 84.75 343 TYR A N 1
ATOM 2845 C CA . TYR A 1 343 ? -14.222 5.268 -11.207 1.00 84.75 343 TYR A CA 1
ATOM 2846 C C . TYR A 1 343 ? -15.198 5.560 -10.067 1.00 84.75 343 TYR A C 1
ATOM 2848 O O . TYR A 1 343 ? -16.241 4.908 -9.964 1.00 84.75 343 TYR A O 1
ATOM 2856 N N . LEU A 1 344 ? -14.943 6.603 -9.275 1.00 84.12 344 LEU A N 1
ATOM 2857 C CA . LEU A 1 344 ? -15.882 7.036 -8.240 1.00 84.12 344 LEU A CA 1
ATOM 2858 C C . LEU A 1 344 ? -17.248 7.437 -8.804 1.00 84.12 344 LEU A C 1
ATOM 2860 O O . LEU A 1 344 ? -18.277 7.059 -8.245 1.00 84.12 344 LEU A O 1
ATOM 2864 N N . GLN A 1 345 ? -17.271 8.196 -9.902 1.00 82.81 345 GLN A N 1
ATOM 2865 C CA . GLN A 1 345 ? -18.516 8.669 -10.516 1.00 82.81 345 GLN A CA 1
ATOM 2866 C C . GLN A 1 345 ? -19.338 7.529 -11.125 1.00 82.81 345 GLN A C 1
ATOM 2868 O O . GLN A 1 345 ? -20.569 7.566 -11.100 1.00 82.81 345 GLN A O 1
ATOM 2873 N N . THR A 1 346 ? -18.666 6.516 -11.670 1.00 83.19 346 THR A N 1
ATOM 2874 C CA . THR A 1 346 ? -19.310 5.373 -12.331 1.00 83.19 346 THR A CA 1
ATOM 2875 C C . THR A 1 346 ? -19.640 4.225 -11.377 1.00 83.19 346 THR A C 1
ATOM 2877 O O . THR A 1 346 ? -20.418 3.341 -11.736 1.00 83.19 346 THR A O 1
ATOM 2880 N N . GLY A 1 347 ? -19.079 4.226 -10.163 1.00 76.44 347 GLY A N 1
ATOM 2881 C CA . GLY A 1 347 ? -19.190 3.118 -9.211 1.00 76.44 347 GLY A CA 1
ATOM 2882 C C . GLY A 1 347 ? -18.427 1.864 -9.650 1.00 76.44 347 GLY A C 1
ATOM 2883 O O . GLY A 1 347 ? -18.664 0.779 -9.118 1.00 76.44 347 GLY A O 1
ATOM 2884 N N . LEU A 1 348 ? -17.544 1.999 -10.640 1.00 73.88 348 LEU A N 1
ATOM 2885 C CA . LEU A 1 348 ? -16.624 0.952 -11.055 1.00 73.88 348 LEU A CA 1
ATOM 2886 C C . LEU A 1 348 ? -15.435 0.936 -10.090 1.00 73.88 348 LEU A C 1
ATOM 2888 O O . LEU A 1 348 ? -14.996 1.975 -9.609 1.00 73.88 348 LEU A O 1
ATOM 2892 N N . HIS A 1 349 ? -14.903 -0.248 -9.802 1.00 65.25 349 HIS A N 1
ATOM 2893 C CA . HIS A 1 349 ? -13.709 -0.395 -8.976 1.00 65.25 349 HIS A CA 1
ATOM 2894 C C . HIS A 1 349 ? -12.638 -1.123 -9.778 1.00 65.25 349 HIS A C 1
ATOM 2896 O O . HIS A 1 349 ? -12.890 -2.215 -10.290 1.00 65.25 349 HIS A O 1
ATOM 2902 N N . THR A 1 350 ? -11.446 -0.537 -9.862 1.00 56.34 350 THR A N 1
ATOM 2903 C CA . THR A 1 350 ? -10.259 -1.199 -10.406 1.00 56.34 350 THR A CA 1
ATOM 2904 C C . THR A 1 350 ? -9.424 -1.790 -9.281 1.00 56.34 350 THR A C 1
ATOM 2906 O O . THR A 1 350 ? -9.220 -1.173 -8.234 1.00 56.34 350 THR A O 1
ATOM 2909 N N . GLY A 1 351 ? -8.962 -3.020 -9.494 1.00 55.16 351 GLY A N 1
ATOM 2910 C CA . GLY A 1 351 ? -8.200 -3.788 -8.515 1.00 55.16 351 GLY A CA 1
ATOM 2911 C C . GLY A 1 351 ? -8.936 -5.043 -8.057 1.00 55.16 351 GLY A C 1
ATOM 2912 O O . GLY A 1 351 ? -10.135 -5.026 -7.740 1.00 55.16 351 GLY A O 1
ATOM 2913 N N . GLU A 1 352 ? -8.190 -6.142 -8.035 1.00 54.50 352 GLU A N 1
ATOM 2914 C CA . GLU A 1 352 ? -8.594 -7.375 -7.369 1.00 54.50 352 GLU A CA 1
ATOM 2915 C C . GLU A 1 352 ? -8.718 -7.123 -5.859 1.00 54.50 352 GLU A C 1
ATOM 2917 O O . GLU A 1 352 ? -8.073 -6.228 -5.309 1.00 54.50 352 GLU A O 1
ATOM 2922 N N . ILE A 1 353 ? -9.588 -7.880 -5.186 1.00 59.56 353 ILE A N 1
ATOM 2923 C CA . ILE A 1 353 ? -9.592 -7.914 -3.718 1.00 59.56 353 ILE A CA 1
ATOM 2924 C C . ILE A 1 353 ? -8.243 -8.507 -3.323 1.00 59.56 353 ILE A C 1
ATOM 2926 O O . ILE A 1 353 ? -7.974 -9.656 -3.663 1.00 59.56 353 ILE A O 1
ATOM 2930 N N . CYS A 1 354 ? -7.388 -7.700 -2.693 1.00 59.50 354 CYS A N 1
ATOM 2931 C CA . CYS A 1 354 ? -6.006 -8.093 -2.432 1.00 59.50 354 CYS A CA 1
ATOM 2932 C C . CYS A 1 354 ? -5.961 -9.236 -1.410 1.00 59.50 354 CYS A C 1
ATOM 2934 O O . CYS A 1 354 ? -5.287 -10.237 -1.628 1.00 59.50 354 CYS A O 1
ATOM 2936 N N . GLU A 1 355 ? -6.744 -9.112 -0.333 1.00 64.94 355 GLU A N 1
ATOM 2937 C CA . GLU A 1 355 ? -6.841 -10.110 0.731 1.00 64.94 355 GLU A CA 1
ATOM 2938 C C . GLU A 1 355 ? -8.251 -10.120 1.333 1.00 64.94 355 GLU A C 1
ATOM 2940 O O . GLU A 1 355 ? -8.791 -9.077 1.723 1.00 64.94 355 GLU A O 1
ATOM 2945 N N . ASP A 1 356 ? -8.844 -11.313 1.397 1.00 70.12 356 ASP A N 1
ATOM 2946 C CA . ASP A 1 356 ? -10.093 -11.563 2.109 1.00 70.12 356 ASP A CA 1
ATOM 2947 C C . ASP A 1 356 ? -9.771 -11.889 3.573 1.00 70.12 356 ASP A C 1
ATOM 2949 O O . ASP A 1 356 ? -9.347 -12.992 3.924 1.00 70.12 356 ASP A O 1
ATOM 2953 N N . TRP A 1 357 ? -9.921 -10.877 4.424 1.00 77.56 357 TRP A N 1
ATOM 2954 C CA . TRP A 1 357 ? -9.704 -10.984 5.864 1.00 77.56 357 TRP A CA 1
ATOM 2955 C C . TRP A 1 357 ? -10.973 -11.393 6.625 1.00 77.56 357 TRP A C 1
ATOM 2957 O O . TRP A 1 357 ? -10.928 -11.488 7.854 1.00 77.56 357 TRP A O 1
ATOM 2967 N N . ASP A 1 358 ? -12.094 -11.636 5.941 1.00 85.12 358 ASP A N 1
ATOM 2968 C CA . ASP A 1 358 ? -13.412 -11.725 6.572 1.00 85.12 358 ASP A CA 1
ATOM 2969 C C . ASP A 1 358 ? -13.508 -12.913 7.534 1.00 85.12 358 ASP A C 1
ATOM 2971 O O . ASP A 1 358 ? -13.987 -12.760 8.660 1.00 85.12 358 ASP A O 1
ATOM 2975 N N . GLU A 1 359 ? -12.985 -14.082 7.150 1.00 85.56 359 GLU A N 1
ATOM 2976 C CA . GLU A 1 359 ? -12.978 -15.270 8.016 1.00 85.56 359 GLU A CA 1
ATOM 2977 C C . GLU A 1 359 ? -12.156 -15.044 9.289 1.00 85.56 359 GLU A C 1
ATOM 2979 O O . GLU A 1 359 ? -12.573 -15.404 10.395 1.00 85.56 359 GLU A O 1
ATOM 2984 N N . MET A 1 360 ? -10.987 -14.417 9.154 1.00 87.00 360 MET A N 1
ATOM 2985 C CA . MET A 1 360 ? -10.121 -14.136 10.292 1.00 87.00 360 MET A CA 1
ATOM 2986 C C . MET A 1 360 ? -10.728 -13.056 11.195 1.00 87.00 360 MET A C 1
ATOM 2988 O O . MET A 1 360 ? -10.703 -13.203 12.418 1.00 87.00 360 MET A O 1
ATOM 2992 N N . ILE A 1 361 ? -11.306 -12.000 10.619 1.00 90.88 361 ILE A N 1
ATOM 2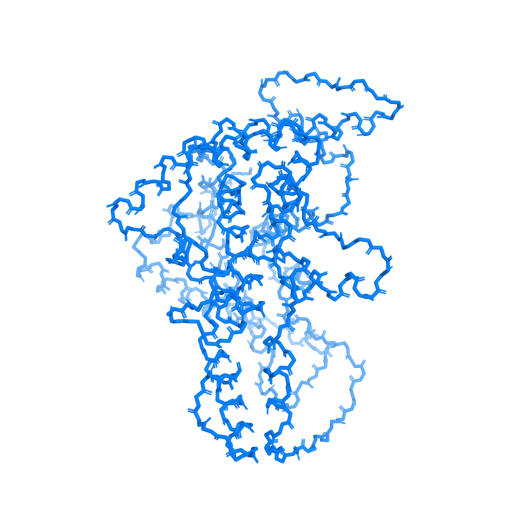993 C CA . ILE A 1 361 ? -12.009 -10.946 11.359 1.00 90.88 361 ILE A CA 1
ATOM 2994 C C . ILE A 1 361 ? -13.188 -11.539 12.118 1.00 90.88 361 ILE A C 1
ATOM 2996 O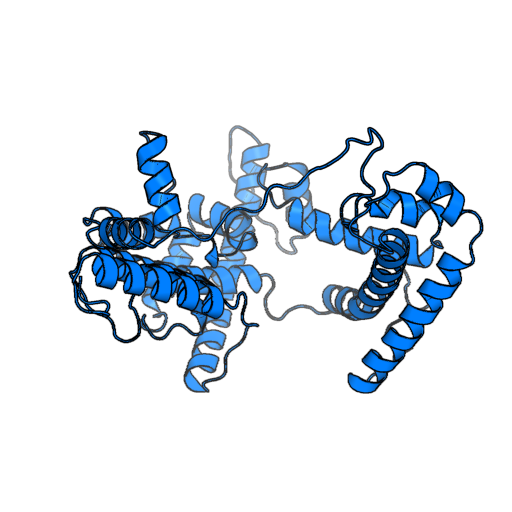 O . ILE A 1 361 ? -13.306 -11.301 13.320 1.00 90.88 361 ILE A O 1
ATOM 3000 N N . ALA A 1 362 ? -14.010 -12.362 11.466 1.00 92.50 362 ALA A N 1
ATOM 3001 C CA . ALA A 1 362 ? -15.114 -13.064 12.107 1.00 92.50 362 ALA A CA 1
ATOM 3002 C C . ALA A 1 362 ? -14.616 -13.933 13.272 1.00 92.50 362 ALA A C 1
ATOM 3004 O O . ALA A 1 362 ? -15.152 -13.857 14.377 1.00 92.50 362 ALA A O 1
ATOM 3005 N N . ALA A 1 363 ? -13.530 -14.686 13.076 1.00 91.06 363 ALA A N 1
ATOM 3006 C CA . ALA A 1 363 ? -12.938 -15.494 14.137 1.00 91.06 363 ALA A CA 1
ATOM 3007 C C . ALA A 1 363 ? -12.417 -14.648 15.314 1.00 91.06 363 ALA A C 1
ATOM 3009 O O . ALA A 1 363 ? -12.531 -15.066 16.467 1.00 91.06 363 ALA A O 1
ATOM 3010 N N . VAL A 1 364 ? -11.836 -13.471 15.065 1.00 92.31 364 VAL A N 1
ATOM 3011 C CA . VAL A 1 364 ? -11.380 -12.561 16.131 1.00 92.31 364 VAL A CA 1
ATOM 3012 C C . VAL A 1 364 ? -12.563 -11.909 16.851 1.00 92.31 364 VAL A C 1
ATOM 3014 O O . VAL A 1 364 ? -12.533 -11.813 18.079 1.00 92.31 364 VAL A O 1
ATOM 3017 N N . LYS A 1 365 ? -13.611 -11.516 16.119 1.00 95.19 365 LYS A N 1
ATOM 3018 C CA . LYS A 1 365 ? -14.866 -10.998 16.678 1.00 95.19 365 LYS A CA 1
ATOM 3019 C C . LYS A 1 365 ? -15.487 -12.006 17.641 1.00 95.19 365 LYS A C 1
ATOM 3021 O O . LYS A 1 365 ? -15.715 -11.663 18.798 1.00 95.19 365 LYS A O 1
ATOM 3026 N N . GLU A 1 366 ? -15.632 -13.263 17.228 1.00 95.25 366 GLU A N 1
ATOM 3027 C CA . GLU A 1 366 ? -16.145 -14.324 18.104 1.00 95.25 366 GLU A CA 1
ATOM 3028 C C . GLU A 1 366 ? -15.261 -14.544 19.340 1.00 95.25 366 GLU A C 1
ATOM 3030 O O . GLU A 1 366 ? -15.777 -14.651 20.447 1.00 95.25 366 GLU A O 1
ATOM 3035 N N . GLN A 1 367 ? -13.929 -14.509 19.202 1.00 93.56 367 GLN A N 1
ATOM 3036 C CA . GLN A 1 367 ? -13.025 -14.622 20.358 1.00 93.56 367 GLN A CA 1
ATOM 3037 C C . GLN A 1 367 ? -13.233 -13.514 21.395 1.00 93.56 367 GLN A C 1
ATOM 3039 O O . GLN A 1 367 ? -13.087 -13.760 22.593 1.00 93.56 367 GLN A O 1
ATOM 3044 N N . ILE A 1 368 ? -13.501 -12.289 20.942 1.00 95.38 368 ILE A N 1
ATOM 3045 C CA . ILE A 1 368 ? -13.763 -11.153 21.827 1.00 95.38 368 ILE A CA 1
ATOM 3046 C C . ILE A 1 368 ? -15.123 -11.336 22.502 1.00 95.38 368 ILE A C 1
ATOM 3048 O O . ILE A 1 368 ? -15.203 -11.221 23.722 1.00 95.38 368 ILE A O 1
ATOM 3052 N N . LEU A 1 369 ? -16.161 -11.686 21.738 1.00 96.00 369 LEU A N 1
ATOM 3053 C CA . LEU A 1 369 ? -17.513 -11.917 22.251 1.00 96.00 369 LEU A CA 1
ATOM 3054 C C . LEU A 1 369 ? -17.563 -13.053 23.288 1.00 96.00 369 LEU A C 1
ATOM 3056 O O . LEU A 1 369 ? -18.143 -12.870 24.357 1.00 96.00 369 LEU A O 1
ATOM 3060 N N . ASP A 1 370 ? -16.893 -14.178 23.023 1.00 94.81 370 ASP A N 1
ATOM 3061 C CA . ASP A 1 370 ? -16.741 -15.288 23.975 1.00 94.81 370 ASP A CA 1
ATOM 3062 C C . ASP A 1 370 ? -16.015 -14.842 25.251 1.00 94.81 370 ASP A C 1
ATOM 3064 O O . ASP A 1 370 ? -16.385 -15.223 26.362 1.00 94.81 370 ASP A O 1
ATOM 3068 N N . GLY A 1 371 ? -14.976 -14.016 25.100 1.00 94.94 371 GLY A N 1
ATOM 3069 C CA . GLY A 1 371 ? -14.240 -13.436 26.217 1.00 94.94 371 GLY A CA 1
ATOM 3070 C C . GLY A 1 371 ? -15.101 -12.530 27.096 1.00 94.94 371 GLY A C 1
ATOM 3071 O O . GLY A 1 371 ? -15.006 -12.606 28.320 1.00 94.94 371 GLY A O 1
ATOM 3072 N N . ARG A 1 372 ? -15.963 -11.702 26.493 1.00 95.56 372 ARG A N 1
ATOM 3073 C CA . ARG A 1 372 ? -16.908 -10.840 27.224 1.00 95.56 372 ARG A CA 1
ATOM 3074 C C . ARG A 1 372 ? -17.953 -11.652 27.975 1.00 95.56 372 ARG A C 1
ATOM 3076 O O . ARG A 1 372 ? -18.182 -11.407 29.158 1.00 95.56 372 ARG A O 1
ATOM 3083 N N . GLU A 1 373 ? -18.524 -12.662 27.326 1.00 95.50 373 GLU A N 1
ATOM 3084 C CA . GLU A 1 373 ? -19.482 -13.566 27.962 1.00 95.50 373 GLU A CA 1
ATOM 3085 C C . GLU A 1 373 ? -18.847 -14.319 29.144 1.00 95.50 373 GLU A C 1
ATOM 3087 O O . GLU A 1 373 ? -19.448 -14.410 30.216 1.00 95.50 373 GLU A O 1
ATOM 3092 N N . ALA A 1 374 ? -17.594 -14.768 29.006 1.00 93.62 374 ALA A N 1
ATOM 3093 C CA . ALA A 1 374 ? -16.835 -15.380 30.100 1.00 93.62 374 ALA A CA 1
ATOM 3094 C C . ALA A 1 374 ? -16.582 -14.416 31.278 1.00 93.62 374 ALA A C 1
ATOM 3096 O O . ALA A 1 374 ? -16.490 -14.856 32.427 1.00 93.62 374 ALA A O 1
ATOM 3097 N N . CYS A 1 375 ? -16.513 -13.108 31.017 1.00 94.31 375 CYS A N 1
ATOM 3098 C CA . CYS A 1 375 ? -16.444 -12.057 32.036 1.00 94.31 375 CYS A CA 1
ATOM 3099 C C . CYS A 1 375 ? -17.813 -11.679 32.637 1.00 94.31 375 CYS A C 1
ATOM 3101 O O . CYS A 1 375 ? -17.858 -10.874 33.567 1.00 94.31 375 CYS A O 1
ATOM 3103 N N . GLY A 1 376 ? -18.920 -12.253 32.152 1.00 94.88 376 GLY A N 1
ATOM 3104 C CA . GLY A 1 376 ? -20.280 -11.909 32.580 1.00 94.88 376 GLY A CA 1
ATOM 3105 C C . GLY A 1 376 ? -20.821 -10.608 31.975 1.00 94.88 376 GLY A C 1
ATOM 3106 O O . GLY A 1 376 ? -21.781 -10.046 32.502 1.00 94.88 376 GLY A O 1
ATOM 3107 N N . GLU A 1 377 ? -20.209 -10.119 30.896 1.00 96.44 377 GLU A N 1
ATOM 3108 C CA . GLU A 1 377 ? -20.631 -8.920 30.169 1.00 96.44 377 GLU A CA 1
ATOM 3109 C C . GLU A 1 377 ? -21.555 -9.253 28.978 1.00 96.44 377 GLU A C 1
ATOM 3111 O O . GLU A 1 377 ? -21.577 -10.397 28.513 1.00 96.44 377 GLU A O 1
ATOM 3116 N N . PRO A 1 378 ? -22.320 -8.272 28.454 1.00 96.69 378 PRO A N 1
ATOM 3117 C CA . PRO A 1 378 ? -23.099 -8.446 27.232 1.00 96.69 378 PRO A CA 1
ATOM 3118 C C . PRO A 1 378 ? -22.243 -8.862 26.027 1.00 96.69 378 PRO A C 1
ATOM 3120 O O . PRO A 1 378 ? -21.116 -8.401 25.840 1.00 96.69 378 PRO A O 1
ATOM 3123 N N . ARG A 1 379 ? -22.818 -9.714 25.171 1.00 95.56 379 ARG A N 1
ATOM 3124 C CA . ARG A 1 379 ? -22.187 -10.217 23.944 1.00 95.56 379 ARG A CA 1
ATOM 3125 C C . ARG A 1 379 ? -22.306 -9.191 22.806 1.00 95.56 379 ARG A C 1
ATOM 3127 O O . ARG A 1 379 ? -22.999 -9.420 21.819 1.00 95.56 379 ARG A O 1
ATOM 3134 N N . ASP A 1 380 ? -21.653 -8.045 22.977 1.00 94.88 380 ASP A N 1
ATOM 3135 C CA . ASP A 1 380 ? -21.578 -6.949 22.003 1.00 94.88 380 ASP A CA 1
ATOM 3136 C C . ASP A 1 380 ? -20.164 -6.324 21.938 1.00 94.88 380 ASP A C 1
ATOM 3138 O O . ASP A 1 380 ? -19.228 -6.810 22.578 1.00 94.88 380 ASP A O 1
ATOM 3142 N N . PHE A 1 381 ? -19.990 -5.253 21.154 1.00 93.62 381 PHE A N 1
ATOM 3143 C CA . PHE A 1 381 ? -18.722 -4.517 21.001 1.00 93.62 381 PHE A CA 1
ATOM 3144 C C . PHE A 1 381 ? -18.724 -3.133 21.688 1.00 93.62 381 PHE A C 1
ATOM 3146 O O . PHE A 1 381 ? -17.909 -2.273 21.349 1.00 93.62 381 PHE A O 1
ATOM 3153 N N . ASP A 1 382 ? -19.636 -2.890 22.640 1.00 89.56 382 ASP A N 1
ATOM 3154 C CA . ASP A 1 382 ? -19.648 -1.669 23.465 1.00 89.56 382 ASP A CA 1
ATOM 3155 C C . ASP A 1 382 ? -18.827 -1.904 24.749 1.00 89.56 382 ASP A C 1
ATOM 3157 O O . ASP A 1 382 ? -19.364 -2.216 25.817 1.00 89.56 382 ASP A O 1
ATOM 3161 N N . PHE A 1 383 ? -17.499 -1.831 24.613 1.00 86.50 383 PHE A N 1
ATOM 3162 C CA . PHE A 1 383 ? -16.518 -1.895 25.704 1.00 86.50 383 PHE A CA 1
ATOM 3163 C C . PHE A 1 383 ? -15.560 -0.704 25.685 1.00 86.50 383 PHE A C 1
ATOM 3165 O O . PHE A 1 383 ? -15.287 -0.165 24.583 1.00 86.50 383 PHE A O 1
#

Sequence (383 aa):
MDFSKWAYHPSKLPLSPAERKQFLKGLQEQFYAEIKADPRVESYFQQFRYYPSQLDHFDKFLRDHAEAKCLVIDAANAYIEIVEAVPELEYPKQCAACLDAIQIKKLFDLECRWRAGEVKLTGIDIAWDFTHWRYNIRRCKLVPPITQEELELMQHFLATDEGAEWVLYETPRGAAGMGDYNDIKRERDNLGQYPEYPAWFTFWDDHFGGPFLHLPDVRSPLEKYYRKQRPNPPQQESSYVSDDRPFLDSYWFGGGSGFAAQFEDGYFGALLRAHFEWLDSRESAKGNYEPVDDAKILLTLRNPVPIPAHDDWREALHLCHIRTVARDVSAELETAFEEYQFYLQTGLHTGEICEDWDEMIAAVKEQILDGREACGEPRDFDF

Secondary structure (DSSP, 8-state):
---TTSTT-GGGS-SSHHHHHHHHHHHHHHHHHHHHT-HHHHHHHTTSPPPTT-TTHHHHHHHHHHHHHHHHHHHHHHHHHHHH---SSS-HHHHHHHHHHHHHHHHHHHHHHHHTTS---TT--SHHHHHHHHHTGGG--SSPPPPHHHHHHHHHHHTSHHHHHHHHHTGGG-GGGTT-HHHHHHHHHHHSS-----HHHHHHHHHH---GGGS---SHHHHHHHHHHSPPPPPPP--PPP--SPP----TTTTHHHHHHHHS-HHHHHHHHHHHHHHHHHHTTSS---HHHHHHHHHH-SS--PPPP-SSHHHHHHHHHHHHHHHHHHHHHHHHHHHHHHHHHHT---S------HHHHHHHHHHHHHHHHHTT--SSS--

Radius of gyration: 25.84 Å; chains: 1; bounding box: 54×63×67 Å